Protein AF-A0A0S8L3C1-F1 (afdb_monomer_lite)

Foldseek 3Di:
DQADPQKDWDPKDKDADACVQQPPAQWGIKIWTWIDGPPDPPWATFIKIWTQGADPVDPPGPSPDPVSTDDNVLIAGPQCNPDDDRAKHKDDWDWDDGHLKIKIKIWIKHGNLLQAQVNDQHHPIETFIWIWMDNHNPSDIDDIDGQRPDRPSQKYKDDKDKAAADAQDADPVPRHGDVQRHALRQKIKMKIWIWGRHPVTKTWWIWMWMGRHSVQEIDTWDIDDDAIPWDDWDWHAGRHRQKIKIWTWGQDPDPRDIDIAIAMTGRDVLCPLQLCLLVSYCPPQLSLLVSQCLVVPLVVDPNSVVVVVVCVVPRNVVSVVSNVDNVSSVVSVVVCVVVSVVSVVPGDRSPPVDCVVVDDDPDDDDDDDDDDHDDPDPDDDDDDDDD

pLDDT: mean 80.14, std 18.71, range [25.27, 98.06]

Structure (mmCIF, N/CA/C/O backbone):
data_AF-A0A0S8L3C1-F1
#
_entry.id   AF-A0A0S8L3C1-F1
#
loop_
_atom_site.group_PDB
_atom_site.id
_atom_site.type_symbol
_atom_site.label_atom_id
_atom_site.label_alt_id
_atom_site.label_comp_id
_atom_site.label_asym_id
_atom_site.label_entity_id
_atom_site.label_seq_id
_atom_site.pdbx_PDB_ins_code
_atom_site.Cartn_x
_atom_site.Cartn_y
_atom_site.Cartn_z
_atom_site.occupancy
_atom_site.B_iso_or_equiv
_atom_site.auth_seq_id
_atom_site.auth_comp_id
_atom_site.auth_asym_id
_atom_site.auth_atom_id
_atom_site.pdbx_PDB_model_num
ATOM 1 N N . MET A 1 1 ? 0.610 19.228 19.227 1.00 76.75 1 MET A N 1
ATOM 2 C CA . MET A 1 1 ? 1.152 19.359 17.854 1.00 76.75 1 MET A CA 1
ATOM 3 C C . MET A 1 1 ? 1.307 17.966 17.268 1.00 76.75 1 MET A C 1
ATOM 5 O O . MET A 1 1 ? 1.616 17.058 18.029 1.00 76.75 1 MET A O 1
ATOM 9 N N . VAL A 1 2 ? 1.049 17.807 15.967 1.00 85.12 2 VAL A N 1
ATOM 10 C CA . VAL A 1 2 ? 1.074 16.505 15.263 1.00 85.12 2 VAL A CA 1
ATOM 11 C C . VAL A 1 2 ? 2.471 16.180 14.714 1.00 85.12 2 VAL A C 1
ATOM 13 O O . VAL A 1 2 ? 2.808 15.021 14.555 1.00 85.12 2 VAL A O 1
ATOM 16 N N . SER A 1 3 ? 3.323 17.174 14.463 1.00 89.12 3 SER A N 1
ATOM 17 C CA . SER A 1 3 ? 4.701 16.969 13.995 1.00 89.12 3 SER A CA 1
ATOM 18 C C . SER A 1 3 ? 5.718 17.659 14.899 1.00 89.12 3 SER A C 1
ATOM 20 O O . SER A 1 3 ? 5.357 18.559 15.662 1.00 89.12 3 SER A O 1
ATOM 22 N N . ASP A 1 4 ? 6.982 17.239 14.804 1.00 88.31 4 ASP A N 1
ATOM 23 C CA . ASP A 1 4 ? 8.092 17.882 15.511 1.00 88.31 4 ASP A CA 1
ATOM 24 C C . ASP A 1 4 ? 8.383 19.246 14.859 1.00 88.31 4 ASP A C 1
ATOM 26 O O . ASP A 1 4 ? 8.661 19.280 13.656 1.00 88.31 4 ASP A O 1
ATOM 30 N N . PRO A 1 5 ? 8.310 20.368 15.598 1.00 87.19 5 PRO A N 1
ATOM 31 C CA . PRO A 1 5 ? 8.571 21.697 15.046 1.00 87.19 5 PRO A CA 1
ATOM 32 C C . PRO A 1 5 ? 10.030 21.915 14.615 1.00 87.19 5 PRO A C 1
ATOM 34 O O . PRO A 1 5 ? 10.297 22.835 13.846 1.00 87.19 5 PRO A O 1
ATOM 37 N N . ASN A 1 6 ? 10.971 21.088 15.078 1.00 89.12 6 ASN A N 1
ATOM 38 C CA . ASN A 1 6 ? 12.381 21.162 14.688 1.00 89.12 6 ASN A CA 1
ATOM 39 C C . ASN A 1 6 ? 12.688 20.370 13.408 1.00 89.12 6 ASN A C 1
ATOM 41 O O . ASN A 1 6 ? 13.825 20.375 12.932 1.00 89.12 6 ASN A O 1
ATOM 45 N N . LEU A 1 7 ? 11.693 19.677 12.850 1.00 89.69 7 LEU A N 1
ATOM 46 C CA . LEU A 1 7 ? 11.804 18.885 11.632 1.00 89.69 7 LEU A CA 1
ATOM 47 C C . LEU A 1 7 ? 10.818 19.391 10.575 1.00 89.69 7 LEU A C 1
ATOM 49 O O . LEU A 1 7 ? 9.859 20.106 10.853 1.00 89.69 7 LEU A O 1
ATOM 53 N N . ASN A 1 8 ? 11.050 19.009 9.322 1.00 89.88 8 ASN A N 1
ATOM 54 C CA . ASN A 1 8 ? 10.163 19.351 8.218 1.00 89.88 8 ASN A CA 1
ATOM 55 C C . ASN A 1 8 ? 9.178 18.211 7.949 1.00 89.88 8 ASN A C 1
ATOM 57 O O . ASN A 1 8 ? 9.536 17.207 7.317 1.00 89.88 8 ASN A O 1
ATOM 61 N N . ALA A 1 9 ? 7.933 18.401 8.388 1.00 91.19 9 ALA A N 1
ATOM 62 C CA . ALA A 1 9 ? 6.807 17.556 8.018 1.00 91.19 9 ALA A CA 1
ATOM 63 C C . ALA A 1 9 ? 6.226 17.973 6.659 1.00 91.19 9 ALA A C 1
ATOM 65 O O . ALA A 1 9 ? 5.857 19.125 6.443 1.00 91.19 9 ALA A O 1
ATOM 66 N N . ARG A 1 10 ? 6.100 17.024 5.728 1.00 91.31 10 ARG A N 1
ATOM 67 C CA . ARG A 1 10 ? 5.605 17.288 4.369 1.00 91.31 10 ARG A CA 1
ATOM 68 C C . ARG A 1 10 ? 4.776 16.143 3.808 1.00 91.31 10 ARG A C 1
ATOM 70 O O . ARG A 1 10 ? 4.895 14.997 4.232 1.00 91.31 10 ARG A O 1
ATOM 77 N N . ARG A 1 11 ? 3.966 16.450 2.787 1.00 91.88 11 ARG A N 1
ATOM 78 C CA . ARG A 1 11 ? 3.095 15.482 2.088 1.00 91.88 11 ARG A CA 1
ATOM 79 C C . ARG A 1 11 ? 2.128 14.760 3.038 1.00 91.88 11 ARG A C 1
ATOM 81 O O . ARG A 1 11 ? 1.924 13.565 2.875 1.00 91.88 11 ARG A O 1
ATOM 88 N N . ALA A 1 12 ? 1.568 15.474 4.015 1.00 94.06 12 ALA A N 1
ATOM 89 C CA . ALA A 1 12 ? 0.643 14.895 4.982 1.00 94.06 12 ALA A CA 1
ATOM 90 C C . ALA A 1 12 ? -0.593 14.277 4.304 1.00 94.06 12 ALA A C 1
ATOM 92 O O . ALA A 1 12 ? -1.089 14.778 3.291 1.00 94.06 12 ALA A O 1
ATOM 93 N N . ARG A 1 13 ? -1.085 13.181 4.876 1.00 95.19 13 ARG A N 1
ATOM 94 C CA . ARG A 1 13 ? -2.283 12.454 4.462 1.00 95.19 13 ARG A CA 1
ATOM 95 C C . ARG A 1 13 ? -3.076 12.061 5.693 1.00 95.19 13 ARG A C 1
ATOM 97 O O . ARG A 1 13 ? -2.501 11.746 6.730 1.00 95.19 13 ARG A O 1
ATOM 104 N N . VAL A 1 14 ? -4.391 12.028 5.540 1.00 95.94 14 VAL A N 1
ATOM 105 C CA . VAL A 1 14 ? -5.313 11.582 6.578 1.00 95.94 14 VAL A CA 1
ATOM 106 C C . VAL A 1 14 ? -6.172 10.470 5.996 1.00 95.94 14 VAL A C 1
ATOM 108 O O . VAL A 1 14 ? -6.738 10.625 4.914 1.00 95.94 14 VAL A O 1
ATOM 111 N N . VAL A 1 15 ? -6.246 9.346 6.700 1.00 96.69 15 VAL A N 1
ATOM 112 C CA . VAL A 1 15 ? -7.150 8.236 6.398 1.00 96.69 15 VAL A CA 1
ATOM 113 C C . VAL A 1 15 ? -8.139 8.113 7.543 1.00 96.69 15 VAL A C 1
ATOM 115 O O . VAL A 1 15 ? -7.749 8.094 8.708 1.00 96.69 15 VAL A O 1
ATOM 118 N N . LEU A 1 16 ? -9.419 8.056 7.197 1.00 96.44 16 LEU A N 1
ATOM 119 C CA . LEU A 1 16 ? -10.527 8.013 8.143 1.00 96.44 16 LEU A CA 1
ATOM 120 C C . LEU A 1 16 ? -11.279 6.692 7.991 1.00 96.44 16 LEU A C 1
ATOM 122 O O . LEU A 1 16 ? -11.369 6.160 6.882 1.00 96.44 16 LEU A O 1
ATOM 126 N N . GLN A 1 17 ? -11.862 6.198 9.080 1.00 94.62 17 GLN A N 1
ATOM 127 C CA . GLN A 1 17 ? -12.853 5.122 9.026 1.00 94.62 17 GLN A CA 1
ATOM 128 C C . GLN A 1 17 ? -14.033 5.404 9.953 1.00 94.62 17 GLN A C 1
ATOM 130 O O . GLN A 1 17 ? -13.856 5.768 11.114 1.00 94.62 17 GLN A O 1
ATOM 135 N N . GLY A 1 18 ? -15.247 5.196 9.441 1.00 93.75 18 GLY A N 1
ATOM 136 C CA . GLY A 1 18 ? -16.479 5.380 10.208 1.00 93.75 18 GLY A CA 1
ATOM 137 C C . GLY A 1 18 ? -16.659 4.335 11.313 1.00 93.75 18 GLY A C 1
ATOM 138 O O . GLY A 1 18 ? -16.009 3.293 11.317 1.00 93.75 18 GLY A O 1
ATOM 139 N N . ALA A 1 19 ? -17.601 4.578 12.231 1.00 91.00 19 ALA A N 1
ATOM 140 C CA . ALA A 1 19 ? -17.881 3.658 13.338 1.00 91.00 19 ALA A CA 1
ATOM 141 C C . ALA A 1 19 ? -18.249 2.241 12.860 1.00 91.00 19 ALA A C 1
ATOM 143 O O . ALA A 1 19 ? -17.748 1.268 13.414 1.00 91.00 19 ALA A O 1
ATOM 144 N N . THR A 1 20 ? -19.052 2.127 11.797 1.00 90.81 20 THR A N 1
ATOM 145 C CA . THR A 1 20 ? -19.429 0.836 11.200 1.00 90.81 20 THR A CA 1
ATOM 146 C C . THR A 1 20 ? -18.217 0.075 10.664 1.00 90.81 20 THR A C 1
ATOM 148 O O . THR A 1 20 ? -18.071 -1.109 10.939 1.00 90.81 20 THR A O 1
ATOM 151 N N . GLN A 1 21 ? -17.321 0.753 9.939 1.00 90.25 21 GLN A N 1
ATOM 152 C CA . GLN A 1 21 ? -16.109 0.142 9.372 1.00 90.25 21 GLN A CA 1
ATOM 153 C C . GLN A 1 21 ? -15.084 -0.225 10.444 1.00 90.25 21 GLN A C 1
ATOM 155 O O . GLN A 1 21 ? -14.343 -1.193 10.292 1.00 90.25 21 GLN A O 1
ATOM 160 N N . ALA A 1 22 ? -15.037 0.553 11.522 1.00 94.06 22 ALA A N 1
ATOM 161 C CA . ALA A 1 22 ? -14.123 0.300 12.616 1.00 94.06 22 ALA A CA 1
ATOM 162 C C . ALA A 1 22 ? -14.568 -0.865 13.515 1.00 94.06 22 ALA A C 1
ATOM 164 O O . ALA A 1 22 ? -13.729 -1.483 14.173 1.00 94.06 22 ALA A O 1
ATOM 165 N N . GLY A 1 23 ? -15.872 -1.158 13.572 1.00 93.12 23 GLY A N 1
ATOM 166 C CA . GLY A 1 23 ? -16.428 -2.160 14.476 1.00 93.12 23 GLY A CA 1
ATOM 167 C C . GLY A 1 23 ? -16.058 -1.860 15.931 1.00 93.12 23 GLY A C 1
ATOM 168 O O . GLY A 1 23 ? -16.337 -0.777 16.447 1.00 93.12 23 GLY A O 1
ATOM 169 N N . THR A 1 24 ? -15.395 -2.815 16.586 1.00 94.00 24 THR A N 1
ATOM 170 C CA . THR A 1 24 ? -14.910 -2.688 17.971 1.00 94.00 24 THR A CA 1
ATOM 171 C C . THR A 1 24 ? -13.592 -1.920 18.099 1.00 94.00 24 THR A C 1
ATOM 173 O O . THR A 1 24 ? -13.199 -1.580 19.213 1.00 94.00 24 THR A O 1
ATOM 176 N N . SER A 1 25 ? -12.901 -1.628 16.992 1.00 96.50 25 SER A N 1
ATOM 177 C CA . SER A 1 25 ? -11.634 -0.897 17.028 1.00 96.50 25 SER A CA 1
ATOM 178 C C . SER A 1 25 ? -11.837 0.538 17.531 1.00 96.50 25 SER A C 1
ATOM 180 O O . SER A 1 25 ? -12.778 1.210 17.086 1.00 96.50 25 SER A O 1
ATOM 182 N N . PRO A 1 26 ? -10.941 1.064 18.388 1.00 96.88 26 PRO A N 1
ATOM 183 C CA . PRO A 1 26 ? -10.936 2.480 18.741 1.00 96.88 26 PRO A CA 1
ATOM 184 C C . PRO A 1 26 ? -10.386 3.361 17.610 1.00 96.88 26 PRO A C 1
ATOM 186 O O . PRO A 1 26 ? -10.617 4.565 17.619 1.00 96.88 26 PRO A O 1
ATOM 189 N N . LEU A 1 27 ? -9.688 2.807 16.615 1.00 98.06 27 LEU A N 1
ATOM 190 C CA . LEU A 1 27 ? -9.039 3.58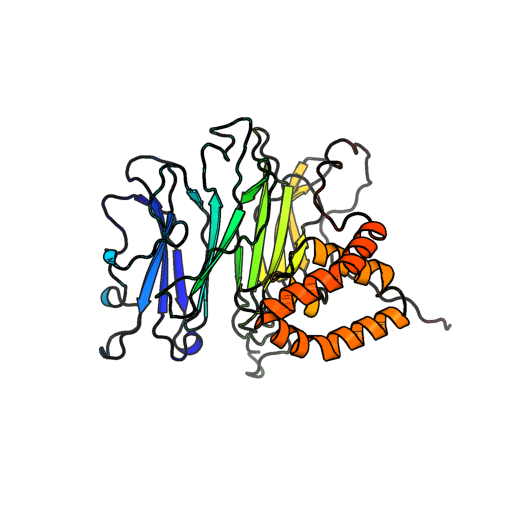7 15.563 1.00 98.06 27 LEU A CA 1
ATOM 191 C C . LEU A 1 27 ? -10.056 4.330 14.689 1.00 98.06 27 LEU A C 1
ATOM 193 O O . LEU A 1 27 ? -10.993 3.730 14.160 1.00 98.06 27 LEU A O 1
ATOM 197 N N . ARG A 1 28 ? -9.866 5.636 14.498 1.00 97.62 28 ARG A N 1
ATOM 198 C CA . ARG A 1 28 ? -10.728 6.480 13.648 1.00 97.62 28 ARG A CA 1
ATOM 199 C C . ARG A 1 28 ? -9.948 7.295 12.633 1.00 97.62 28 ARG A C 1
ATOM 201 O O . ARG A 1 28 ? -10.426 7.473 11.513 1.00 97.62 28 ARG A O 1
ATOM 208 N N . VAL A 1 29 ? -8.749 7.733 13.004 1.00 97.75 29 VAL A N 1
ATOM 209 C CA . VAL A 1 29 ? -7.878 8.550 12.159 1.00 97.75 29 VAL A CA 1
ATOM 210 C C . VAL A 1 29 ? -6.502 7.909 12.082 1.00 97.75 29 VAL A C 1
ATOM 212 O O . VAL A 1 29 ? -5.951 7.491 13.096 1.00 97.75 29 VAL A O 1
ATOM 215 N N . VAL A 1 30 ? -5.927 7.874 10.885 1.00 97.81 30 VAL A N 1
ATOM 216 C CA . VAL A 1 30 ? -4.499 7.638 10.669 1.00 97.81 30 VAL A CA 1
ATOM 217 C C . VAL A 1 30 ? -3.946 8.841 9.925 1.00 97.81 30 VAL A C 1
ATOM 219 O O . VAL A 1 30 ? -4.361 9.134 8.803 1.00 97.81 30 VAL A O 1
ATOM 222 N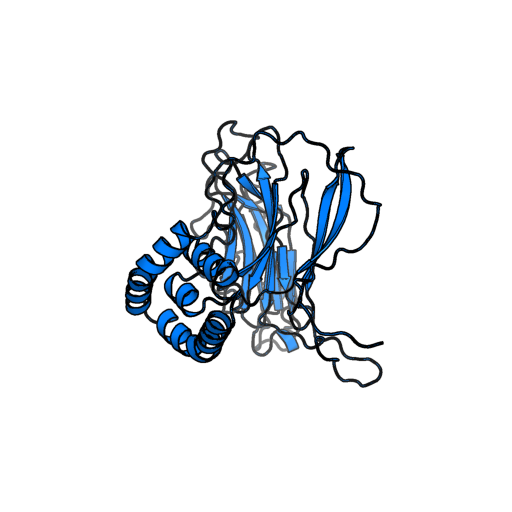 N . ILE A 1 31 ? -3.015 9.545 10.556 1.00 97.12 31 ILE A N 1
ATOM 223 C CA . ILE A 1 31 ? -2.281 10.655 9.960 1.00 97.12 31 ILE A CA 1
ATOM 224 C C . ILE A 1 31 ? -0.920 10.119 9.543 1.00 97.12 31 ILE A C 1
ATOM 226 O O . ILE A 1 31 ? -0.209 9.533 10.352 1.00 97.12 31 ILE A O 1
ATOM 230 N N . LEU A 1 32 ? -0.554 10.326 8.283 1.00 96.06 32 LEU A N 1
ATOM 231 C CA . LEU A 1 32 ? 0.763 9.986 7.763 1.00 96.06 32 LEU A CA 1
ATOM 232 C C . LEU A 1 32 ? 1.421 11.234 7.219 1.00 96.06 32 LEU A C 1
ATOM 234 O O . LEU A 1 32 ? 0.768 12.053 6.578 1.00 96.06 32 LEU A O 1
ATOM 238 N N . TYR A 1 33 ? 2.718 11.370 7.419 1.00 95.25 33 TYR A N 1
ATOM 239 C CA . TYR A 1 33 ? 3.482 12.441 6.804 1.00 95.25 33 TYR A CA 1
ATOM 240 C C . TYR A 1 33 ? 4.922 12.001 6.595 1.00 95.25 33 TYR A C 1
ATOM 242 O O . TYR A 1 33 ? 5.394 11.030 7.184 1.00 95.25 33 TYR A O 1
ATOM 250 N N . ARG A 1 34 ? 5.620 12.705 5.704 1.00 93.38 34 ARG A N 1
ATOM 251 C CA . ARG A 1 34 ? 7.068 12.571 5.585 1.00 93.38 34 ARG A CA 1
ATOM 252 C C . ARG A 1 34 ? 7.738 13.486 6.591 1.00 93.38 34 ARG A C 1
ATOM 254 O O . ARG A 1 34 ? 7.356 14.652 6.640 1.00 93.38 34 ARG A O 1
ATOM 261 N N . GLN A 1 35 ? 8.747 13.010 7.304 1.00 91.88 35 GLN A N 1
ATOM 262 C CA . GLN A 1 35 ? 9.519 13.811 8.250 1.00 91.88 35 GLN A CA 1
ATOM 263 C C . GLN A 1 35 ? 11.010 13.698 7.949 1.00 91.88 35 GLN A C 1
ATOM 265 O O . GLN A 1 35 ? 11.540 12.601 7.830 1.00 91.88 35 GLN A O 1
ATOM 270 N N . GLY A 1 36 ? 11.687 14.833 7.822 1.00 89.81 36 GLY A N 1
ATOM 271 C CA . GLY A 1 36 ? 13.139 14.884 7.658 1.00 89.81 36 GLY A CA 1
ATOM 272 C C . GLY A 1 36 ? 13.702 16.219 8.140 1.00 89.81 36 GLY A C 1
ATOM 273 O O . GLY A 1 36 ? 12.968 16.991 8.762 1.00 89.81 36 GLY A O 1
ATOM 274 N N . PRO A 1 37 ? 14.973 16.526 7.842 1.00 87.69 37 PRO A N 1
ATOM 275 C CA . PRO A 1 37 ? 15.624 17.752 8.299 1.00 87.69 37 PRO A CA 1
ATOM 276 C C . PRO A 1 37 ? 14.855 19.028 7.917 1.00 87.69 37 PRO A C 1
ATOM 278 O O . PRO A 1 37 ? 14.315 19.129 6.811 1.00 87.69 37 PRO A O 1
ATOM 281 N N . ALA A 1 38 ? 14.823 20.013 8.822 1.00 82.81 38 ALA A N 1
ATOM 282 C CA . ALA A 1 38 ? 14.061 21.255 8.652 1.00 82.81 38 ALA A CA 1
ATOM 283 C C . ALA A 1 38 ? 14.538 22.132 7.479 1.00 82.81 38 ALA A C 1
ATOM 285 O O . ALA A 1 38 ? 13.734 22.781 6.815 1.00 82.81 38 ALA A O 1
ATOM 286 N N . THR A 1 39 ? 15.844 22.147 7.218 1.00 81.94 39 THR A N 1
ATOM 287 C CA . THR A 1 39 ? 16.506 23.189 6.416 1.00 81.94 39 THR A CA 1
ATOM 288 C C . THR A 1 39 ? 17.024 22.714 5.060 1.00 81.94 39 THR A C 1
ATOM 290 O O . THR A 1 39 ? 17.614 23.502 4.328 1.00 81.94 39 THR A O 1
ATOM 293 N N . MET A 1 40 ? 16.804 21.446 4.699 1.00 79.25 40 MET A N 1
ATOM 294 C CA . MET A 1 40 ? 17.339 20.854 3.469 1.00 79.25 40 MET A CA 1
ATOM 295 C C . MET A 1 40 ? 16.207 20.396 2.534 1.00 79.25 40 MET A C 1
ATOM 297 O O . MET A 1 40 ? 15.626 19.322 2.733 1.00 79.25 40 MET A O 1
ATOM 301 N N . PRO A 1 41 ? 15.860 21.191 1.503 1.00 76.06 41 PRO A N 1
ATOM 302 C CA . PRO A 1 41 ? 14.938 20.767 0.456 1.00 76.06 41 PRO A CA 1
ATOM 303 C C . PRO A 1 41 ? 15.409 19.466 -0.201 1.00 76.06 41 PRO A C 1
ATOM 305 O O . PRO A 1 41 ? 16.593 19.284 -0.455 1.00 76.06 41 PRO A O 1
ATOM 308 N N . GLY A 1 42 ? 14.483 18.543 -0.459 1.00 77.38 42 GLY A N 1
ATOM 309 C CA . GLY A 1 42 ? 14.809 17.260 -1.094 1.00 77.38 42 GLY A CA 1
ATOM 310 C C . GLY A 1 42 ? 15.547 16.254 -0.205 1.00 77.38 42 GLY A C 1
ATOM 311 O O . GLY A 1 42 ? 15.727 15.122 -0.642 1.00 77.38 42 GLY A O 1
ATOM 312 N N . ALA A 1 43 ? 15.897 16.611 1.038 1.00 85.50 43 ALA A N 1
ATOM 313 C CA . ALA A 1 43 ? 16.610 15.712 1.939 1.00 85.50 43 ALA A CA 1
ATOM 314 C C . ALA A 1 43 ? 15.876 14.380 2.154 1.00 85.50 43 ALA A C 1
ATOM 316 O O . ALA A 1 43 ? 14.636 14.327 2.058 1.00 85.50 43 ALA A O 1
ATOM 317 N N . PRO A 1 44 ? 16.618 13.317 2.500 1.00 90.25 44 PRO A N 1
ATOM 318 C CA . PRO A 1 44 ? 16.021 12.070 2.933 1.00 90.25 44 PRO A CA 1
ATOM 319 C C . PRO A 1 44 ? 15.037 12.281 4.089 1.00 90.25 44 PRO A C 1
ATOM 321 O O . PRO A 1 44 ? 15.135 13.237 4.868 1.00 90.25 44 PRO A O 1
ATOM 324 N N . ALA A 1 45 ? 13.984 11.473 4.103 1.00 92.12 45 ALA A N 1
ATOM 325 C CA . ALA A 1 45 ? 12.921 11.575 5.089 1.00 92.12 45 ALA A CA 1
ATOM 326 C C . ALA A 1 45 ? 12.184 10.259 5.249 1.00 92.12 45 ALA A C 1
ATOM 328 O O . ALA A 1 45 ? 12.007 9.508 4.287 1.00 92.12 45 ALA A O 1
ATOM 329 N N . ASP A 1 46 ? 11.638 10.101 6.441 1.00 93.12 46 ASP A N 1
ATOM 330 C CA . ASP A 1 46 ? 10.891 8.941 6.872 1.00 93.12 46 ASP A CA 1
ATOM 331 C C . ASP A 1 46 ? 9.390 9.117 6.747 1.00 93.12 46 ASP A C 1
ATOM 333 O O . ASP A 1 46 ? 8.883 10.236 6.666 1.00 93.12 46 ASP A O 1
ATOM 337 N N . ILE A 1 47 ? 8.666 8.001 6.749 1.00 94.88 47 ILE A N 1
ATOM 338 C CA . ILE A 1 47 ? 7.216 7.972 6.886 1.00 94.88 47 ILE A CA 1
ATOM 339 C C . ILE A 1 47 ? 6.890 7.819 8.361 1.00 94.88 47 ILE A C 1
ATOM 341 O O . ILE A 1 47 ? 7.230 6.817 8.986 1.00 94.88 47 ILE A O 1
ATOM 345 N N . VAL A 1 48 ? 6.185 8.807 8.893 1.00 94.75 48 VAL A N 1
ATOM 346 C CA . VAL A 1 48 ? 5.736 8.832 10.279 1.00 94.75 48 VAL A CA 1
ATOM 347 C C . VAL A 1 48 ? 4.221 8.696 10.320 1.00 94.75 48 VAL A C 1
ATOM 349 O O . VAL A 1 48 ? 3.521 9.242 9.461 1.00 94.75 48 VAL A O 1
ATOM 352 N N . VAL A 1 49 ? 3.727 7.949 11.307 1.00 96.19 49 VAL A N 1
ATOM 353 C CA . VAL A 1 49 ? 2.306 7.676 11.532 1.00 96.19 49 VAL A CA 1
ATOM 354 C C . VAL A 1 49 ? 1.880 8.159 12.914 1.00 96.19 49 VAL A C 1
ATOM 356 O O . VAL A 1 49 ? 2.569 7.922 13.902 1.00 96.19 49 VAL A O 1
ATOM 359 N N . LEU A 1 50 ? 0.709 8.787 12.969 1.00 96.00 50 LEU A N 1
ATOM 360 C CA . LEU A 1 50 ? -0.031 9.118 14.185 1.00 96.00 50 LEU A CA 1
ATOM 361 C C . LEU A 1 50 ? -1.477 8.662 14.069 1.00 96.00 50 LEU A C 1
ATOM 363 O O . LEU A 1 50 ? -2.001 8.486 12.964 1.00 96.00 50 LEU A O 1
ATOM 367 N N . ARG A 1 51 ? -2.135 8.497 15.214 1.00 97.06 51 ARG A N 1
ATOM 368 C CA . ARG A 1 51 ? -3.484 7.942 15.278 1.00 97.06 51 ARG A CA 1
ATOM 369 C C . ARG A 1 51 ? -4.445 8.891 15.971 1.00 97.06 51 ARG A C 1
ATOM 371 O O . ARG A 1 51 ? -4.062 9.655 16.848 1.00 97.06 51 ARG A O 1
ATOM 378 N N . GLY A 1 52 ? -5.708 8.805 15.581 1.00 97.25 52 GLY A N 1
ATOM 379 C CA . GLY A 1 52 ? -6.841 9.291 16.358 1.00 97.25 52 GLY A CA 1
ATOM 380 C C . GLY A 1 52 ? -7.634 8.101 16.860 1.00 97.25 52 GLY A C 1
ATOM 381 O O . GLY A 1 52 ? -8.090 7.279 16.052 1.00 97.25 52 GLY A O 1
ATOM 382 N N . LEU A 1 53 ? -7.759 7.991 18.179 1.00 97.38 53 LEU A N 1
ATOM 383 C CA . LEU A 1 53 ? -8.396 6.865 18.851 1.00 97.38 53 LEU A CA 1
ATOM 384 C C . LEU A 1 53 ? -9.631 7.355 19.602 1.00 97.38 53 LEU A C 1
ATOM 386 O O . LEU A 1 53 ? -9.585 8.345 20.322 1.00 97.38 53 LEU A O 1
ATOM 390 N N . LYS A 1 54 ? -10.749 6.649 19.446 1.00 97.06 54 LYS A N 1
ATOM 391 C CA . LYS A 1 54 ? -11.934 6.869 20.267 1.00 97.06 54 LYS A CA 1
ATOM 392 C C . LYS A 1 54 ? -11.652 6.374 21.683 1.00 97.06 54 LYS A C 1
ATOM 394 O O . LYS A 1 54 ? -11.442 5.179 21.891 1.00 97.06 54 LYS A O 1
ATOM 399 N N . ASP A 1 55 ? -11.722 7.283 22.640 1.00 95.25 55 ASP A N 1
ATOM 400 C CA . ASP A 1 55 ? -11.621 6.994 24.061 1.00 95.25 55 ASP A CA 1
ATOM 401 C C . ASP A 1 55 ? -12.994 6.583 24.610 1.00 95.25 55 ASP A C 1
ATOM 403 O O . ASP A 1 55 ? -13.941 7.366 24.650 1.00 95.25 55 ASP A O 1
ATOM 407 N N . SER A 1 56 ? -13.114 5.328 25.043 1.00 92.06 56 SER A N 1
ATOM 408 C CA . SER A 1 56 ? -14.350 4.798 25.630 1.00 92.06 56 SER A CA 1
ATOM 409 C C . SER A 1 56 ? -14.705 5.405 26.990 1.00 92.06 56 SER A C 1
ATOM 411 O O . SER A 1 56 ? -15.848 5.285 27.421 1.00 92.06 56 SER A O 1
ATOM 413 N N . THR A 1 57 ? -13.743 6.025 27.677 1.00 95.06 57 THR A N 1
ATOM 414 C CA . THR A 1 57 ? -13.945 6.638 28.998 1.00 95.06 57 THR A CA 1
ATOM 415 C C . THR A 1 57 ? -14.454 8.076 28.904 1.00 95.06 57 THR A C 1
ATOM 417 O O . THR A 1 57 ? -15.029 8.599 29.858 1.00 95.06 57 THR A O 1
ATOM 420 N N . ASN A 1 58 ? -14.323 8.697 27.732 1.00 95.56 58 ASN A N 1
ATOM 421 C CA . ASN A 1 58 ? -14.781 10.047 27.456 1.00 95.56 58 ASN A CA 1
ATOM 422 C C . ASN A 1 58 ? -15.998 10.008 26.524 1.00 95.56 58 ASN A C 1
ATOM 424 O O . ASN A 1 58 ? -15.874 9.787 25.322 1.00 95.56 58 ASN A O 1
ATOM 428 N N . ALA A 1 59 ? -17.188 10.284 27.063 1.00 93.25 59 ALA A N 1
ATOM 429 C CA . ALA A 1 59 ? -18.442 10.244 26.302 1.00 93.25 59 ALA A CA 1
ATOM 430 C C . ALA A 1 59 ? -18.466 11.191 25.086 1.00 93.25 59 ALA A C 1
ATOM 432 O O . ALA A 1 59 ? -19.205 10.953 24.132 1.00 93.25 59 ALA A O 1
ATOM 433 N N . ALA A 1 60 ? -17.659 12.254 25.107 1.00 94.81 60 ALA A N 1
ATOM 434 C CA . ALA A 1 60 ? -17.552 13.194 24.003 1.00 94.81 60 ALA A CA 1
ATOM 435 C C . ALA A 1 60 ? -16.449 12.803 22.998 1.00 94.81 60 ALA A C 1
ATOM 437 O O . ALA A 1 60 ? -16.299 13.469 21.972 1.00 94.81 60 ALA A O 1
ATOM 438 N N . SER A 1 61 ? -15.646 11.770 23.270 1.00 96.50 61 SER A N 1
ATOM 439 C CA . SER A 1 61 ? -14.630 11.287 22.335 1.00 96.50 61 SER A CA 1
ATOM 440 C C . SER A 1 61 ? -15.289 10.649 21.118 1.00 96.50 61 SER A C 1
ATOM 442 O O . SER A 1 61 ? -16.145 9.762 21.210 1.00 96.50 61 SER A O 1
ATOM 444 N N . THR A 1 62 ? -14.865 11.104 19.944 1.00 94.88 62 THR A N 1
ATOM 445 C CA . THR A 1 62 ? -15.330 10.555 18.662 1.00 94.88 62 THR A CA 1
ATOM 446 C C . THR A 1 62 ? -14.219 9.814 17.929 1.00 94.88 62 THR A C 1
ATOM 448 O O . THR A 1 62 ? -14.509 9.087 16.982 1.00 94.88 62 THR A O 1
ATOM 451 N N . GLY A 1 63 ? -12.971 9.985 18.375 1.00 95.12 63 GLY A N 1
ATOM 452 C CA . GLY A 1 63 ? -11.747 9.581 17.694 1.00 95.12 63 GLY A CA 1
ATOM 453 C C . GLY A 1 63 ? -11.283 10.567 16.618 1.00 95.12 63 GLY A C 1
ATOM 454 O O . GLY A 1 63 ? -10.222 10.359 16.040 1.00 95.12 63 GLY A O 1
ATOM 455 N N . TYR A 1 64 ? -12.060 11.621 16.340 1.00 96.19 64 TYR A N 1
ATOM 456 C CA . TYR A 1 64 ? -11.761 12.640 15.325 1.00 96.19 64 TYR A CA 1
ATOM 457 C C . TYR A 1 64 ? -11.414 14.008 15.909 1.00 96.19 64 TYR A C 1
ATOM 459 O O . TYR A 1 64 ? -10.984 14.892 15.165 1.00 96.19 64 TYR A O 1
ATOM 467 N N . ARG A 1 65 ? -11.653 14.224 17.207 1.00 95.44 65 ARG A N 1
ATOM 468 C CA . ARG A 1 65 ? -11.382 15.520 17.830 1.00 95.44 65 ARG A CA 1
ATOM 469 C C . ARG A 1 65 ? -9.869 15.722 17.939 1.00 95.44 65 ARG A C 1
ATOM 471 O O . ARG A 1 65 ? -9.158 14.735 18.111 1.00 95.44 65 ARG A O 1
ATOM 478 N N . PRO A 1 66 ? -9.360 16.962 17.889 1.00 93.81 66 PRO A N 1
ATOM 479 C CA . PRO A 1 66 ? -7.937 17.236 18.101 1.00 93.81 66 PRO A CA 1
ATOM 480 C C . PRO A 1 66 ? -7.346 16.585 19.366 1.00 93.81 66 PRO A C 1
ATOM 482 O O . PRO A 1 66 ? -6.212 16.128 19.345 1.00 93.81 66 PRO A O 1
ATOM 485 N N . GLU A 1 67 ? -8.126 16.511 20.439 1.00 93.88 67 GLU A N 1
ATOM 486 C CA . GLU A 1 67 ? -7.822 15.879 21.727 1.00 93.88 67 GLU A CA 1
ATOM 487 C C . GLU A 1 67 ? -7.861 14.345 21.700 1.00 93.88 67 GLU A C 1
ATOM 489 O O . GLU A 1 67 ? -7.272 13.713 22.571 1.00 93.88 67 GLU A O 1
ATOM 494 N N . ASP A 1 68 ? -8.521 13.753 20.700 1.00 95.81 68 ASP A N 1
ATOM 495 C CA . ASP A 1 68 ? -8.501 12.311 20.439 1.00 95.81 68 ASP A CA 1
ATOM 496 C C . ASP A 1 68 ? -7.278 11.904 19.585 1.00 95.81 68 ASP A C 1
ATOM 498 O O . ASP A 1 68 ? -7.008 10.711 19.411 1.00 95.81 68 ASP A O 1
ATOM 502 N N . ILE A 1 69 ? -6.560 12.879 19.005 1.00 96.00 69 ILE A N 1
ATOM 503 C CA . ILE A 1 69 ? -5.343 12.643 18.223 1.00 96.00 69 ILE A CA 1
ATOM 504 C C . ILE A 1 69 ? -4.155 12.513 19.167 1.00 96.00 69 ILE A C 1
ATOM 506 O O . ILE A 1 69 ? -3.907 13.366 20.019 1.00 96.00 69 ILE A O 1
ATOM 510 N N . GLU A 1 70 ? -3.384 11.452 18.969 1.00 95.12 70 GLU A N 1
ATOM 511 C CA . GLU A 1 70 ? -2.174 11.207 19.732 1.00 95.12 70 GLU A CA 1
ATOM 512 C C . GLU A 1 70 ? -1.172 12.371 19.617 1.00 95.12 70 GLU A C 1
ATOM 514 O O . GLU A 1 70 ? -1.028 12.988 18.553 1.00 95.12 70 GLU A O 1
ATOM 519 N N . PRO A 1 71 ? -0.439 12.680 20.701 1.00 93.56 71 PRO A N 1
ATOM 520 C CA . PRO A 1 71 ? 0.617 13.680 20.651 1.00 93.56 71 PRO A CA 1
ATOM 521 C C . PRO A 1 71 ? 1.779 13.198 19.774 1.00 93.56 71 PRO A C 1
ATOM 523 O O . PRO A 1 71 ? 2.020 12.001 19.643 1.00 93.56 71 PRO A O 1
ATOM 526 N N . GLN A 1 72 ? 2.572 14.136 19.248 1.00 92.19 72 GLN A N 1
ATOM 527 C CA . GLN A 1 72 ? 3.757 13.824 18.438 1.00 92.19 72 GLN A CA 1
ATOM 528 C C . GLN A 1 72 ? 4.740 12.847 19.109 1.00 92.19 72 GLN A C 1
ATOM 530 O O . GLN A 1 72 ? 5.385 12.075 18.408 1.00 92.19 72 GLN A O 1
ATOM 535 N N . SER A 1 73 ? 4.834 12.823 20.439 1.00 91.88 73 SER A N 1
ATOM 536 C CA . SER A 1 73 ? 5.695 11.879 21.163 1.00 91.88 73 SER A CA 1
ATOM 537 C C . SER A 1 73 ? 5.288 10.409 20.997 1.00 91.88 73 SER A C 1
ATOM 539 O O . SER A 1 73 ? 6.101 9.528 21.254 1.00 91.88 73 SER A O 1
ATOM 541 N N . ALA A 1 74 ? 4.053 10.138 20.569 1.00 93.19 74 ALA A N 1
ATOM 542 C CA . ALA A 1 74 ? 3.559 8.800 20.250 1.00 93.19 74 ALA A CA 1
ATOM 543 C C . ALA A 1 74 ? 3.699 8.447 18.757 1.00 93.19 74 ALA A C 1
ATOM 545 O O . ALA A 1 74 ? 3.311 7.354 18.342 1.00 93.19 74 ALA A O 1
ATOM 546 N N . ALA A 1 75 ? 4.232 9.360 17.938 1.00 92.19 75 ALA A N 1
ATOM 547 C CA . ALA A 1 75 ? 4.379 9.146 16.509 1.00 92.19 75 ALA A CA 1
ATOM 548 C C . ALA A 1 75 ? 5.353 7.996 16.220 1.00 92.19 75 ALA A C 1
ATOM 550 O O . ALA A 1 75 ? 6.431 7.909 16.807 1.00 92.19 75 ALA A O 1
ATOM 551 N N . GLN A 1 76 ? 4.989 7.128 15.279 1.00 92.81 76 GLN A N 1
ATOM 552 C CA . GLN A 1 76 ? 5.782 5.950 14.928 1.00 92.81 76 GLN A CA 1
ATOM 553 C C . GLN A 1 76 ? 6.464 6.132 13.577 1.00 92.81 76 GLN A C 1
ATOM 555 O O . GLN A 1 76 ? 5.802 6.434 12.583 1.00 92.81 76 GLN A O 1
ATOM 560 N N . ASN A 1 77 ? 7.778 5.903 13.525 1.00 92.50 77 ASN A N 1
ATOM 561 C CA . ASN A 1 77 ? 8.517 5.821 12.268 1.00 92.50 77 ASN A CA 1
ATOM 562 C C . ASN A 1 77 ? 8.312 4.437 11.640 1.00 92.50 77 ASN A C 1
ATOM 564 O O . ASN A 1 77 ? 8.752 3.423 12.184 1.00 92.50 77 ASN A O 1
ATOM 568 N N . VAL A 1 78 ? 7.619 4.392 10.502 1.00 93.00 78 VAL A N 1
ATOM 569 C CA . VAL A 1 78 ? 7.276 3.136 9.827 1.00 93.00 78 VAL A CA 1
ATOM 570 C C . VAL A 1 78 ? 8.173 2.829 8.634 1.00 93.00 78 VAL A C 1
ATOM 572 O O . VAL A 1 78 ? 8.139 1.700 8.157 1.00 93.00 78 VAL A O 1
ATOM 575 N N . SER A 1 79 ? 8.980 3.763 8.132 1.00 90.75 79 SER A N 1
ATOM 576 C CA . SER A 1 79 ? 9.982 3.428 7.109 1.00 90.75 79 SER A CA 1
ATOM 577 C C . SER A 1 79 ? 11.255 2.889 7.735 1.00 90.75 79 SER A C 1
ATOM 579 O O . SER A 1 79 ? 11.668 1.787 7.365 1.00 90.75 79 SER A O 1
ATOM 581 N N . ASP A 1 80 ? 11.776 3.592 8.740 1.00 83.75 80 ASP A N 1
ATOM 582 C CA . ASP A 1 80 ? 12.995 3.240 9.463 1.00 83.75 80 ASP A CA 1
ATOM 583 C C . ASP A 1 80 ? 12.781 3.295 10.992 1.00 83.75 80 ASP A C 1
ATOM 585 O O . ASP A 1 80 ? 13.094 4.279 11.663 1.00 83.75 80 ASP A O 1
ATOM 589 N N . PRO A 1 81 ? 12.251 2.222 11.603 1.00 64.44 81 PRO A N 1
ATOM 590 C CA . PRO A 1 81 ? 12.100 2.143 13.054 1.00 64.44 81 PRO A CA 1
ATOM 591 C C . PRO A 1 81 ? 13.435 2.179 13.813 1.00 64.44 81 PRO A C 1
ATOM 593 O O . PRO A 1 81 ? 13.413 2.287 15.037 1.00 64.44 81 PRO A O 1
ATOM 596 N N . GLY A 1 82 ? 14.576 2.034 13.121 1.00 62.12 82 GLY A N 1
ATOM 597 C CA . GLY A 1 82 ? 15.916 2.081 13.702 1.00 62.12 82 GLY A CA 1
ATOM 598 C C . GLY A 1 82 ? 16.450 3.500 13.918 1.00 62.12 82 GLY A C 1
ATOM 599 O O . GLY A 1 82 ? 17.415 3.662 14.666 1.00 62.12 82 GLY A O 1
ATOM 600 N N . GLY A 1 83 ? 15.816 4.520 13.329 1.00 67.25 83 GLY A N 1
ATOM 601 C CA . GLY A 1 83 ? 16.156 5.932 13.518 1.00 67.25 83 GLY A CA 1
ATOM 602 C C . GLY A 1 83 ? 16.376 6.686 12.207 1.00 67.25 83 GLY A C 1
ATOM 603 O O . GLY A 1 83 ? 16.248 6.134 11.129 1.00 67.25 83 GLY A O 1
ATOM 604 N N . LEU A 1 84 ? 16.702 7.977 12.299 1.00 65.56 84 LEU A N 1
ATOM 605 C CA . LEU A 1 84 ? 16.950 8.816 11.123 1.00 65.56 84 LEU A CA 1
ATOM 606 C C . LEU A 1 84 ? 18.359 8.555 10.571 1.00 65.56 84 LEU A C 1
ATOM 608 O O . LEU A 1 84 ? 19.352 8.904 11.212 1.00 65.56 84 LEU A O 1
ATOM 612 N N . SER A 1 85 ? 18.452 8.002 9.364 1.00 75.75 85 SER A N 1
ATOM 613 C CA . SER A 1 85 ? 19.694 7.955 8.586 1.00 75.75 85 SER A CA 1
ATOM 614 C C . SER A 1 85 ? 19.772 9.138 7.615 1.00 75.75 85 SER A C 1
ATOM 616 O O . SER A 1 85 ? 18.779 9.564 7.031 1.00 75.75 85 SER A O 1
ATOM 618 N N . ALA A 1 86 ? 20.977 9.680 7.419 1.00 80.69 86 ALA A N 1
ATOM 619 C CA . ALA A 1 86 ? 21.204 10.829 6.536 1.00 80.69 86 ALA A CA 1
ATOM 620 C C . ALA A 1 86 ? 21.078 10.495 5.039 1.00 80.69 86 ALA A C 1
ATOM 622 O O . ALA A 1 86 ? 21.121 11.406 4.216 1.00 80.69 86 ALA A O 1
ATOM 623 N N . ILE A 1 87 ? 20.955 9.211 4.691 1.00 87.12 87 ILE A N 1
ATOM 624 C CA . ILE A 1 87 ? 20.868 8.713 3.311 1.00 87.12 87 ILE A CA 1
ATOM 625 C C . ILE A 1 87 ? 19.638 7.825 3.073 1.00 87.12 87 ILE A C 1
ATOM 627 O O . ILE A 1 87 ? 19.260 7.634 1.918 1.00 87.12 87 ILE A O 1
ATOM 631 N N . ASP A 1 88 ? 19.001 7.314 4.131 1.00 91.38 88 ASP A N 1
ATOM 632 C CA . ASP A 1 88 ? 17.800 6.477 4.039 1.00 91.38 88 ASP A CA 1
ATOM 633 C C . ASP A 1 88 ? 16.586 7.325 3.675 1.00 91.38 88 ASP A C 1
ATOM 635 O O . ASP A 1 88 ? 16.328 8.365 4.285 1.00 91.38 88 ASP A O 1
ATOM 639 N N . ASN A 1 89 ? 15.849 6.910 2.647 1.00 93.69 89 ASN A N 1
ATOM 640 C CA . ASN A 1 89 ? 14.763 7.722 2.141 1.00 93.69 89 ASN A CA 1
ATOM 641 C C . ASN A 1 89 ? 13.513 6.919 1.831 1.00 93.69 89 ASN A C 1
ATOM 643 O O . ASN A 1 89 ? 13.518 6.007 1.001 1.00 93.69 89 ASN A O 1
ATOM 647 N N . ALA A 1 90 ? 12.394 7.379 2.383 1.00 94.50 90 ALA A N 1
ATOM 648 C CA . ALA A 1 90 ? 11.072 6.874 2.079 1.00 94.50 90 ALA A CA 1
ATOM 649 C C . ALA A 1 90 ? 10.173 7.948 1.462 1.00 94.50 90 ALA A C 1
ATOM 651 O O . ALA A 1 90 ? 10.097 9.093 1.912 1.00 94.50 90 ALA A O 1
ATOM 652 N N . ARG A 1 91 ? 9.451 7.586 0.402 1.00 92.62 91 ARG A N 1
ATOM 653 C CA . ARG A 1 91 ? 8.648 8.487 -0.431 1.00 92.62 91 ARG A CA 1
ATOM 654 C C . ARG A 1 91 ? 7.251 7.914 -0.686 1.00 92.62 91 ARG A C 1
ATOM 656 O O . ARG A 1 91 ? 6.953 6.754 -0.423 1.00 92.62 91 ARG A O 1
ATOM 663 N N . ALA A 1 92 ? 6.383 8.789 -1.195 1.00 91.00 92 ALA A N 1
ATOM 664 C CA . ALA A 1 92 ? 5.094 8.442 -1.789 1.00 91.00 92 ALA A CA 1
ATOM 665 C C . ALA A 1 92 ? 4.169 7.537 -0.944 1.00 91.00 92 ALA A C 1
ATOM 667 O O . ALA A 1 92 ? 3.459 6.707 -1.504 1.00 91.00 92 ALA A O 1
ATOM 668 N N . HIS A 1 93 ? 4.092 7.745 0.372 1.00 95.12 93 HIS A N 1
ATOM 669 C CA . HIS A 1 93 ? 3.298 6.897 1.265 1.00 95.12 93 HIS A CA 1
ATOM 670 C C . HIS A 1 93 ? 1.789 6.846 0.930 1.00 95.12 93 HIS A C 1
ATOM 672 O O . HIS A 1 93 ? 1.204 7.811 0.422 1.00 95.12 93 HIS A O 1
ATOM 678 N N . ARG A 1 94 ? 1.157 5.709 1.223 1.00 95.25 94 ARG A N 1
ATOM 679 C CA . ARG A 1 94 ? -0.278 5.401 1.125 1.00 95.25 94 ARG A CA 1
ATOM 680 C C . ARG A 1 94 ? -0.692 4.635 2.375 1.00 95.25 94 ARG A C 1
ATOM 682 O O . ARG A 1 94 ? 0.141 3.950 2.959 1.00 95.25 94 ARG A O 1
ATOM 689 N N . ALA A 1 95 ? -1.962 4.708 2.752 1.00 96.19 95 ALA A N 1
ATOM 690 C CA . ALA A 1 95 ? -2.474 3.862 3.816 1.00 96.19 95 ALA A CA 1
ATOM 691 C C . ALA A 1 95 ? -3.903 3.403 3.558 1.00 96.19 95 ALA A C 1
ATOM 693 O O . ALA A 1 95 ? -4.682 4.103 2.910 1.00 96.19 95 ALA A O 1
ATOM 694 N N . VAL A 1 96 ? -4.225 2.230 4.093 1.00 96.12 96 VAL A N 1
ATOM 695 C CA . VAL A 1 96 ? -5.576 1.675 4.141 1.00 96.12 96 VAL A CA 1
ATOM 696 C C . VAL A 1 96 ? -5.862 1.214 5.560 1.00 96.12 96 VAL A C 1
ATOM 698 O O . VAL A 1 96 ? -4.993 0.643 6.216 1.00 96.12 96 VAL A O 1
ATOM 701 N N . VAL A 1 97 ? -7.088 1.464 6.017 1.00 96.06 97 VAL A N 1
ATOM 702 C CA . VAL A 1 97 ? -7.559 1.095 7.350 1.00 96.06 97 VAL A CA 1
ATOM 703 C C . VAL A 1 97 ? -8.810 0.221 7.234 1.00 96.06 97 VAL A C 1
ATOM 705 O O . VAL A 1 97 ? -9.699 0.499 6.416 1.00 96.06 97 VAL A O 1
ATOM 708 N N . ARG A 1 98 ? -8.859 -0.849 8.033 1.00 93.50 98 ARG A N 1
ATOM 709 C CA . ARG A 1 98 ? -10.010 -1.747 8.212 1.00 93.50 98 ARG A CA 1
ATOM 710 C C . ARG A 1 98 ? -10.060 -2.209 9.664 1.00 93.50 98 ARG A C 1
ATOM 712 O O . ARG A 1 98 ? -9.223 -3.008 10.075 1.00 93.50 98 ARG A O 1
ATOM 719 N N . GLY A 1 99 ? -11.016 -1.716 10.450 1.00 95.06 99 GLY A N 1
ATOM 720 C CA . GLY A 1 99 ? -11.075 -2.056 11.871 1.00 95.06 99 GLY A CA 1
ATOM 721 C C . GLY A 1 99 ? -9.776 -1.666 12.579 1.00 95.06 99 GLY A C 1
ATOM 722 O O . GLY A 1 99 ? -9.318 -0.530 12.475 1.00 95.06 99 GLY A O 1
ATOM 723 N N . SER A 1 100 ? -9.156 -2.627 13.259 1.00 96.19 100 SER A N 1
ATOM 724 C CA . SER A 1 100 ? -7.855 -2.446 13.920 1.00 96.19 100 SER A CA 1
ATOM 725 C C . SER A 1 100 ? -6.656 -2.585 12.979 1.00 96.19 100 SER A C 1
ATOM 727 O O . SER A 1 100 ? -5.520 -2.414 13.414 1.00 96.19 100 SER A O 1
ATOM 729 N N . SER A 1 101 ? -6.870 -2.911 11.707 1.00 95.88 101 SER A N 1
ATOM 730 C CA . SER A 1 101 ? -5.787 -3.166 10.766 1.00 95.88 101 SER A CA 1
ATOM 731 C C . SER A 1 101 ? -5.416 -1.913 9.976 1.00 95.88 101 SER A C 1
ATOM 733 O O . SER A 1 101 ? -6.280 -1.235 9.415 1.00 95.88 101 SER A O 1
ATOM 735 N N . ILE A 1 102 ? -4.115 -1.628 9.896 1.00 97.31 102 ILE A N 1
ATOM 736 C CA . ILE A 1 102 ? -3.537 -0.542 9.095 1.00 97.31 102 ILE A CA 1
ATOM 737 C C . ILE A 1 102 ? -2.503 -1.146 8.155 1.00 97.31 102 ILE A C 1
ATOM 739 O O . ILE A 1 102 ? -1.576 -1.808 8.609 1.00 97.31 102 ILE A O 1
ATOM 743 N N . ALA A 1 103 ? -2.620 -0.888 6.858 1.00 96.81 103 ALA A N 1
ATOM 744 C CA . ALA A 1 103 ? -1.558 -1.150 5.895 1.00 96.81 103 ALA A CA 1
ATOM 745 C C . ALA A 1 103 ? -0.960 0.186 5.456 1.00 96.81 103 ALA A C 1
ATOM 747 O O . ALA A 1 103 ? -1.692 1.036 4.953 1.00 96.81 103 ALA A O 1
ATOM 748 N N . VAL A 1 104 ? 0.348 0.375 5.634 1.00 97.25 104 VAL A N 1
ATOM 749 C CA . VAL A 1 104 ? 1.083 1.560 5.175 1.00 97.25 104 VAL A CA 1
ATOM 750 C C . VAL A 1 104 ? 2.053 1.146 4.085 1.00 97.25 104 VAL A C 1
ATOM 752 O O . VAL A 1 104 ? 2.998 0.403 4.334 1.00 97.25 104 VAL A O 1
ATOM 755 N N . GLY A 1 105 ? 1.807 1.628 2.872 1.00 96.25 105 GLY A N 1
ATOM 756 C CA . GLY A 1 105 ? 2.670 1.411 1.721 1.00 96.25 105 GLY A CA 1
ATOM 757 C C . GLY A 1 105 ? 3.558 2.624 1.459 1.00 96.25 105 GLY A C 1
ATOM 758 O O . GLY A 1 105 ? 3.076 3.749 1.549 1.00 96.25 105 GLY A O 1
ATOM 759 N N . TYR A 1 106 ? 4.825 2.430 1.104 1.00 96.12 106 TYR A N 1
ATOM 760 C CA . TYR A 1 106 ? 5.767 3.509 0.790 1.00 96.12 106 TYR A CA 1
ATOM 761 C C . TYR A 1 106 ? 6.905 3.009 -0.107 1.00 96.12 106 TYR A C 1
ATOM 763 O O . TYR A 1 106 ? 7.296 1.848 -0.030 1.00 96.12 106 TYR A O 1
ATOM 771 N N . THR A 1 107 ? 7.454 3.869 -0.964 1.00 95.56 107 THR A N 1
ATOM 772 C CA . THR A 1 107 ? 8.691 3.541 -1.691 1.00 95.56 107 THR A CA 1
ATOM 773 C C . THR A 1 107 ? 9.889 3.856 -0.818 1.00 95.56 107 THR A C 1
ATOM 775 O O . THR A 1 107 ? 9.914 4.932 -0.229 1.00 95.56 107 THR A O 1
ATOM 778 N N . HIS A 1 108 ? 10.883 2.980 -0.759 1.00 95.25 108 HIS A N 1
ATOM 779 C CA . HIS A 1 108 ? 12.048 3.140 0.109 1.00 95.25 108 HIS A CA 1
ATOM 780 C C . HIS A 1 108 ? 13.342 2.709 -0.578 1.00 95.25 108 HIS A C 1
ATOM 782 O O . HIS A 1 108 ? 13.342 1.742 -1.345 1.00 95.25 108 HIS A O 1
ATOM 788 N N . THR A 1 109 ? 14.416 3.444 -0.289 1.00 94.00 109 THR A N 1
ATOM 789 C CA . THR A 1 109 ? 15.804 3.055 -0.546 1.00 94.00 109 THR A CA 1
ATOM 790 C C . THR A 1 109 ? 16.613 3.258 0.738 1.00 94.00 109 THR A C 1
ATOM 792 O O . THR A 1 109 ? 16.456 4.299 1.381 1.00 94.00 109 THR A O 1
ATOM 795 N N . PRO A 1 110 ? 17.512 2.325 1.094 1.00 92.06 110 PRO A N 1
ATOM 796 C CA . PRO A 1 110 ? 18.416 2.512 2.228 1.00 92.06 110 PRO A CA 1
ATOM 797 C C . PRO A 1 110 ? 19.499 3.572 1.969 1.00 92.06 110 PRO A C 1
ATOM 799 O O . PRO A 1 110 ? 20.164 4.016 2.898 1.00 92.06 110 PRO A O 1
ATOM 802 N N . ASP A 1 111 ? 19.714 3.947 0.705 1.00 92.81 111 ASP A N 1
ATOM 803 C CA . ASP A 1 111 ? 20.686 4.966 0.310 1.00 92.81 111 ASP A CA 1
ATOM 804 C C . ASP A 1 111 ? 20.190 5.688 -0.952 1.00 92.81 111 ASP A C 1
ATOM 806 O O . ASP A 1 111 ? 20.136 5.122 -2.049 1.00 92.81 111 ASP A O 1
ATOM 810 N N . MET A 1 112 ? 19.765 6.936 -0.769 1.00 92.12 112 MET A N 1
ATOM 811 C CA . MET A 1 112 ? 19.298 7.837 -1.821 1.00 92.12 112 MET A CA 1
ATOM 812 C C . MET A 1 112 ? 20.431 8.272 -2.752 1.00 92.12 112 MET A C 1
ATOM 814 O O . MET A 1 112 ? 20.222 8.358 -3.963 1.00 92.12 112 MET A O 1
ATOM 818 N N . MET A 1 113 ? 21.631 8.490 -2.213 1.00 91.69 113 MET A N 1
ATOM 819 C CA . MET A 1 113 ? 22.793 8.946 -2.982 1.00 91.69 113 MET A CA 1
ATOM 820 C C . MET A 1 113 ? 23.261 7.867 -3.962 1.00 91.69 113 MET A C 1
ATOM 822 O O . MET A 1 113 ? 23.712 8.170 -5.063 1.00 91.69 113 MET A O 1
ATOM 826 N N . ALA A 1 114 ? 23.110 6.596 -3.582 1.00 92.56 114 ALA A N 1
ATOM 827 C CA . ALA A 1 114 ? 23.427 5.443 -4.418 1.00 92.56 114 ALA A CA 1
ATOM 828 C C . ALA A 1 114 ? 22.295 5.011 -5.373 1.00 92.56 114 ALA A C 1
ATOM 830 O O . ALA A 1 114 ? 22.505 4.081 -6.162 1.00 92.56 114 ALA A O 1
ATOM 831 N N . ALA A 1 115 ? 21.112 5.627 -5.287 1.00 91.56 115 ALA A N 1
ATOM 832 C CA . ALA A 1 115 ? 19.933 5.253 -6.070 1.00 91.56 115 ALA A CA 1
ATOM 833 C C . ALA A 1 115 ? 19.528 6.296 -7.118 1.00 91.56 115 ALA A C 1
ATOM 835 O O . ALA A 1 115 ? 19.061 5.916 -8.189 1.00 91.56 115 ALA A O 1
ATOM 836 N N . GLU A 1 116 ? 19.658 7.591 -6.817 1.00 88.75 116 GLU A N 1
ATOM 837 C CA . GLU A 1 116 ? 19.096 8.646 -7.666 1.00 88.75 116 GLU A CA 1
ATOM 838 C C . GLU A 1 116 ? 20.088 9.171 -8.712 1.00 88.75 116 GLU A C 1
ATOM 840 O O . GLU A 1 116 ? 21.256 9.415 -8.389 1.00 88.75 116 GLU A O 1
ATOM 845 N N . PRO A 1 117 ? 19.618 9.414 -9.951 1.00 85.75 117 PRO A N 1
ATOM 846 C CA . PRO A 1 117 ? 20.461 9.915 -11.036 1.00 85.75 117 PRO A CA 1
ATOM 847 C C . PRO A 1 117 ? 21.020 11.319 -10.761 1.00 85.75 117 PRO A C 1
ATOM 849 O O . PRO A 1 117 ? 22.070 11.667 -11.296 1.00 85.75 117 PRO A O 1
ATOM 852 N N . ASP A 1 118 ? 20.371 12.092 -9.882 1.00 85.62 118 ASP A N 1
ATOM 853 C CA . ASP A 1 118 ? 20.840 13.411 -9.437 1.00 85.62 118 ASP A CA 1
ATOM 854 C C . ASP A 1 118 ? 22.156 13.340 -8.638 1.00 85.62 118 ASP A C 1
ATOM 856 O O . ASP A 1 118 ? 22.880 14.333 -8.556 1.00 85.62 118 ASP A O 1
ATOM 860 N N . PHE A 1 119 ? 22.490 12.177 -8.060 1.00 87.56 119 PHE A N 1
ATOM 861 C CA . PHE A 1 119 ? 23.693 11.990 -7.236 1.00 87.56 119 PHE A CA 1
ATOM 862 C C . PHE A 1 119 ? 24.676 10.963 -7.800 1.00 87.56 119 PHE A C 1
ATOM 864 O O . PHE A 1 119 ? 25.870 11.046 -7.509 1.00 87.56 119 PHE A O 1
ATOM 871 N N . THR A 1 120 ? 24.213 9.995 -8.597 1.00 88.31 120 THR A N 1
ATOM 872 C CA . THR A 1 120 ? 25.082 8.966 -9.178 1.00 88.31 120 THR A CA 1
ATOM 873 C C . THR A 1 120 ? 24.703 8.614 -10.612 1.00 88.31 120 THR A C 1
ATOM 875 O O . THR A 1 120 ? 23.559 8.310 -10.927 1.00 88.31 120 THR A O 1
ATOM 878 N N . ALA A 1 121 ? 25.704 8.559 -11.493 1.00 87.06 121 ALA A N 1
ATOM 879 C CA . ALA A 1 121 ? 25.546 8.025 -12.848 1.00 87.06 121 ALA A CA 1
ATOM 880 C C . ALA A 1 121 ? 25.536 6.480 -12.889 1.00 87.06 121 ALA A C 1
ATOM 882 O O . ALA A 1 121 ? 25.162 5.880 -13.898 1.00 87.06 121 ALA A O 1
ATOM 883 N N . ASN A 1 122 ? 25.976 5.826 -11.807 1.00 89.50 122 ASN A N 1
ATOM 884 C CA . ASN A 1 122 ? 26.087 4.373 -11.690 1.00 89.50 122 ASN A CA 1
ATOM 885 C C . ASN A 1 122 ? 25.357 3.910 -10.422 1.00 89.50 122 ASN A C 1
ATOM 887 O O . ASN A 1 122 ? 25.998 3.723 -9.381 1.00 89.50 122 ASN A O 1
ATOM 891 N N . PRO A 1 123 ? 24.025 3.750 -10.472 1.00 90.50 123 PRO A N 1
ATOM 892 C CA . PRO A 1 123 ? 23.260 3.381 -9.292 1.00 90.50 123 PRO A CA 1
ATOM 893 C C . PRO A 1 123 ? 23.642 1.976 -8.810 1.00 90.50 123 PRO A C 1
ATOM 895 O O . PRO A 1 123 ? 23.780 1.037 -9.600 1.00 90.50 123 PRO A O 1
ATOM 898 N N . THR A 1 124 ? 23.791 1.827 -7.494 1.00 92.69 124 THR A N 1
ATOM 899 C CA . THR A 1 124 ? 24.008 0.535 -6.805 1.00 92.69 124 THR A CA 1
ATOM 900 C C . THR A 1 124 ? 22.871 0.193 -5.839 1.00 92.69 124 THR A C 1
ATOM 902 O O . THR A 1 124 ? 22.874 -0.862 -5.193 1.00 92.69 124 THR A O 1
ATOM 905 N N . ARG A 1 125 ? 21.879 1.081 -5.752 1.00 93.38 125 ARG A N 1
ATOM 906 C CA . ARG A 1 125 ? 20.633 0.940 -5.001 1.00 93.38 125 ARG A CA 1
ATOM 907 C C . ARG A 1 125 ? 19.466 1.405 -5.861 1.00 93.38 125 ARG A C 1
ATOM 909 O O . ARG A 1 125 ? 19.657 1.984 -6.923 1.00 93.38 125 ARG A O 1
ATOM 916 N N . ASN A 1 126 ? 18.258 1.122 -5.403 1.00 92.56 126 ASN A N 1
ATOM 917 C CA . ASN A 1 126 ? 17.025 1.532 -6.051 1.00 92.56 126 ASN A CA 1
ATOM 918 C C . ASN A 1 126 ? 15.894 1.674 -5.035 1.00 92.56 126 ASN A C 1
ATOM 920 O O . ASN A 1 126 ? 15.933 1.086 -3.952 1.00 92.56 126 ASN A O 1
ATOM 924 N N . TYR A 1 127 ? 14.850 2.403 -5.423 1.00 93.88 127 TYR A N 1
ATOM 925 C CA . TYR A 1 127 ? 13.609 2.413 -4.666 1.00 93.88 127 TYR A CA 1
ATOM 926 C C . TYR A 1 127 ? 12.800 1.153 -4.943 1.00 93.88 127 TYR A C 1
ATOM 928 O O . TYR A 1 127 ? 12.548 0.798 -6.093 1.00 93.88 127 TYR A O 1
ATOM 936 N N . ASN A 1 128 ? 12.328 0.518 -3.878 1.00 94.00 128 ASN A N 1
ATOM 937 C CA . ASN A 1 128 ? 11.330 -0.543 -3.936 1.00 94.00 128 ASN A CA 1
ATOM 938 C C . ASN A 1 128 ? 10.054 -0.100 -3.223 1.00 94.00 128 ASN A C 1
ATOM 940 O O . ASN A 1 128 ? 10.100 0.752 -2.339 1.00 94.00 128 ASN A O 1
ATOM 944 N N . PHE A 1 129 ? 8.912 -0.678 -3.587 1.00 93.88 129 PHE A N 1
ATOM 945 C CA . PHE A 1 129 ? 7.656 -0.458 -2.882 1.00 93.88 129 PHE A CA 1
ATOM 946 C C . PHE A 1 129 ? 7.537 -1.445 -1.725 1.00 93.88 129 PHE A C 1
ATOM 948 O O . PHE A 1 129 ? 7.518 -2.655 -1.937 1.00 93.88 129 PHE A O 1
ATOM 955 N N . TYR A 1 130 ? 7.448 -0.925 -0.506 1.00 94.31 130 TYR A N 1
ATOM 956 C CA . TYR A 1 130 ? 7.271 -1.695 0.715 1.00 94.31 130 TYR A CA 1
ATOM 957 C C . TYR A 1 130 ? 5.885 -1.483 1.306 1.00 94.31 130 TYR A C 1
ATOM 959 O O . TYR A 1 130 ? 5.271 -0.430 1.125 1.00 94.31 130 TYR A O 1
ATOM 967 N N . VAL A 1 131 ? 5.426 -2.471 2.071 1.00 95.25 131 VAL A N 1
ATOM 968 C CA . VAL A 1 131 ? 4.266 -2.346 2.952 1.00 95.25 131 VAL A CA 1
ATOM 969 C C . VAL A 1 131 ? 4.622 -2.784 4.370 1.00 95.25 131 VAL A C 1
ATOM 971 O O . VAL A 1 131 ? 5.330 -3.773 4.567 1.00 95.25 131 VAL A O 1
ATOM 974 N N . ARG A 1 132 ? 4.109 -2.059 5.365 1.00 95.19 132 ARG A N 1
ATOM 975 C CA . ARG A 1 132 ? 4.036 -2.500 6.761 1.00 95.19 132 ARG A CA 1
ATOM 976 C C . ARG A 1 132 ? 2.594 -2.597 7.201 1.00 95.19 132 ARG A C 1
ATOM 978 O O . ARG A 1 132 ? 1.754 -1.806 6.777 1.00 95.19 132 ARG A O 1
ATOM 985 N N . ILE A 1 133 ? 2.328 -3.569 8.062 1.00 94.94 133 ILE A N 1
ATOM 986 C CA . ILE A 1 133 ? 0.986 -3.864 8.546 1.00 94.94 133 ILE A CA 1
ATOM 987 C C . ILE A 1 133 ? 0.990 -3.770 10.064 1.00 94.94 133 ILE A C 1
ATOM 989 O O . ILE A 1 133 ? 1.895 -4.287 10.718 1.00 94.94 133 ILE A O 1
ATOM 993 N N . SER A 1 134 ? -0.037 -3.127 10.596 1.00 96.38 134 SER A N 1
ATOM 994 C CA . SER A 1 134 ? -0.439 -3.210 11.992 1.00 96.38 134 SER A CA 1
ATOM 995 C C . SER A 1 134 ? -1.778 -3.936 12.074 1.00 96.38 134 SER A C 1
ATOM 997 O O . SER A 1 134 ? -2.636 -3.750 11.209 1.00 96.38 134 SER A O 1
ATOM 999 N N . SER A 1 135 ? -1.960 -4.750 13.110 1.00 95.25 135 SER A N 1
ATOM 1000 C CA . SER A 1 135 ? -3.223 -5.423 13.445 1.00 95.25 135 SER A CA 1
ATOM 1001 C C . SER A 1 135 ? -3.798 -4.981 14.796 1.00 95.25 135 SER A C 1
ATOM 1003 O O . SER A 1 135 ? -4.828 -5.494 15.224 1.00 95.25 135 SER A O 1
ATOM 1005 N N . ASP A 1 136 ? -3.143 -4.040 15.475 1.00 95.69 136 ASP A N 1
ATOM 1006 C CA . ASP A 1 136 ? -3.428 -3.600 16.844 1.00 95.69 136 ASP A CA 1
ATOM 1007 C C . ASP A 1 136 ? -3.762 -2.102 16.900 1.00 95.69 136 ASP A C 1
ATOM 1009 O O . ASP A 1 136 ? -3.379 -1.368 17.810 1.00 95.69 136 ASP A O 1
ATOM 1013 N N . SER A 1 137 ? -4.508 -1.637 15.897 1.00 96.25 137 SER A N 1
ATOM 1014 C CA . SER A 1 137 ? -4.890 -0.236 15.730 1.00 96.25 137 SER A CA 1
ATOM 1015 C C . SER A 1 137 ? -3.687 0.695 15.594 1.00 96.25 137 SER A C 1
ATOM 1017 O O . SER A 1 137 ? -3.769 1.842 16.009 1.00 96.25 137 SER A O 1
ATOM 1019 N N . GLY A 1 138 ? -2.567 0.232 15.036 1.00 94.81 138 GLY A N 1
ATOM 1020 C CA . GLY A 1 138 ? -1.349 1.022 14.842 1.00 94.81 138 GLY A CA 1
ATOM 1021 C C . GLY A 1 138 ? -0.481 1.171 16.085 1.00 94.81 138 GLY A C 1
ATOM 1022 O O . GLY A 1 138 ? 0.327 2.091 16.118 1.00 94.81 138 GLY A O 1
ATOM 1023 N N . ALA A 1 139 ? -0.670 0.337 17.114 1.00 93.81 139 ALA A N 1
ATOM 1024 C CA . ALA A 1 139 ? 0.186 0.373 18.299 1.00 93.81 139 ALA A CA 1
ATOM 1025 C C . ALA A 1 139 ? 1.561 -0.231 17.990 1.00 93.81 139 ALA A C 1
ATOM 1027 O O . ALA A 1 139 ? 2.568 0.261 18.492 1.00 93.81 139 ALA A O 1
ATOM 1028 N N . THR A 1 140 ? 1.613 -1.233 17.116 1.00 93.62 140 THR A N 1
ATOM 1029 C CA . THR A 1 140 ? 2.847 -1.792 16.572 1.00 93.62 140 THR A CA 1
ATOM 1030 C C . THR A 1 140 ? 2.712 -2.051 15.074 1.00 93.62 140 THR A C 1
ATOM 1032 O O . THR A 1 140 ? 1.628 -2.325 14.556 1.00 93.62 140 THR A O 1
ATOM 1035 N N . PHE A 1 141 ? 3.836 -1.980 14.361 1.00 94.25 141 PHE A N 1
ATOM 1036 C CA . PHE A 1 141 ? 3.930 -2.381 12.960 1.00 94.25 141 PHE A CA 1
ATOM 1037 C C . PHE A 1 141 ? 4.865 -3.576 12.822 1.00 94.25 141 PHE A C 1
ATOM 1039 O O . PHE A 1 141 ? 5.982 -3.577 13.340 1.00 94.25 141 PHE A O 1
ATOM 1046 N N . GLY A 1 142 ? 4.419 -4.574 12.062 1.00 92.06 142 GLY A N 1
ATOM 1047 C CA . GLY A 1 142 ? 5.247 -5.708 11.677 1.00 92.06 142 GLY A CA 1
ATOM 1048 C C . GLY A 1 142 ? 6.418 -5.317 10.759 1.00 92.06 142 GLY A C 1
ATOM 1049 O O . GLY A 1 142 ? 6.604 -4.143 10.409 1.00 92.06 142 GLY A O 1
ATOM 1050 N N . PRO A 1 143 ? 7.215 -6.308 10.325 1.00 90.88 143 PRO A N 1
ATOM 1051 C CA . PRO A 1 143 ? 8.351 -6.068 9.442 1.00 90.88 143 PRO A CA 1
ATOM 1052 C C . PRO A 1 143 ? 7.912 -5.494 8.088 1.00 90.88 143 PRO A C 1
ATOM 1054 O O . PRO A 1 143 ? 6.836 -5.819 7.577 1.00 90.88 143 PRO A O 1
ATOM 1057 N N . ALA A 1 144 ? 8.777 -4.671 7.487 1.00 90.94 144 ALA A N 1
ATOM 1058 C CA . ALA A 1 144 ? 8.592 -4.181 6.124 1.00 90.94 144 ALA A CA 1
ATOM 1059 C C . ALA A 1 144 ? 8.651 -5.339 5.124 1.00 90.94 144 ALA A C 1
ATOM 1061 O O . ALA A 1 144 ? 9.577 -6.150 5.146 1.00 90.94 144 ALA A O 1
ATOM 1062 N N . ARG A 1 145 ? 7.674 -5.399 4.219 1.00 88.94 145 ARG A N 1
ATOM 1063 C CA . ARG A 1 145 ? 7.604 -6.404 3.153 1.00 88.94 145 ARG A CA 1
ATOM 1064 C C . ARG A 1 145 ? 7.857 -5.728 1.815 1.00 88.94 145 ARG A C 1
ATOM 1066 O O . ARG A 1 145 ? 7.104 -4.830 1.450 1.00 88.94 145 ARG A O 1
ATOM 1073 N N . ASN A 1 146 ? 8.901 -6.150 1.099 1.00 89.50 146 ASN A N 1
ATOM 1074 C CA . ASN A 1 146 ? 9.184 -5.661 -0.251 1.00 89.50 146 ASN A CA 1
ATOM 1075 C C . ASN A 1 146 ? 8.161 -6.254 -1.228 1.00 89.50 146 ASN A C 1
ATOM 1077 O O . ASN A 1 146 ? 8.157 -7.459 -1.489 1.00 89.50 146 ASN A O 1
ATOM 1081 N N . LEU A 1 147 ? 7.284 -5.402 -1.746 1.00 88.31 147 LEU A N 1
ATOM 1082 C CA . LEU A 1 147 ? 6.227 -5.788 -2.662 1.00 88.31 147 LEU A CA 1
ATOM 1083 C C . LEU A 1 147 ? 6.738 -5.891 -4.101 1.00 88.31 147 LEU A C 1
ATOM 1085 O O . LEU A 1 147 ? 6.417 -6.840 -4.813 1.00 88.31 147 LEU A O 1
ATOM 1089 N N . SER A 1 148 ? 7.562 -4.940 -4.531 1.00 86.75 148 SER A N 1
ATOM 1090 C CA . SER A 1 148 ? 8.013 -4.857 -5.920 1.00 86.75 148 SER A CA 1
ATOM 1091 C C . SER A 1 148 ? 9.129 -5.831 -6.279 1.00 86.75 148 SER A C 1
ATOM 1093 O O . SER A 1 148 ? 9.196 -6.259 -7.428 1.00 86.75 148 SER A O 1
ATOM 1095 N N . ASN A 1 149 ? 9.988 -6.196 -5.320 1.00 87.44 149 ASN A N 1
ATOM 1096 C CA . ASN A 1 149 ? 11.109 -7.128 -5.504 1.00 87.44 149 ASN A CA 1
ATOM 1097 C C . ASN A 1 149 ? 11.996 -6.803 -6.725 1.00 87.44 149 ASN A C 1
ATOM 1099 O O . ASN A 1 149 ? 12.445 -7.698 -7.447 1.00 87.44 149 ASN A O 1
ATOM 1103 N N . VAL A 1 150 ? 12.255 -5.514 -6.959 1.00 84.75 150 VAL A N 1
ATOM 1104 C CA . VAL A 1 150 ? 13.141 -5.034 -8.022 1.00 84.75 150 VAL A CA 1
ATOM 1105 C C . VAL A 1 150 ? 14.566 -5.009 -7.480 1.00 84.75 150 VAL A C 1
ATOM 1107 O O . VAL A 1 150 ? 14.888 -4.230 -6.586 1.00 84.75 150 VAL A O 1
ATOM 1110 N N . TRP A 1 151 ? 15.425 -5.866 -8.029 1.00 85.31 151 TRP A N 1
ATOM 1111 C CA . TRP A 1 151 ? 16.825 -6.008 -7.601 1.00 85.31 151 TRP A CA 1
ATOM 1112 C C . TRP A 1 151 ? 17.821 -5.313 -8.530 1.00 85.31 151 TRP A C 1
ATOM 1114 O O . TRP A 1 151 ? 18.992 -5.184 -8.189 1.00 85.31 151 TRP A O 1
ATOM 1124 N N . ASN A 1 152 ? 17.376 -4.890 -9.716 1.00 85.81 152 ASN A N 1
ATOM 1125 C CA . ASN A 1 152 ? 18.216 -4.144 -10.641 1.00 85.81 152 ASN A CA 1
ATOM 1126 C C . ASN A 1 152 ? 18.355 -2.699 -10.134 1.00 85.81 152 ASN A C 1
ATOM 1128 O O . ASN A 1 152 ? 17.353 -1.983 -10.131 1.00 85.81 152 ASN A O 1
ATOM 1132 N N . PRO A 1 153 ? 19.559 -2.234 -9.756 1.00 88.94 153 PRO A N 1
ATOM 1133 C CA . PRO A 1 153 ? 19.732 -0.887 -9.223 1.00 88.94 153 PRO A CA 1
ATOM 1134 C C . PRO A 1 153 ? 19.468 0.206 -10.270 1.00 88.94 153 PRO A C 1
ATOM 1136 O O . PRO A 1 153 ? 19.216 1.352 -9.920 1.00 88.94 153 PRO A O 1
ATOM 1139 N N . ARG A 1 154 ? 19.453 -0.141 -11.564 1.00 87.19 154 ARG A N 1
ATOM 1140 C CA . ARG A 1 154 ? 19.085 0.782 -12.647 1.00 87.19 154 ARG A CA 1
ATOM 1141 C C . ARG A 1 154 ? 17.579 1.010 -12.776 1.00 87.19 154 ARG A C 1
ATOM 1143 O O . ARG A 1 154 ? 17.186 1.801 -13.621 1.00 87.19 154 ARG A O 1
ATOM 1150 N N . VAL A 1 155 ? 16.745 0.331 -11.986 1.00 86.81 155 VAL A N 1
ATOM 1151 C CA . VAL A 1 155 ? 15.284 0.465 -12.038 1.00 86.81 155 VAL A CA 1
ATOM 1152 C C . VAL A 1 155 ? 14.739 0.741 -10.642 1.00 86.81 155 VAL A C 1
ATOM 1154 O O . VAL A 1 155 ? 14.891 -0.080 -9.736 1.00 86.81 155 VAL A O 1
ATOM 1157 N N . SER A 1 156 ? 14.068 1.875 -10.476 1.00 90.12 156 SER A N 1
ATOM 1158 C CA . SER A 1 156 ? 13.336 2.241 -9.265 1.00 90.12 156 SER A CA 1
ATOM 1159 C C . SER A 1 156 ? 11.841 2.066 -9.433 1.00 90.12 156 SER A C 1
ATOM 1161 O O . SER A 1 156 ? 11.282 2.149 -10.522 1.00 90.12 156 SER A O 1
ATOM 1163 N N . VAL A 1 157 ? 11.183 1.899 -8.297 1.00 90.38 157 VAL A N 1
ATOM 1164 C CA . VAL A 1 157 ? 9.740 1.992 -8.183 1.00 90.38 157 VAL A CA 1
ATOM 1165 C C . VAL A 1 157 ? 9.335 3.404 -7.806 1.00 90.38 157 VAL A C 1
ATOM 1167 O O . VAL A 1 157 ? 9.859 3.979 -6.851 1.00 90.38 157 VAL A O 1
ATOM 1170 N N . GLY A 1 158 ? 8.346 3.929 -8.517 1.00 87.19 158 GLY A N 1
ATOM 1171 C CA . GLY A 1 158 ? 7.723 5.210 -8.225 1.00 87.19 158 GLY A CA 1
ATOM 1172 C C . GLY A 1 158 ? 6.205 5.101 -8.167 1.00 87.19 158 GLY A C 1
ATOM 1173 O O . GLY A 1 158 ? 5.600 4.106 -8.564 1.00 87.19 158 GLY A O 1
ATOM 1174 N N . GLU A 1 159 ? 5.594 6.162 -7.649 1.00 85.00 159 GLU A N 1
ATOM 1175 C CA . GLU A 1 159 ? 4.143 6.382 -7.695 1.00 85.00 159 GLU A CA 1
ATOM 1176 C C . GLU A 1 159 ? 3.260 5.221 -7.192 1.00 85.00 159 GLU A C 1
ATOM 1178 O O . GLU A 1 159 ? 2.257 4.882 -7.824 1.00 85.00 159 GLU A O 1
ATOM 1183 N N . PRO A 1 160 ? 3.559 4.625 -6.024 1.00 92.06 160 PRO A N 1
ATOM 1184 C CA . PRO A 1 160 ? 2.766 3.528 -5.504 1.00 92.06 160 PRO A CA 1
ATOM 1185 C C . PRO A 1 160 ? 1.308 3.939 -5.259 1.00 92.06 160 PRO A C 1
ATOM 1187 O O . PRO A 1 160 ? 0.984 5.041 -4.788 1.00 92.06 160 PRO A O 1
ATOM 1190 N N . ARG A 1 161 ? 0.415 2.993 -5.510 1.00 92.38 161 ARG A N 1
ATOM 1191 C CA . ARG A 1 161 ? -1.009 3.016 -5.198 1.00 92.38 161 ARG A CA 1
ATOM 1192 C C . ARG A 1 161 ? -1.311 1.840 -4.284 1.00 92.38 161 ARG A C 1
ATOM 1194 O O . ARG A 1 161 ? -0.767 0.755 -4.457 1.00 92.38 161 ARG A O 1
ATOM 1201 N N . LEU A 1 162 ? -2.195 2.075 -3.324 1.00 93.12 162 LEU A N 1
ATOM 1202 C CA . LEU A 1 162 ? -2.800 1.046 -2.492 1.00 93.12 162 LEU A CA 1
ATOM 1203 C C . LEU A 1 162 ? -4.281 1.402 -2.393 1.00 93.12 162 LEU A C 1
ATOM 1205 O O . LEU A 1 162 ? -4.630 2.431 -1.814 1.00 93.12 162 LEU A O 1
ATOM 1209 N N . VAL A 1 163 ? -5.119 0.627 -3.071 1.00 93.81 163 VAL A N 1
ATOM 1210 C CA . VAL A 1 163 ? -6.513 0.957 -3.363 1.00 93.81 163 VAL A CA 1
ATOM 1211 C C . VAL A 1 163 ? -7.399 -0.167 -2.841 1.00 93.81 163 VAL A C 1
ATOM 1213 O O . VAL A 1 163 ? -7.358 -1.272 -3.383 1.00 93.81 163 VAL A O 1
ATOM 1216 N N . PRO A 1 164 ? -8.182 0.075 -1.781 1.00 94.12 164 PRO A N 1
ATOM 1217 C CA . PRO A 1 164 ? -9.149 -0.903 -1.317 1.00 94.12 164 PRO A CA 1
ATOM 1218 C C . PRO A 1 164 ? -10.369 -0.953 -2.242 1.00 94.12 164 PRO A C 1
ATOM 1220 O O . PRO A 1 164 ? -10.629 -0.011 -2.996 1.00 94.12 164 PRO A O 1
ATOM 1223 N N . THR A 1 165 ? -11.164 -2.014 -2.123 1.00 93.88 165 THR A N 1
ATOM 1224 C CA . THR A 1 165 ? -12.515 -2.040 -2.695 1.00 93.88 165 THR A CA 1
ATOM 1225 C C . THR A 1 165 ? -13.375 -0.894 -2.141 1.00 93.88 165 THR A C 1
ATOM 1227 O O . THR A 1 165 ? -13.263 -0.544 -0.952 1.00 93.88 165 THR A O 1
ATOM 1230 N N . PRO A 1 166 ? -14.230 -0.279 -2.977 1.00 93.06 166 PRO A N 1
ATOM 1231 C CA . PRO A 1 166 ? -15.204 0.707 -2.519 1.00 93.06 166 PRO A CA 1
ATOM 1232 C C . PRO A 1 166 ? -16.262 0.067 -1.607 1.00 93.06 166 PRO A C 1
ATOM 1234 O O . PRO A 1 166 ? -16.363 -1.154 -1.518 1.00 93.06 166 PRO A O 1
ATOM 1237 N N . GLY A 1 167 ? -17.027 0.903 -0.898 1.00 90.62 167 GLY A N 1
ATOM 1238 C CA . GLY A 1 167 ? -18.150 0.448 -0.072 1.00 90.62 167 GLY A CA 1
ATOM 1239 C C . GLY A 1 167 ? -19.264 -0.197 -0.897 1.00 90.62 167 GLY A C 1
ATOM 1240 O O . GLY A 1 167 ? -19.353 0.039 -2.100 1.00 90.62 167 GLY A O 1
ATOM 1241 N N . THR A 1 168 ? -20.113 -0.988 -0.237 1.00 88.44 168 THR A N 1
ATOM 1242 C CA . THR A 1 168 ? -21.254 -1.654 -0.875 1.00 88.44 168 THR A CA 1
ATOM 1243 C C . THR A 1 168 ? -22.168 -0.631 -1.543 1.00 88.44 168 THR A C 1
ATOM 1245 O O . THR A 1 168 ? -22.635 0.306 -0.890 1.00 88.44 168 THR A O 1
ATOM 1248 N N . ILE A 1 169 ? -22.432 -0.821 -2.834 1.00 88.31 169 ILE A N 1
ATOM 1249 C CA . ILE A 1 169 ? -23.344 0.019 -3.608 1.00 88.31 169 ILE A CA 1
ATOM 1250 C C . ILE A 1 169 ? -24.730 -0.616 -3.504 1.00 88.31 169 ILE A C 1
ATOM 1252 O O . ILE A 1 169 ? -24.909 -1.800 -3.761 1.00 88.31 169 ILE A O 1
ATOM 1256 N N . THR A 1 170 ? -25.714 0.150 -3.039 1.00 90.19 170 THR A N 1
ATOM 1257 C CA . THR A 1 170 ? -27.090 -0.343 -2.884 1.00 90.19 170 THR A CA 1
ATOM 1258 C C . THR A 1 170 ? -27.924 0.142 -4.054 1.00 90.19 170 THR A C 1
ATOM 1260 O O . THR A 1 170 ? -27.888 1.331 -4.376 1.00 90.19 170 THR A O 1
ATOM 1263 N N . ASN A 1 171 ? -28.695 -0.753 -4.669 1.00 85.38 171 ASN A N 1
ATOM 1264 C CA . ASN A 1 171 ? -29.600 -0.369 -5.736 1.00 85.38 171 ASN A CA 1
ATOM 1265 C C . ASN A 1 171 ? -30.705 0.546 -5.165 1.00 85.38 171 ASN A C 1
ATOM 1267 O O . ASN A 1 171 ? -31.401 0.153 -4.221 1.00 85.38 171 ASN A O 1
ATOM 1271 N N . PRO A 1 172 ? -30.894 1.761 -5.712 1.00 92.94 172 PRO A N 1
ATOM 1272 C CA . PRO A 1 172 ? -31.835 2.729 -5.155 1.00 92.94 172 PRO A CA 1
ATOM 1273 C C . PRO A 1 172 ? -33.306 2.317 -5.314 1.00 92.94 172 PRO A C 1
ATOM 1275 O O . PRO A 1 172 ? -34.160 2.875 -4.632 1.00 92.94 172 PRO A O 1
ATOM 1278 N N . LEU A 1 173 ? -33.617 1.362 -6.198 1.00 9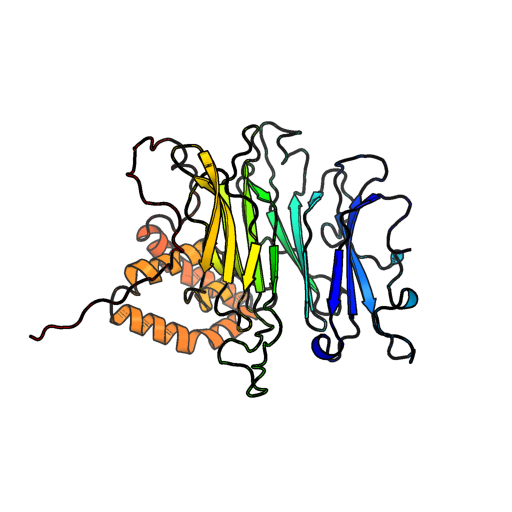1.19 173 LEU A N 1
ATOM 1279 C CA . LEU A 1 173 ? -34.981 0.891 -6.449 1.00 91.19 173 LEU A CA 1
ATOM 1280 C C . LEU A 1 173 ? -35.372 -0.276 -5.541 1.00 91.19 173 LEU A C 1
ATOM 1282 O O . LEU A 1 173 ? -36.525 -0.370 -5.129 1.00 91.19 173 LEU A O 1
ATOM 1286 N N . THR A 1 174 ? -34.431 -1.172 -5.241 1.00 90.00 174 THR A N 1
ATOM 1287 C CA . THR A 1 174 ? -34.707 -2.394 -4.466 1.00 90.00 174 THR A CA 1
ATOM 1288 C C . THR A 1 174 ? -34.264 -2.288 -3.010 1.00 90.00 174 THR A C 1
ATOM 1290 O O . THR A 1 174 ? -34.721 -3.067 -2.178 1.00 90.00 174 THR A O 1
ATOM 1293 N N . GLY A 1 175 ? -33.366 -1.351 -2.688 1.00 90.88 175 GLY A N 1
ATOM 1294 C CA . GLY A 1 175 ? -32.736 -1.261 -1.371 1.00 90.88 175 GLY A CA 1
ATOM 1295 C C . GLY A 1 175 ? -31.758 -2.404 -1.077 1.00 90.88 175 GLY A C 1
ATOM 1296 O O . GLY A 1 175 ? -31.301 -2.534 0.057 1.00 90.88 175 GLY A O 1
ATOM 1297 N N . VAL A 1 176 ? -31.427 -3.227 -2.077 1.00 82.56 176 VAL A N 1
ATOM 1298 C CA . VAL A 1 176 ? -30.519 -4.375 -1.967 1.00 82.56 176 VAL A CA 1
ATOM 1299 C C . VAL A 1 176 ? -29.362 -4.191 -2.959 1.00 82.56 176 VAL A C 1
ATOM 1301 O O . VAL A 1 176 ? -29.597 -3.711 -4.066 1.00 82.56 176 VAL A O 1
ATOM 1304 N N . PRO A 1 177 ? -28.108 -4.518 -2.600 1.00 76.69 177 PRO A N 1
ATOM 1305 C CA . PRO A 1 177 ? -26.989 -4.498 -3.544 1.00 76.69 177 PRO A CA 1
ATOM 1306 C C . PRO A 1 177 ? -27.190 -5.480 -4.701 1.00 76.69 177 PRO A C 1
ATOM 1308 O O . PRO A 1 177 ? -27.636 -6.609 -4.483 1.00 76.69 177 PRO A O 1
ATOM 1311 N N . ASP A 1 178 ? -26.804 -5.076 -5.910 1.00 76.81 178 ASP A N 1
ATOM 1312 C CA . ASP A 1 178 ? -26.761 -5.978 -7.059 1.00 76.81 178 ASP A CA 1
ATOM 1313 C C . ASP A 1 178 ? -25.577 -6.971 -6.938 1.00 76.81 178 ASP A C 1
ATOM 1315 O O . ASP A 1 178 ? -24.622 -6.741 -6.179 1.00 76.81 178 ASP A O 1
ATOM 1319 N N . PRO A 1 179 ? -25.602 -8.117 -7.647 1.00 69.50 179 PRO A N 1
ATOM 1320 C CA . PRO A 1 179 ? -24.459 -9.025 -7.689 1.00 69.50 179 PRO A CA 1
ATOM 1321 C C . PRO A 1 179 ? -23.187 -8.304 -8.162 1.00 69.50 179 PRO A C 1
ATOM 1323 O O . PRO A 1 179 ? -23.172 -7.708 -9.233 1.00 69.50 179 PRO A O 1
ATOM 1326 N N . GLY A 1 180 ? -22.114 -8.373 -7.369 1.00 67.00 180 GLY A N 1
ATOM 1327 C CA . GLY A 1 180 ? -20.853 -7.658 -7.627 1.00 67.00 180 GLY A CA 1
ATOM 1328 C C . GLY A 1 180 ? -20.726 -6.304 -6.912 1.00 67.00 180 GLY A C 1
ATOM 1329 O O . GLY A 1 180 ? -19.609 -5.821 -6.712 1.00 67.00 180 GLY A O 1
ATOM 1330 N N . ASP A 1 181 ? -21.838 -5.749 -6.417 1.00 82.00 181 ASP A N 1
ATOM 1331 C CA . ASP A 1 181 ? -21.867 -4.460 -5.715 1.00 82.00 181 ASP A CA 1
ATOM 1332 C C . ASP A 1 181 ? -21.713 -4.574 -4.193 1.00 82.00 181 ASP A C 1
ATOM 1334 O O . ASP A 1 181 ? -21.663 -3.570 -3.479 1.00 82.00 181 ASP A O 1
ATOM 1338 N N . THR A 1 182 ? -21.579 -5.795 -3.676 1.00 83.19 182 THR A N 1
ATOM 1339 C CA . THR A 1 182 ? -21.255 -6.036 -2.265 1.00 83.19 182 THR A CA 1
ATOM 1340 C C . THR A 1 182 ? -19.760 -5.889 -2.029 1.00 83.19 182 THR A C 1
ATOM 1342 O O . THR A 1 182 ? -18.960 -6.576 -2.660 1.00 83.19 182 THR A O 1
ATOM 1345 N N . GLN A 1 183 ? -19.375 -5.028 -1.085 1.00 90.25 183 GLN A N 1
ATOM 1346 C CA . GLN A 1 183 ? -17.973 -4.815 -0.754 1.00 90.25 183 GLN A CA 1
ATOM 1347 C C . GLN A 1 183 ? -17.316 -6.091 -0.218 1.00 90.25 183 GLN A C 1
ATOM 1349 O O . GLN A 1 183 ? -17.745 -6.650 0.790 1.00 90.25 183 GLN A O 1
ATOM 1354 N N . ASN A 1 184 ? -16.191 -6.464 -0.821 1.00 86.75 184 ASN A N 1
ATOM 1355 C CA . ASN A 1 184 ? -15.254 -7.418 -0.253 1.00 86.75 184 ASN A CA 1
ATOM 1356 C C . ASN A 1 184 ? -14.112 -6.669 0.440 1.00 86.75 184 ASN A C 1
ATOM 1358 O O . ASN A 1 184 ? -13.223 -6.123 -0.216 1.00 86.75 184 ASN A O 1
ATOM 1362 N N . THR A 1 185 ? -14.130 -6.627 1.772 1.00 88.31 185 THR A N 1
ATOM 1363 C CA . THR A 1 185 ? -13.148 -5.877 2.571 1.00 88.31 185 THR A CA 1
ATOM 1364 C C . THR A 1 185 ? -11.754 -6.490 2.594 1.00 88.31 185 THR A C 1
ATOM 1366 O O . THR A 1 185 ? -10.813 -5.787 2.965 1.00 88.31 185 THR A O 1
ATOM 1369 N N . ASP A 1 186 ? -11.618 -7.751 2.185 1.00 85.94 186 ASP A N 1
ATOM 1370 C CA . ASP A 1 186 ? -10.346 -8.474 2.196 1.00 85.94 186 ASP A CA 1
ATOM 1371 C C . ASP A 1 186 ? -9.505 -8.163 0.955 1.00 85.94 186 ASP A C 1
ATOM 1373 O O . ASP A 1 186 ? -8.291 -8.375 0.954 1.00 85.94 186 ASP A O 1
ATOM 1377 N N . VAL A 1 187 ? -10.138 -7.630 -0.098 1.00 90.06 187 VAL A N 1
ATOM 1378 C CA . VAL A 1 187 ? -9.488 -7.336 -1.374 1.00 90.06 187 VAL A CA 1
ATOM 1379 C C . VAL A 1 187 ? -8.931 -5.915 -1.405 1.00 90.06 187 VAL A C 1
ATOM 1381 O O . VAL A 1 187 ? -9.637 -4.927 -1.192 1.00 90.06 187 VAL A O 1
ATOM 1384 N N . LEU A 1 188 ? -7.652 -5.806 -1.761 1.00 93.56 188 LEU A N 1
ATOM 1385 C CA . LEU A 1 188 ? -7.014 -4.542 -2.112 1.00 93.56 188 LEU A CA 1
ATOM 1386 C C . LEU A 1 188 ? -6.161 -4.720 -3.363 1.00 93.56 188 LEU A C 1
ATOM 1388 O O . LEU A 1 188 ? -5.635 -5.798 -3.632 1.00 93.56 188 LEU A O 1
ATOM 1392 N N . TYR A 1 189 ? -5.974 -3.630 -4.093 1.00 93.62 189 TYR A N 1
ATOM 1393 C CA . TYR A 1 189 ? -5.079 -3.562 -5.234 1.00 93.62 189 TYR A CA 1
ATOM 1394 C C . TYR A 1 189 ? -3.890 -2.672 -4.909 1.00 93.62 189 TYR A C 1
ATOM 1396 O O . TYR A 1 189 ? -4.038 -1.608 -4.307 1.00 93.62 189 TYR A O 1
ATOM 1404 N N . ALA A 1 190 ? -2.707 -3.095 -5.327 1.00 92.94 190 ALA A N 1
ATOM 1405 C CA . ALA A 1 190 ? -1.512 -2.275 -5.290 1.00 92.94 190 ALA A CA 1
ATOM 1406 C C . ALA A 1 190 ? -1.005 -2.074 -6.714 1.00 92.94 190 ALA A C 1
ATOM 1408 O O . ALA A 1 190 ? -1.040 -2.992 -7.523 1.00 92.94 190 ALA A O 1
ATOM 1409 N N . ALA A 1 191 ? -0.551 -0.872 -7.038 1.00 91.94 191 ALA A N 1
ATOM 1410 C CA . ALA A 1 191 ? 0.084 -0.613 -8.324 1.00 91.94 191 ALA A CA 1
ATOM 1411 C C . ALA A 1 191 ? 1.266 0.319 -8.165 1.00 91.94 191 ALA A C 1
ATOM 1413 O O . ALA A 1 191 ? 1.344 1.051 -7.181 1.00 91.94 191 ALA A O 1
ATOM 1414 N N . TRP A 1 192 ? 2.190 0.271 -9.109 1.00 90.50 192 TRP A N 1
ATOM 1415 C CA . TRP A 1 192 ? 3.352 1.145 -9.128 1.00 90.50 192 TRP A CA 1
ATOM 1416 C C . TRP A 1 192 ? 3.942 1.225 -10.532 1.00 90.50 192 TRP A C 1
ATOM 1418 O O . TRP A 1 192 ? 3.764 0.310 -11.336 1.00 90.50 192 TRP A O 1
ATOM 1428 N N . GLY A 1 193 ? 4.664 2.310 -10.800 1.00 86.94 193 GLY A N 1
ATOM 1429 C CA . GLY A 1 193 ? 5.462 2.455 -12.013 1.00 86.94 193 GLY A CA 1
ATOM 1430 C C . GLY A 1 193 ? 6.897 1.982 -11.795 1.00 86.94 193 GLY A C 1
ATOM 1431 O O . GLY A 1 193 ? 7.434 2.085 -10.684 1.00 86.94 193 GLY A O 1
ATOM 1432 N N . LEU A 1 194 ? 7.511 1.468 -12.854 1.00 85.94 194 LEU A N 1
ATOM 1433 C CA . LEU A 1 194 ? 8.941 1.204 -12.950 1.00 85.94 194 LEU A CA 1
ATOM 1434 C C . LEU A 1 194 ? 9.609 2.320 -13.757 1.00 85.94 194 LEU A C 1
ATOM 1436 O O . LEU A 1 194 ? 9.164 2.643 -14.854 1.00 85.94 194 LEU A O 1
ATOM 1440 N N . TYR A 1 195 ? 10.688 2.873 -13.211 1.00 81.94 195 TYR A N 1
ATOM 1441 C CA . TYR A 1 195 ? 11.402 4.031 -13.746 1.00 81.94 195 TYR A CA 1
ATOM 1442 C C . TYR A 1 195 ? 12.897 3.760 -13.792 1.00 81.94 195 TYR A C 1
ATOM 1444 O O . TYR A 1 195 ? 13.437 3.039 -12.949 1.00 81.94 195 TYR A O 1
ATOM 1452 N N . GLY A 1 196 ? 13.576 4.371 -14.749 1.00 81.69 196 GLY A N 1
ATOM 1453 C CA . GLY A 1 196 ? 15.018 4.234 -14.917 1.00 81.69 196 GLY A CA 1
ATOM 1454 C C . GLY A 1 196 ? 15.748 5.119 -13.933 1.00 81.69 196 GLY A C 1
ATOM 1455 O O . GLY A 1 196 ? 15.481 6.312 -13.854 1.00 81.69 196 GLY A O 1
ATOM 1456 N N . ASN A 1 197 ? 16.719 4.549 -13.229 1.00 79.44 197 ASN A N 1
ATOM 1457 C CA . ASN A 1 197 ? 17.705 5.305 -12.457 1.00 79.44 197 ASN A CA 1
ATOM 1458 C C . ASN A 1 197 ? 18.918 5.656 -13.326 1.00 79.44 197 ASN A C 1
ATOM 1460 O O . ASN A 1 197 ? 20.064 5.524 -12.899 1.00 79.44 197 ASN A O 1
ATOM 1464 N N . ASP A 1 198 ? 18.690 6.026 -14.580 1.00 69.81 198 ASP A N 1
ATOM 1465 C CA . ASP A 1 198 ? 19.722 6.594 -15.432 1.00 69.81 198 ASP A CA 1
ATOM 1466 C C . ASP A 1 198 ? 19.323 8.011 -15.847 1.00 69.81 198 ASP A C 1
ATOM 1468 O O . ASP A 1 198 ? 18.178 8.436 -15.699 1.00 69.81 198 ASP A O 1
ATOM 1472 N N . SER A 1 199 ? 20.287 8.771 -16.356 1.00 52.44 199 SER A N 1
ATOM 1473 C CA . SER A 1 199 ? 20.090 10.157 -16.787 1.00 52.44 199 SER A CA 1
ATOM 1474 C C . SER A 1 199 ? 19.126 10.314 -17.972 1.00 52.44 199 SER A C 1
ATOM 1476 O O . SER A 1 199 ? 18.884 11.440 -18.403 1.00 52.44 199 SER A O 1
ATOM 1478 N N . LYS A 1 200 ? 18.580 9.214 -18.512 1.00 56.03 200 LYS A N 1
ATOM 1479 C CA . LYS A 1 200 ? 17.591 9.219 -19.594 1.00 56.03 200 LYS A CA 1
ATOM 1480 C C . LYS A 1 200 ? 16.157 9.042 -19.089 1.00 56.03 200 LYS A C 1
ATOM 1482 O O . LYS A 1 200 ? 15.246 9.336 -19.855 1.00 56.03 200 LYS A O 1
ATOM 1487 N N . GLY A 1 201 ? 15.960 8.613 -17.836 1.00 54.38 201 GLY A N 1
ATOM 1488 C CA . GLY A 1 201 ? 14.678 8.685 -17.127 1.00 54.38 201 GLY A CA 1
ATOM 1489 C C . GLY A 1 201 ? 13.508 8.011 -17.843 1.00 54.38 201 GLY A C 1
ATOM 1490 O O . GLY A 1 201 ? 12.401 8.534 -17.802 1.00 54.38 201 GLY A O 1
ATOM 1491 N N . ALA A 1 202 ? 13.745 6.896 -18.543 1.00 57.50 202 ALA A N 1
ATOM 1492 C CA . ALA A 1 202 ? 12.670 6.208 -19.248 1.00 57.50 202 ALA A CA 1
ATOM 1493 C C . ALA A 1 202 ? 11.608 5.695 -18.256 1.00 57.50 202 ALA A C 1
ATOM 1495 O O . ALA A 1 202 ? 11.933 5.213 -17.168 1.00 57.50 202 ALA A O 1
ATOM 1496 N N . ASP A 1 203 ? 10.342 5.781 -18.646 1.00 65.56 203 ASP A N 1
ATOM 1497 C CA . ASP A 1 203 ? 9.236 5.126 -17.953 1.00 65.56 203 ASP A CA 1
ATOM 1498 C C . ASP A 1 203 ? 9.066 3.722 -18.549 1.00 65.56 203 ASP A C 1
ATOM 1500 O O . ASP A 1 203 ? 8.945 3.575 -19.769 1.00 65.56 203 ASP A O 1
ATOM 1504 N N . TYR A 1 204 ? 9.108 2.690 -17.706 1.00 65.31 204 TYR A N 1
ATOM 1505 C CA . TYR A 1 204 ? 9.286 1.305 -18.151 1.00 65.31 204 TYR A CA 1
ATOM 1506 C C . TYR A 1 204 ? 7.979 0.530 -18.205 1.00 65.31 204 TYR A C 1
ATOM 1508 O O . TYR A 1 204 ? 7.648 -0.039 -19.241 1.00 65.31 204 TYR A O 1
ATOM 1516 N N . SER A 1 205 ? 7.268 0.452 -17.081 1.00 77.38 205 SER A N 1
ATOM 1517 C CA . SER A 1 205 ? 5.978 -0.226 -17.042 1.00 77.38 205 SER A CA 1
ATOM 1518 C C . SER A 1 205 ? 5.165 0.103 -15.802 1.00 77.38 205 SER A C 1
ATOM 1520 O O . SER A 1 205 ? 5.699 0.388 -14.726 1.00 77.38 205 SER A O 1
ATOM 1522 N N . VAL A 1 206 ? 3.848 0.006 -15.949 1.00 84.31 206 VAL A N 1
ATOM 1523 C CA . VAL A 1 206 ? 2.903 -0.001 -14.833 1.00 84.31 206 VAL A CA 1
ATOM 1524 C C . VAL A 1 206 ? 2.623 -1.437 -14.409 1.00 84.31 206 VAL A C 1
ATOM 1526 O O . VAL A 1 206 ? 2.182 -2.265 -15.206 1.00 84.31 206 VAL A O 1
ATOM 1529 N N . VAL A 1 207 ? 2.815 -1.720 -13.124 1.00 86.25 207 VAL A N 1
ATOM 1530 C CA . VAL A 1 207 ? 2.509 -3.011 -12.505 1.00 86.25 207 VAL A CA 1
ATOM 1531 C C . VAL A 1 207 ? 1.260 -2.885 -11.652 1.00 86.25 207 VAL A C 1
ATOM 1533 O O . VAL A 1 207 ? 1.167 -1.970 -10.838 1.00 86.25 207 VAL A O 1
ATOM 1536 N N . VAL A 1 208 ? 0.338 -3.842 -11.773 1.00 88.81 208 VAL A N 1
ATOM 1537 C CA . VAL A 1 208 ? -0.835 -3.964 -10.901 1.00 88.81 208 VAL A CA 1
ATOM 1538 C C . VAL A 1 208 ? -0.848 -5.336 -10.233 1.00 88.81 208 VAL A C 1
ATOM 1540 O O . VAL A 1 208 ? -0.661 -6.379 -10.866 1.00 88.81 208 VAL A O 1
ATOM 1543 N N . THR A 1 209 ? -1.077 -5.342 -8.928 1.00 89.12 209 THR A N 1
ATOM 1544 C CA . THR A 1 209 ? -1.175 -6.521 -8.073 1.00 89.12 209 THR A CA 1
ATOM 1545 C C . THR A 1 209 ? -2.424 -6.455 -7.206 1.00 89.12 209 THR A C 1
ATOM 1547 O O . THR A 1 209 ? -3.063 -5.410 -7.063 1.00 89.12 209 THR A O 1
ATOM 1550 N N . ARG A 1 210 ? -2.785 -7.595 -6.626 1.00 89.25 210 ARG A N 1
ATOM 1551 C CA . ARG A 1 210 ? -3.952 -7.763 -5.762 1.00 89.25 210 ARG A CA 1
ATOM 1552 C C . ARG A 1 210 ? -3.570 -8.536 -4.509 1.00 89.25 210 ARG A C 1
ATOM 1554 O O . ARG A 1 210 ? -2.726 -9.418 -4.567 1.00 89.25 210 ARG A O 1
ATOM 1561 N N . THR A 1 211 ? -4.197 -8.223 -3.389 1.00 86.94 211 THR A N 1
ATOM 1562 C CA . THR A 1 211 ? -4.138 -8.982 -2.134 1.00 86.94 211 THR A CA 1
ATOM 1563 C C . THR A 1 211 ? -5.559 -9.340 -1.719 1.00 86.94 211 THR A C 1
ATOM 1565 O O . THR A 1 211 ? -6.494 -8.602 -2.030 1.00 86.94 211 THR A O 1
ATOM 1568 N N . THR A 1 212 ? -5.715 -10.473 -1.040 1.00 87.69 212 THR A N 1
ATOM 1569 C CA . THR A 1 212 ? -6.977 -10.920 -0.424 1.00 87.69 212 THR A CA 1
ATOM 1570 C C . THR A 1 212 ? -6.802 -11.216 1.069 1.00 87.69 212 THR A C 1
ATOM 1572 O O . THR A 1 212 ? -7.595 -11.936 1.660 1.00 87.69 212 THR A O 1
ATOM 1575 N N . ASP A 1 213 ? -5.690 -10.769 1.651 1.00 83.06 213 ASP A N 1
ATOM 1576 C CA . ASP A 1 213 ? -5.254 -11.087 3.012 1.00 83.06 213 ASP A CA 1
ATOM 1577 C C . ASP A 1 213 ? -4.667 -9.843 3.698 1.00 83.06 213 ASP A C 1
ATOM 1579 O O . ASP A 1 213 ? -3.715 -9.918 4.475 1.00 83.06 213 ASP A O 1
ATOM 1583 N N . PHE A 1 214 ? -5.233 -8.675 3.380 1.00 85.56 214 PHE A N 1
ATOM 1584 C CA . PHE A 1 214 ? -4.852 -7.376 3.934 1.00 85.56 214 PHE A CA 1
ATOM 1585 C C . PHE A 1 214 ? -3.352 -7.059 3.791 1.00 85.56 214 PHE A C 1
ATOM 1587 O O . PHE A 1 214 ? -2.661 -6.706 4.746 1.00 85.56 214 PHE A O 1
ATOM 1594 N N . CYS A 1 215 ? -2.845 -7.173 2.563 1.00 86.56 215 CYS A N 1
ATOM 1595 C CA . CYS A 1 215 ? -1.448 -6.938 2.192 1.00 86.56 215 CYS A CA 1
ATOM 1596 C C . CYS A 1 215 ? -0.451 -7.961 2.753 1.00 86.56 215 CYS A C 1
ATOM 1598 O O . CYS A 1 215 ? 0.761 -7.740 2.646 1.00 86.56 215 CYS A O 1
ATOM 1600 N N . ASN A 1 216 ? -0.908 -9.072 3.347 1.00 78.25 216 ASN A N 1
ATOM 1601 C CA . ASN A 1 216 ? 0.025 -10.093 3.807 1.00 78.25 216 ASN A CA 1
ATOM 1602 C C . ASN A 1 216 ? 0.759 -10.743 2.628 1.00 78.25 216 ASN A C 1
ATOM 1604 O O . ASN A 1 216 ? 1.957 -11.028 2.720 1.00 78.25 216 ASN A O 1
ATOM 1608 N N . SER A 1 217 ? 0.060 -10.917 1.514 1.00 79.75 217 SER A N 1
ATOM 1609 C CA . SER A 1 217 ? 0.596 -11.432 0.272 1.00 79.75 217 SER A CA 1
ATOM 1610 C C . SER A 1 217 ? -0.080 -10.791 -0.941 1.00 79.75 217 SER A C 1
ATOM 1612 O O . SER A 1 217 ? -1.193 -10.274 -0.850 1.00 79.75 217 SER A O 1
ATOM 1614 N N . PHE A 1 218 ? 0.612 -10.788 -2.085 1.00 81.12 218 PHE A N 1
ATOM 1615 C CA . PHE A 1 218 ? 0.096 -10.192 -3.316 1.00 81.12 218 PHE A CA 1
ATOM 1616 C C . PHE A 1 218 ? 0.286 -11.102 -4.526 1.00 81.12 218 PHE A C 1
ATOM 1618 O O . PHE A 1 218 ? 1.341 -11.706 -4.717 1.00 81.12 218 PHE A O 1
ATOM 1625 N N . GLU A 1 219 ? -0.732 -11.176 -5.372 1.00 78.12 219 GLU A N 1
ATOM 1626 C CA . GLU A 1 219 ? -0.685 -11.782 -6.696 1.00 78.12 219 GLU A CA 1
ATOM 1627 C C . GLU A 1 219 ? -0.485 -10.703 -7.764 1.00 78.12 219 GLU A C 1
ATOM 1629 O O . GLU A 1 219 ? -1.100 -9.638 -7.706 1.00 78.12 219 GLU A O 1
ATOM 1634 N N . ARG A 1 220 ? 0.384 -10.960 -8.750 1.00 79.19 220 ARG A N 1
ATOM 1635 C CA . ARG A 1 220 ? 0.515 -10.069 -9.908 1.00 79.19 220 ARG A CA 1
ATOM 1636 C C . ARG A 1 220 ? -0.694 -10.268 -10.808 1.00 79.19 220 ARG A C 1
ATOM 1638 O O . ARG A 1 220 ? -1.003 -11.396 -11.182 1.00 79.19 220 ARG A O 1
ATOM 1645 N N . LEU A 1 221 ? -1.367 -9.169 -11.109 1.00 77.75 221 LEU A N 1
ATOM 1646 C CA . LEU A 1 221 ? -2.637 -9.168 -11.810 1.00 77.75 221 LEU A CA 1
ATOM 1647 C C . LEU A 1 221 ? -2.441 -8.855 -13.289 1.00 77.75 221 LEU A C 1
ATOM 1649 O O . LEU A 1 221 ? -2.886 -9.599 -14.158 1.00 77.75 221 LEU A O 1
ATOM 1653 N N . ALA A 1 222 ? -1.770 -7.740 -13.551 1.00 74.50 222 ALA A N 1
ATOM 1654 C CA . ALA A 1 222 ? -1.567 -7.214 -14.882 1.00 74.50 222 ALA A CA 1
ATOM 1655 C C . ALA A 1 222 ? -0.326 -6.324 -14.911 1.00 74.50 222 ALA A C 1
ATOM 1657 O O . ALA A 1 222 ? 0.140 -5.814 -13.888 1.00 74.50 222 ALA A O 1
ATOM 1658 N N . GLU A 1 223 ? 0.192 -6.156 -16.113 1.00 74.31 223 GLU A N 1
ATOM 1659 C CA . GLU A 1 223 ? 1.200 -5.173 -16.466 1.00 74.31 223 GLU A CA 1
ATOM 1660 C C . GLU A 1 223 ? 0.678 -4.446 -17.697 1.00 74.31 223 GLU A C 1
ATOM 1662 O O . GLU A 1 223 ? 0.063 -5.079 -18.562 1.00 74.31 223 GLU A O 1
ATOM 1667 N N . ALA A 1 224 ? 0.854 -3.128 -17.741 1.00 69.25 224 ALA A N 1
ATOM 1668 C CA . ALA A 1 224 ? 0.437 -2.358 -18.900 1.00 69.25 224 ALA A CA 1
ATOM 1669 C C . ALA A 1 224 ? 1.177 -2.881 -20.150 1.00 69.25 224 ALA A C 1
ATOM 1671 O O . ALA A 1 224 ? 2.397 -3.060 -20.106 1.00 69.25 224 ALA A O 1
ATOM 1672 N N . PRO A 1 225 ? 0.462 -3.177 -21.252 1.00 56.88 225 PRO A N 1
ATOM 1673 C CA . PRO A 1 225 ? 1.068 -3.727 -22.460 1.00 56.88 225 PRO A CA 1
ATOM 1674 C C . PRO A 1 225 ? 2.111 -2.741 -22.997 1.00 56.88 225 PRO A C 1
ATOM 1676 O O . PRO A 1 225 ? 1.808 -1.567 -23.196 1.00 56.88 225 PRO A O 1
ATOM 1679 N N . GLY A 1 226 ? 3.348 -3.223 -23.143 1.00 56.12 226 GLY A N 1
ATOM 1680 C CA . GLY A 1 226 ? 4.560 -2.423 -23.313 1.00 56.12 226 GLY A CA 1
ATOM 1681 C C . GLY A 1 226 ? 4.439 -1.257 -24.296 1.00 56.12 226 GLY A C 1
ATOM 1682 O O . GLY A 1 226 ? 4.099 -1.430 -25.465 1.00 56.12 226 GLY A O 1
ATOM 1683 N N . GLY A 1 227 ? 4.772 -0.071 -23.797 1.00 61.66 227 GLY A N 1
ATOM 1684 C CA . GLY A 1 227 ? 4.989 1.155 -24.550 1.00 61.66 227 GLY A CA 1
ATOM 1685 C C . GLY A 1 227 ? 5.903 2.086 -23.762 1.00 61.66 227 GLY A C 1
ATOM 1686 O O . GLY A 1 227 ? 6.128 1.877 -22.571 1.00 61.66 227 GLY A O 1
ATOM 1687 N N . LEU A 1 228 ? 6.465 3.087 -24.433 1.00 68.62 228 LEU A N 1
ATOM 1688 C CA . LEU A 1 228 ? 7.345 4.064 -23.793 1.00 68.62 228 LEU A CA 1
ATOM 1689 C C . LEU A 1 228 ? 6.522 5.072 -22.975 1.00 68.62 228 LEU A C 1
ATOM 1691 O O . LEU A 1 228 ? 5.329 5.258 -23.221 1.00 68.62 228 LEU A O 1
ATOM 1695 N N . GLY A 1 229 ? 7.147 5.725 -21.994 1.00 70.06 229 GLY A N 1
ATOM 1696 C CA . GLY A 1 229 ? 6.510 6.846 -21.290 1.00 70.06 229 GLY A CA 1
ATOM 1697 C C . GLY A 1 229 ? 5.346 6.444 -20.371 1.00 70.06 229 GLY A C 1
ATOM 1698 O O . GLY A 1 229 ? 4.453 7.260 -20.139 1.00 70.06 229 GLY A O 1
ATOM 1699 N N . GLN A 1 230 ? 5.294 5.185 -19.911 1.00 76.25 230 GLN A N 1
ATOM 1700 C CA . GLN A 1 230 ? 4.207 4.693 -19.062 1.00 76.25 230 GLN A CA 1
ATOM 1701 C C . GLN A 1 230 ? 4.292 5.222 -17.627 1.00 76.25 230 GLN A C 1
ATOM 1703 O O . GLN A 1 230 ? 5.065 4.721 -16.811 1.00 76.25 230 GLN A O 1
ATOM 1708 N N . SER A 1 231 ? 3.427 6.171 -17.285 1.00 75.62 231 SER A N 1
ATOM 1709 C CA . SER A 1 231 ? 3.418 6.814 -15.969 1.00 75.62 231 SER A CA 1
ATOM 1710 C C . SER A 1 231 ? 2.015 6.923 -15.378 1.00 75.62 231 SER A C 1
ATOM 1712 O O . SER A 1 231 ? 1.003 6.800 -16.070 1.00 75.62 231 SER A O 1
ATOM 1714 N N . GLU A 1 232 ? 1.981 7.123 -14.061 1.00 72.31 232 GLU A N 1
ATOM 1715 C CA . GLU A 1 232 ? 0.808 7.380 -13.239 1.00 72.31 232 GLU A CA 1
ATOM 1716 C C . GLU A 1 232 ? -0.396 6.463 -13.471 1.00 72.31 232 GLU A C 1
ATOM 1718 O O . GLU A 1 232 ? -1.284 6.726 -14.275 1.00 72.31 232 GLU A O 1
ATOM 1723 N N . THR A 1 233 ? -0.518 5.433 -12.638 1.00 76.75 233 THR A N 1
ATOM 1724 C CA . THR A 1 233 ? -1.718 4.590 -12.634 1.00 76.75 233 THR A CA 1
ATOM 1725 C C . THR A 1 233 ? -2.762 5.107 -11.657 1.00 76.75 233 THR A C 1
ATOM 1727 O O . THR A 1 233 ? -2.480 5.293 -10.468 1.00 76.75 233 THR A O 1
ATOM 1730 N N . GLN A 1 234 ? -3.997 5.253 -12.121 1.00 87.00 234 GLN A N 1
ATOM 1731 C CA . GLN A 1 234 ? -5.185 5.335 -11.278 1.00 87.00 234 GLN A CA 1
ATOM 1732 C C . GLN A 1 234 ? -5.906 3.993 -11.308 1.00 87.00 234 GLN A C 1
ATOM 1734 O O . GLN A 1 234 ? -6.025 3.376 -12.361 1.00 87.00 234 GLN A O 1
ATOM 1739 N N . LEU A 1 235 ? -6.398 3.547 -10.153 1.00 90.56 235 LEU A N 1
ATOM 1740 C CA . LEU A 1 235 ? -7.142 2.295 -10.036 1.00 90.56 235 LEU A CA 1
ATOM 1741 C C . LEU A 1 235 ? -8.547 2.551 -9.497 1.00 90.56 235 LEU A C 1
ATOM 1743 O O . LEU A 1 235 ? -8.733 3.336 -8.559 1.00 90.56 235 LEU A O 1
ATOM 1747 N N . ARG A 1 236 ? -9.524 1.826 -10.041 1.00 92.12 236 ARG A N 1
ATOM 1748 C CA . ARG A 1 236 ? -10.891 1.728 -9.523 1.00 92.12 236 ARG A CA 1
ATOM 1749 C C . ARG A 1 236 ? -11.319 0.266 -9.503 1.00 92.12 236 ARG A C 1
ATOM 1751 O O . ARG A 1 236 ? -11.540 -0.329 -10.549 1.00 92.12 236 ARG A O 1
ATOM 1758 N N . ALA A 1 237 ? -11.378 -0.314 -8.309 1.00 91.62 237 ALA A N 1
ATOM 1759 C CA . ALA A 1 237 ? -11.829 -1.687 -8.106 1.00 91.62 237 ALA A CA 1
ATOM 1760 C C . ALA A 1 237 ? -13.359 -1.765 -8.078 1.00 91.62 237 ALA A C 1
ATOM 1762 O O . ALA A 1 237 ? -14.007 -0.828 -7.605 1.00 91.62 237 ALA A O 1
ATOM 1763 N N . THR A 1 238 ? -13.920 -2.892 -8.516 1.00 89.31 238 THR A N 1
ATOM 1764 C CA . THR A 1 238 ? -15.320 -3.229 -8.223 1.00 89.31 238 THR A CA 1
ATOM 1765 C C . THR A 1 238 ? -15.504 -3.484 -6.721 1.00 89.31 238 THR A C 1
ATOM 1767 O O . THR A 1 238 ? -14.534 -3.866 -6.052 1.00 89.31 238 THR A O 1
ATOM 1770 N N . PRO A 1 239 ? -16.707 -3.268 -6.150 1.00 88.50 239 PRO A N 1
ATOM 1771 C CA . PRO A 1 239 ? -16.958 -3.504 -4.724 1.00 88.50 239 PRO A CA 1
ATOM 1772 C C . PRO A 1 239 ? -16.593 -4.924 -4.274 1.00 88.50 239 PRO A C 1
ATOM 1774 O O . PRO A 1 239 ? -15.878 -5.090 -3.286 1.00 88.50 239 PRO A O 1
ATOM 1777 N N . ASP A 1 240 ? -16.981 -5.944 -5.035 1.00 82.38 240 ASP A N 1
ATOM 1778 C CA . ASP A 1 240 ? -16.652 -7.352 -4.764 1.00 82.38 240 ASP A CA 1
ATOM 1779 C C . ASP A 1 240 ? -15.162 -7.709 -4.950 1.00 82.38 240 ASP A C 1
ATOM 1781 O O . ASP A 1 240 ? -14.713 -8.798 -4.575 1.00 82.38 240 ASP A O 1
ATOM 1785 N N . GLY A 1 241 ? -14.377 -6.796 -5.529 1.00 85.88 241 GLY A N 1
ATOM 1786 C CA . GLY A 1 241 ? -12.970 -6.992 -5.837 1.00 85.88 241 GLY A CA 1
ATOM 1787 C C . GLY A 1 241 ? -12.703 -8.034 -6.928 1.00 85.88 241 GLY A C 1
ATOM 1788 O O . GLY A 1 241 ? -11.586 -8.562 -6.968 1.00 85.88 241 GLY A O 1
ATOM 1789 N N . SER A 1 242 ? -13.683 -8.343 -7.783 1.00 81.94 242 SER A N 1
ATOM 1790 C CA . SER A 1 242 ? -13.546 -9.262 -8.923 1.00 81.94 242 SER A CA 1
ATOM 1791 C C . SER A 1 242 ? -12.824 -8.644 -10.121 1.00 81.94 242 SER A C 1
ATOM 1793 O O . SER A 1 242 ? -12.287 -9.375 -10.953 1.00 81.94 242 SER A O 1
ATOM 1795 N N . SER A 1 243 ? -12.749 -7.315 -10.210 1.00 86.19 243 SER A N 1
ATOM 1796 C CA . SER A 1 243 ? -11.975 -6.633 -11.245 1.00 86.19 243 SER A CA 1
ATOM 1797 C C . SER A 1 243 ? -11.475 -5.261 -10.793 1.00 86.19 243 SER A C 1
ATOM 1799 O O . SER A 1 243 ? -11.888 -4.717 -9.764 1.00 86.19 243 SER A O 1
ATOM 1801 N N . VAL A 1 244 ? -10.548 -4.704 -11.569 1.00 90.69 244 VAL A N 1
ATOM 1802 C CA . VAL A 1 244 ? -10.046 -3.341 -11.406 1.00 90.69 244 VAL A CA 1
ATOM 1803 C C . VAL A 1 244 ? -9.925 -2.665 -12.766 1.00 90.69 244 VAL A C 1
ATOM 1805 O O . VAL A 1 244 ? -9.320 -3.205 -13.690 1.00 90.69 244 VAL A O 1
ATOM 1808 N N . ALA A 1 245 ? -10.492 -1.471 -12.886 1.00 90.12 245 ALA A N 1
ATOM 1809 C CA . ALA A 1 245 ? -10.189 -0.553 -13.969 1.00 90.12 245 ALA A CA 1
ATOM 1810 C C . ALA A 1 245 ? -8.890 0.187 -13.642 1.00 90.12 245 ALA A C 1
ATOM 1812 O O . ALA A 1 245 ? -8.706 0.684 -12.526 1.00 90.12 245 ALA A O 1
ATOM 1813 N N . MET A 1 246 ? -7.998 0.261 -14.619 1.00 87.69 246 MET A N 1
ATOM 1814 C CA . MET A 1 246 ? -6.733 0.971 -14.548 1.00 87.69 246 MET A CA 1
ATOM 1815 C C . MET A 1 246 ? -6.660 2.022 -15.644 1.00 87.69 246 MET A C 1
ATOM 1817 O O . MET A 1 246 ? -6.998 1.758 -16.795 1.00 87.69 246 MET A O 1
ATOM 1821 N N . LEU A 1 247 ? -6.212 3.209 -15.262 1.00 88.12 247 LEU A N 1
ATOM 1822 C CA . LEU A 1 247 ? -5.987 4.332 -16.156 1.00 88.12 247 LEU A CA 1
ATOM 1823 C C . LEU A 1 247 ? -4.520 4.739 -16.037 1.00 88.12 247 LEU A C 1
ATOM 1825 O O . LEU A 1 247 ? -4.069 4.945 -14.911 1.00 88.12 247 LEU A O 1
ATOM 1829 N N . TRP A 1 248 ? -3.789 4.842 -17.142 1.00 86.12 248 TRP A N 1
ATOM 1830 C CA . TRP A 1 248 ? -2.398 5.312 -17.143 1.00 86.12 248 TRP A CA 1
ATOM 1831 C C . TRP A 1 248 ? -2.104 6.202 -18.346 1.00 86.12 248 TRP A C 1
ATOM 1833 O O . TRP A 1 248 ? -2.863 6.206 -19.314 1.00 86.12 248 TRP A O 1
ATOM 1843 N N . MET A 1 249 ? -1.019 6.970 -18.277 1.00 84.62 249 MET A N 1
ATOM 1844 C CA . MET A 1 249 ? -0.505 7.724 -19.421 1.00 84.62 249 MET A CA 1
ATOM 1845 C C . MET A 1 249 ? 0.551 6.902 -20.150 1.00 84.62 249 MET A C 1
ATOM 1847 O O . MET A 1 249 ? 1.350 6.233 -19.499 1.00 84.62 249 MET A O 1
ATOM 1851 N N . GLN A 1 250 ? 0.574 6.958 -21.479 1.00 85.12 250 GLN A N 1
ATOM 1852 C CA . GLN A 1 250 ? 1.553 6.251 -22.306 1.00 85.12 250 GLN A CA 1
ATOM 1853 C C . GLN A 1 250 ? 1.890 7.054 -23.564 1.00 85.12 250 GLN A C 1
ATOM 1855 O O . GLN A 1 250 ? 1.026 7.729 -24.121 1.00 85.12 250 GLN A O 1
ATOM 1860 N N . GLU A 1 251 ? 3.134 6.956 -24.035 1.00 83.31 251 GLU A N 1
ATOM 1861 C CA . GLU A 1 251 ? 3.529 7.464 -25.349 1.00 83.31 251 GLU A CA 1
ATOM 1862 C C . GLU A 1 251 ? 3.128 6.474 -26.450 1.00 83.31 251 GLU A C 1
ATOM 1864 O O . GLU A 1 251 ? 3.444 5.279 -26.408 1.00 83.31 251 GLU A O 1
ATOM 1869 N N . MET A 1 252 ? 2.416 6.987 -27.449 1.00 80.31 252 MET A N 1
ATOM 1870 C CA . MET A 1 252 ? 1.859 6.214 -28.548 1.00 80.31 252 MET A CA 1
ATOM 1871 C C . MET A 1 252 ? 2.789 6.258 -29.767 1.00 80.31 252 MET A C 1
ATOM 1873 O O . MET A 1 252 ? 3.207 7.335 -30.199 1.00 80.31 252 MET A O 1
ATOM 1877 N N . PRO A 1 253 ? 3.113 5.104 -30.374 1.00 75.56 253 PRO A N 1
ATOM 1878 C CA . PRO A 1 253 ? 3.754 5.083 -31.681 1.00 75.56 253 PRO A CA 1
ATOM 1879 C C . PRO A 1 253 ? 2.804 5.605 -32.779 1.00 75.56 253 PRO A C 1
ATOM 1881 O O . PRO A 1 253 ? 1.597 5.367 -32.695 1.00 75.56 253 PRO A O 1
ATOM 1884 N N . PRO A 1 254 ? 3.315 6.219 -33.865 1.00 75.81 254 PRO A N 1
ATOM 1885 C CA . PRO A 1 254 ? 4.721 6.532 -34.143 1.00 75.81 254 PRO A CA 1
ATOM 1886 C C . PRO A 1 254 ? 5.149 7.954 -33.734 1.00 75.81 254 PRO A C 1
ATOM 1888 O O . PRO A 1 254 ? 6.330 8.271 -33.835 1.00 75.81 254 PRO A O 1
ATOM 1891 N N . ASP A 1 255 ? 4.219 8.822 -33.335 1.00 77.62 255 ASP A N 1
ATOM 1892 C CA . ASP A 1 255 ? 4.449 10.260 -33.132 1.00 77.62 255 ASP A CA 1
ATOM 1893 C C . ASP A 1 255 ? 4.888 10.630 -31.705 1.00 77.62 255 ASP A C 1
ATOM 1895 O O . ASP A 1 255 ? 5.254 11.780 -31.461 1.00 77.62 255 ASP A O 1
ATOM 1899 N N . GLY A 1 256 ? 4.887 9.672 -30.771 1.00 75.31 256 GLY A N 1
ATOM 1900 C CA . GLY A 1 256 ? 5.247 9.903 -29.372 1.00 75.31 256 GLY A CA 1
ATOM 1901 C C . GLY A 1 256 ? 4.195 10.714 -28.615 1.00 75.31 256 GLY A C 1
ATOM 1902 O O . GLY A 1 256 ? 4.486 11.253 -27.546 1.00 75.31 256 GLY A O 1
ATOM 1903 N N . ALA A 1 257 ? 2.977 10.836 -29.155 1.00 83.06 257 ALA A N 1
ATOM 1904 C CA . ALA A 1 257 ? 1.890 11.524 -28.475 1.00 83.06 257 ALA A CA 1
ATOM 1905 C C . ALA A 1 257 ? 1.557 10.813 -27.155 1.00 83.06 257 ALA A C 1
ATOM 1907 O O . ALA A 1 257 ? 1.430 9.591 -27.118 1.00 83.06 257 ALA A O 1
ATOM 1908 N N . ARG A 1 258 ? 1.393 11.577 -26.070 1.00 83.25 258 ARG A N 1
ATOM 1909 C CA . ARG A 1 258 ? 0.950 11.038 -24.779 1.00 83.25 258 ARG A CA 1
ATOM 1910 C C . ARG A 1 258 ? -0.566 10.924 -24.765 1.00 83.25 258 ARG A C 1
ATOM 1912 O O . ARG A 1 258 ? -1.248 11.933 -24.928 1.00 83.25 258 ARG A O 1
ATOM 1919 N N . ASP A 1 259 ? -1.067 9.715 -24.553 1.00 85.12 259 ASP A N 1
ATOM 1920 C CA . ASP A 1 259 ? -2.496 9.430 -24.435 1.00 85.12 259 ASP A CA 1
ATOM 1921 C C . ASP A 1 259 ? -2.812 8.761 -23.094 1.00 85.12 259 ASP A C 1
ATOM 1923 O O . ASP A 1 259 ? -1.930 8.241 -22.403 1.00 85.12 259 ASP A O 1
ATOM 1927 N N . VAL A 1 260 ? -4.087 8.800 -22.723 1.00 86.69 260 VAL A N 1
ATOM 1928 C CA . VAL A 1 260 ? -4.622 8.134 -21.545 1.00 86.69 260 VAL A CA 1
ATOM 1929 C C . VAL A 1 260 ? -5.201 6.788 -21.964 1.00 86.69 260 VAL A C 1
ATOM 1931 O O . VAL A 1 260 ? -6.165 6.715 -22.723 1.00 86.69 260 VAL A O 1
ATOM 1934 N N . VAL A 1 261 ? -4.651 5.711 -21.416 1.00 85.12 261 VAL A N 1
ATOM 1935 C CA . VAL A 1 261 ? -5.090 4.347 -21.699 1.00 85.12 261 VAL A CA 1
ATOM 1936 C C . VAL A 1 261 ? -5.943 3.832 -20.547 1.00 85.12 261 VAL A C 1
ATOM 1938 O O . VAL A 1 261 ? -5.547 3.908 -19.384 1.00 85.12 261 VAL A O 1
ATOM 1941 N N . LEU A 1 262 ? -7.120 3.299 -20.879 1.00 86.88 262 LEU A N 1
ATOM 1942 C CA . LEU A 1 262 ? -8.007 2.591 -19.960 1.00 86.88 262 LEU A CA 1
ATOM 1943 C C . LEU A 1 262 ? -7.945 1.092 -20.258 1.00 86.88 262 LEU A C 1
ATOM 1945 O O . LEU A 1 262 ? -8.207 0.676 -21.386 1.00 86.88 262 LEU A O 1
ATOM 1949 N N . ALA A 1 263 ? -7.685 0.285 -19.235 1.00 84.94 263 ALA A N 1
ATOM 1950 C CA . ALA A 1 263 ? -7.854 -1.162 -19.302 1.00 84.94 263 ALA A CA 1
ATOM 1951 C C . ALA A 1 263 ? -8.569 -1.686 -18.061 1.00 84.94 263 ALA A C 1
ATOM 1953 O O . ALA A 1 263 ? -8.585 -1.053 -17.005 1.00 84.94 263 ALA A O 1
ATOM 1954 N N . THR A 1 264 ? -9.142 -2.874 -18.181 1.00 85.69 264 THR A N 1
ATOM 1955 C CA . THR A 1 264 ? -9.661 -3.634 -17.048 1.00 85.69 264 THR A CA 1
ATOM 1956 C C . THR A 1 264 ? -8.786 -4.858 -16.829 1.00 85.69 264 THR A C 1
ATOM 1958 O O . THR A 1 264 ? -8.318 -5.497 -17.771 1.00 85.69 264 THR A O 1
ATOM 1961 N N . ALA A 1 265 ? -8.543 -5.186 -15.565 1.00 83.44 265 ALA A N 1
ATOM 1962 C CA . ALA A 1 265 ? -7.889 -6.423 -15.193 1.00 83.44 265 ALA A CA 1
ATOM 1963 C C . ALA A 1 265 ? -8.749 -7.197 -14.202 1.00 83.44 265 ALA A C 1
ATOM 1965 O O . ALA A 1 265 ? -9.177 -6.686 -13.167 1.00 83.44 265 ALA A O 1
ATOM 1966 N N . THR A 1 266 ? -8.971 -8.460 -14.529 1.00 80.06 266 THR A N 1
ATOM 1967 C CA . THR A 1 266 ? -9.607 -9.446 -13.661 1.00 80.06 266 THR A CA 1
ATOM 1968 C C . THR A 1 266 ? -8.532 -10.368 -13.103 1.00 80.06 266 THR A C 1
ATOM 1970 O O . THR A 1 266 ? -7.626 -10.750 -13.855 1.00 80.06 266 THR A O 1
ATOM 1973 N N . PRO A 1 267 ? -8.605 -10.780 -11.827 1.00 66.69 267 PRO A N 1
ATOM 1974 C CA . PRO A 1 267 ? -7.745 -11.822 -11.293 1.00 66.69 267 PRO A CA 1
ATOM 1975 C C . PRO A 1 267 ? -7.904 -13.075 -12.143 1.00 66.69 267 PRO A C 1
ATOM 1977 O O . PRO A 1 267 ? -8.930 -13.750 -12.095 1.00 66.69 267 PRO A O 1
ATOM 1980 N N . LYS A 1 268 ? -6.887 -13.390 -12.953 1.00 57.09 268 LYS A N 1
ATOM 1981 C CA . LYS A 1 268 ? -6.745 -14.745 -13.490 1.00 57.09 268 LYS A CA 1
ATOM 1982 C C . LYS A 1 268 ? -6.663 -15.663 -12.276 1.00 57.09 268 LYS A C 1
ATOM 1984 O O . LYS A 1 268 ? -5.993 -15.292 -11.317 1.00 57.09 268 LYS A O 1
ATOM 1989 N N . ASP A 1 269 ? -7.316 -16.824 -12.280 1.00 52.88 269 ASP A N 1
ATOM 1990 C CA . ASP A 1 269 ? -7.230 -17.756 -11.148 1.00 52.88 269 ASP A CA 1
ATOM 1991 C C . ASP A 1 269 ? -5.748 -18.153 -10.951 1.00 52.88 269 ASP A C 1
ATOM 1993 O O . ASP A 1 269 ? -5.191 -18.979 -11.677 1.00 52.88 269 ASP A O 1
ATOM 1997 N N . SER A 1 270 ? -5.038 -17.448 -10.062 1.00 51.50 270 SER A N 1
ATOM 1998 C CA . SER A 1 270 ? -3.564 -17.405 -9.986 1.00 51.50 270 SER A CA 1
ATOM 1999 C C . SER A 1 270 ? -3.012 -18.247 -8.826 1.00 51.50 270 SER A C 1
ATOM 2001 O O . SER A 1 270 ? -1.807 -18.245 -8.529 1.00 51.50 270 SER A O 1
ATOM 2003 N N . ARG A 1 271 ? -3.905 -18.966 -8.138 1.00 60.69 271 ARG A N 1
ATOM 2004 C CA . ARG A 1 271 ? -3.686 -19.469 -6.782 1.00 60.69 271 ARG A CA 1
ATOM 2005 C C . ARG A 1 271 ? -2.862 -20.762 -6.758 1.00 60.69 271 ARG A C 1
ATOM 2007 O O . ARG A 1 271 ? -3.385 -21.834 -6.509 1.00 60.69 271 ARG A O 1
ATOM 2014 N N . CYS A 1 272 ? -1.543 -20.706 -6.916 1.00 69.88 272 CYS A N 1
ATOM 2015 C CA . CYS A 1 272 ? -0.685 -21.840 -6.533 1.00 69.88 272 CYS A CA 1
ATOM 2016 C C . CYS A 1 272 ? -0.587 -21.954 -4.995 1.00 69.88 272 CYS A C 1
ATOM 2018 O O . CYS A 1 272 ? 0.485 -21.753 -4.433 1.00 69.88 272 CYS A O 1
ATOM 2020 N N . PHE A 1 273 ? -1.698 -22.259 -4.313 1.00 74.06 273 PHE A N 1
ATOM 2021 C CA . PHE A 1 273 ? -1.870 -22.269 -2.855 1.00 74.06 273 PHE A CA 1
ATOM 2022 C C . PHE A 1 273 ? -0.714 -22.909 -2.076 1.00 74.06 273 PHE A C 1
ATOM 2024 O O . PHE A 1 273 ? -0.150 -22.275 -1.187 1.00 74.06 273 PHE A O 1
ATOM 2031 N N . ILE A 1 274 ? -0.321 -24.133 -2.438 1.00 80.62 274 ILE A N 1
ATOM 2032 C CA . ILE A 1 274 ? 0.769 -24.867 -1.770 1.00 80.62 274 ILE A CA 1
ATOM 2033 C C . ILE A 1 274 ? 2.123 -24.180 -1.995 1.00 80.62 274 ILE A C 1
ATOM 2035 O O . ILE A 1 274 ? 2.903 -24.028 -1.056 1.00 80.62 274 ILE A O 1
ATOM 2039 N N . ALA A 1 275 ? 2.399 -23.712 -3.216 1.00 79.38 275 ALA A N 1
ATOM 2040 C CA . ALA A 1 275 ? 3.657 -23.035 -3.521 1.00 79.38 275 ALA A CA 1
ATOM 2041 C C . ALA A 1 275 ? 3.723 -21.663 -2.832 1.00 79.38 275 ALA A C 1
ATOM 2043 O O . ALA A 1 275 ? 4.726 -21.326 -2.213 1.00 79.38 275 ALA A O 1
ATOM 2044 N N . THR A 1 276 ? 2.633 -20.896 -2.847 1.00 74.06 276 THR A N 1
ATOM 2045 C CA . THR A 1 276 ? 2.515 -19.632 -2.113 1.00 74.06 276 THR A CA 1
ATOM 2046 C C . THR A 1 276 ? 2.697 -19.835 -0.612 1.00 74.06 276 THR A C 1
ATOM 2048 O O . THR A 1 276 ? 3.429 -19.068 0.011 1.00 74.06 276 THR A O 1
ATOM 2051 N N . ALA A 1 277 ? 2.102 -20.878 -0.029 1.00 76.00 277 ALA A N 1
ATOM 2052 C CA . ALA A 1 277 ? 2.303 -21.214 1.377 1.00 76.00 277 ALA A CA 1
ATOM 2053 C C . ALA A 1 277 ? 3.768 -21.555 1.685 1.00 76.00 277 ALA A C 1
ATOM 2055 O O . ALA A 1 277 ? 4.316 -21.077 2.675 1.00 76.00 277 ALA A O 1
ATOM 2056 N N . ALA A 1 278 ? 4.432 -22.307 0.807 1.00 81.12 278 ALA A N 1
ATOM 2057 C CA . ALA A 1 278 ? 5.831 -22.674 0.976 1.00 81.12 278 ALA A CA 1
ATOM 2058 C C . ALA A 1 278 ? 6.768 -21.461 0.834 1.00 81.12 278 ALA A C 1
ATOM 2060 O O . ALA A 1 278 ? 7.540 -21.162 1.746 1.00 81.12 278 ALA A O 1
ATOM 2061 N N . TYR A 1 279 ? 6.695 -20.714 -0.270 1.00 71.12 279 TYR A N 1
ATOM 2062 C CA . TYR A 1 279 ? 7.580 -19.574 -0.557 1.00 71.12 279 TYR A CA 1
ATOM 2063 C C . TYR A 1 279 ? 7.223 -18.302 0.224 1.00 71.12 279 TYR A C 1
ATOM 2065 O O . TYR A 1 279 ? 8.061 -17.422 0.372 1.00 71.12 279 TYR A O 1
ATOM 2073 N N . GLY A 1 280 ? 6.014 -18.211 0.779 1.00 64.75 280 GLY A N 1
ATOM 2074 C CA . GLY A 1 280 ? 5.554 -17.079 1.592 1.00 64.75 280 GLY A CA 1
ATOM 2075 C C . GLY A 1 280 ? 5.135 -15.837 0.830 1.00 64.75 280 GLY A C 1
ATOM 2076 O O . GLY A 1 280 ? 4.644 -14.894 1.437 1.00 64.75 280 GLY A O 1
ATOM 2077 N N . THR A 1 281 ? 5.270 -15.850 -0.489 1.00 59.50 281 THR A N 1
ATOM 2078 C CA . THR A 1 281 ? 4.743 -14.813 -1.365 1.00 59.50 281 THR A CA 1
ATOM 2079 C C . THR A 1 281 ? 4.290 -15.455 -2.673 1.00 59.50 281 THR A C 1
ATOM 2081 O O . THR A 1 281 ? 5.009 -16.307 -3.194 1.00 59.50 281 THR A O 1
ATOM 2084 N N . PRO A 1 282 ? 3.137 -15.068 -3.247 1.00 59.97 282 PRO A N 1
ATOM 2085 C CA . PRO A 1 282 ? 2.733 -15.474 -4.584 1.00 59.97 282 PRO A CA 1
ATOM 2086 C C . PRO A 1 282 ? 3.644 -14.878 -5.666 1.00 59.97 282 PRO A C 1
ATOM 2088 O O . PRO A 1 282 ? 3.538 -15.287 -6.816 1.00 59.97 282 PRO A O 1
ATOM 2091 N N . MET A 1 283 ? 4.519 -13.922 -5.333 1.00 53.72 283 MET A N 1
ATOM 2092 C CA . MET A 1 283 ? 5.418 -13.245 -6.277 1.00 53.72 283 MET A CA 1
ATOM 2093 C C . MET A 1 283 ? 6.800 -13.897 -6.401 1.00 53.72 283 MET A C 1
ATOM 2095 O O . MET A 1 283 ? 7.659 -13.365 -7.102 1.00 53.72 283 MET A O 1
ATOM 2099 N N . ALA A 1 284 ? 7.048 -15.024 -5.729 1.00 65.94 284 ALA A N 1
ATOM 2100 C CA . ALA A 1 284 ? 8.313 -15.739 -5.878 1.00 65.94 284 ALA A CA 1
ATOM 2101 C C . ALA A 1 284 ? 8.531 -16.131 -7.351 1.00 65.94 284 ALA A C 1
ATOM 2103 O O . ALA A 1 284 ? 7.603 -16.612 -8.011 1.00 65.94 284 ALA A O 1
ATOM 2104 N N . LYS A 1 285 ? 9.755 -15.946 -7.867 1.00 70.69 285 LYS A N 1
ATOM 2105 C CA . LYS A 1 285 ? 10.098 -16.245 -9.271 1.00 70.69 285 LYS A CA 1
ATOM 2106 C C . LYS A 1 285 ? 9.736 -17.689 -9.629 1.00 70.69 285 LYS A C 1
ATOM 2108 O O . LYS A 1 285 ? 9.200 -17.951 -10.699 1.00 70.69 285 LYS A O 1
ATOM 2113 N N . GLU A 1 286 ? 9.970 -18.610 -8.698 1.00 78.00 286 GLU A N 1
ATOM 2114 C CA . GLU A 1 286 ? 9.634 -20.035 -8.754 1.00 78.00 286 GLU A CA 1
ATOM 2115 C C . GLU A 1 286 ? 8.146 -20.269 -9.039 1.00 78.00 286 GLU A C 1
ATOM 2117 O O . GLU A 1 286 ? 7.794 -21.087 -9.886 1.00 78.00 286 GLU A O 1
ATOM 2122 N N . ILE A 1 287 ? 7.267 -19.507 -8.384 1.00 74.75 287 ILE A N 1
ATOM 2123 C CA . ILE A 1 287 ? 5.818 -19.593 -8.593 1.00 74.75 287 ILE A CA 1
ATOM 2124 C C . ILE A 1 287 ? 5.441 -19.062 -9.976 1.00 74.75 287 ILE A C 1
ATOM 2126 O O . ILE A 1 287 ? 4.526 -19.600 -10.594 1.00 74.75 287 ILE A O 1
ATOM 2130 N N . GLY A 1 288 ? 6.157 -18.054 -10.484 1.00 68.25 288 GLY A N 1
ATOM 2131 C CA . GLY A 1 288 ? 6.009 -17.574 -11.860 1.00 68.25 288 GLY A CA 1
ATOM 2132 C C . GLY A 1 288 ? 6.194 -18.694 -12.888 1.00 68.25 288 GLY A C 1
ATOM 2133 O O . GLY A 1 288 ? 5.321 -18.889 -13.731 1.00 68.25 288 GLY A O 1
ATOM 2134 N N . TYR A 1 289 ? 7.258 -19.496 -12.756 1.00 78.75 289 TYR A N 1
ATOM 2135 C CA . TYR A 1 289 ? 7.494 -20.662 -13.620 1.00 78.75 289 TYR A CA 1
ATOM 2136 C C . TYR A 1 289 ? 6.381 -21.708 -13.503 1.00 78.75 289 TYR A C 1
ATOM 2138 O O . TYR A 1 289 ? 5.875 -22.179 -14.517 1.00 78.75 289 TYR A O 1
ATOM 2146 N N . LEU A 1 290 ? 5.958 -22.045 -12.280 1.00 83.12 290 LEU A N 1
ATOM 2147 C CA . LEU A 1 290 ? 4.883 -23.021 -12.054 1.00 83.12 290 LEU A CA 1
ATOM 2148 C C . LEU A 1 290 ? 3.540 -22.557 -12.640 1.00 83.12 290 LEU A C 1
ATOM 2150 O O . LEU A 1 290 ? 2.790 -23.360 -13.191 1.00 83.12 290 LEU A O 1
ATOM 2154 N N . ARG A 1 291 ? 3.233 -21.259 -12.537 1.00 75.81 291 ARG A N 1
ATOM 2155 C CA . ARG A 1 291 ? 2.026 -20.657 -13.122 1.00 75.81 291 ARG A CA 1
ATOM 2156 C C . ARG A 1 291 ? 2.070 -20.677 -14.637 1.00 75.81 291 ARG A C 1
ATOM 2158 O O . ARG A 1 291 ? 1.106 -21.104 -15.256 1.00 75.81 291 ARG A O 1
ATOM 2165 N N . ALA A 1 292 ? 3.185 -20.266 -15.226 1.00 73.88 292 ALA A N 1
ATOM 2166 C CA . ALA A 1 292 ? 3.341 -20.298 -16.669 1.00 73.88 292 ALA A CA 1
ATOM 2167 C C . ALA A 1 292 ? 3.289 -21.738 -17.204 1.00 73.88 292 ALA A C 1
ATOM 2169 O O . ALA A 1 292 ? 2.640 -21.982 -18.215 1.00 73.88 292 ALA A O 1
ATOM 2170 N N . PHE A 1 293 ? 3.847 -22.712 -16.479 1.00 83.31 293 PHE A N 1
ATOM 2171 C CA . PHE A 1 293 ? 3.696 -24.128 -16.810 1.00 83.31 293 PHE A CA 1
ATOM 2172 C C . PHE A 1 293 ? 2.229 -24.574 -16.749 1.00 83.31 293 PHE A C 1
ATOM 2174 O O . PHE A 1 293 ? 1.719 -25.189 -17.686 1.00 83.31 293 PHE A O 1
ATOM 2181 N N . ARG A 1 294 ? 1.506 -24.210 -15.684 1.00 83.38 294 ARG A N 1
ATOM 2182 C CA . ARG A 1 294 ? 0.066 -24.467 -15.572 1.00 83.38 294 ARG A CA 1
ATOM 2183 C C . ARG A 1 294 ? -0.702 -23.864 -16.750 1.00 83.38 294 ARG A C 1
ATOM 2185 O O . ARG A 1 294 ? -1.516 -24.554 -17.354 1.00 83.38 294 ARG A O 1
ATOM 2192 N N . ASP A 1 295 ? -0.435 -22.610 -17.081 1.00 75.19 295 ASP A N 1
ATOM 2193 C CA . ASP A 1 295 ? -1.200 -21.864 -18.079 1.00 75.19 295 ASP A CA 1
ATOM 2194 C C . ASP A 1 295 ? -0.888 -22.325 -19.510 1.00 75.19 295 ASP A C 1
ATOM 2196 O O . ASP A 1 295 ? -1.805 -22.495 -20.309 1.00 75.19 295 ASP A O 1
ATOM 2200 N N . GLN A 1 296 ? 0.384 -22.586 -19.824 1.00 78.88 296 GLN A N 1
ATOM 2201 C CA . GLN A 1 296 ? 0.835 -22.965 -21.167 1.00 78.88 296 GLN A CA 1
ATOM 2202 C C . GLN A 1 296 ? 0.710 -24.471 -21.448 1.00 78.88 296 GLN A C 1
ATOM 2204 O O . GLN A 1 296 ? 0.541 -24.859 -22.603 1.00 78.88 296 GLN A O 1
ATOM 2209 N N . TYR A 1 297 ? 0.765 -25.328 -20.420 1.00 83.19 297 TYR A N 1
ATOM 2210 C CA . TYR A 1 297 ? 0.800 -26.787 -20.599 1.00 83.19 297 TYR A CA 1
ATOM 2211 C C . TYR A 1 297 ? -0.350 -27.538 -19.924 1.00 83.19 297 TYR A C 1
ATOM 2213 O O . TYR A 1 297 ? -0.858 -28.494 -20.507 1.00 83.19 297 TYR A O 1
ATOM 2221 N N . LEU A 1 298 ? -0.784 -27.161 -18.714 1.00 83.75 298 LEU A N 1
ATOM 2222 C CA . LEU A 1 298 ? -1.858 -27.897 -18.026 1.00 83.75 298 LEU A CA 1
ATOM 2223 C C . LEU A 1 298 ? -3.248 -27.457 -18.494 1.00 83.75 298 LEU A C 1
ATOM 2225 O O . LEU A 1 298 ? -4.110 -28.294 -18.749 1.00 83.75 298 LEU A O 1
ATOM 2229 N N . LEU A 1 299 ? -3.485 -26.156 -18.647 1.00 80.19 299 LEU A N 1
ATOM 2230 C CA . LEU A 1 299 ? -4.805 -25.639 -19.020 1.00 80.19 299 LEU A CA 1
ATOM 2231 C C . LEU A 1 299 ? -5.140 -25.812 -20.508 1.00 80.19 299 LEU A C 1
ATOM 2233 O O . LEU A 1 299 ? -6.295 -25.629 -20.895 1.00 80.19 299 LEU A O 1
ATOM 2237 N N . THR A 1 300 ? -4.182 -26.237 -21.333 1.00 82.75 300 THR A N 1
ATOM 2238 C CA . THR A 1 300 ? -4.378 -26.479 -22.771 1.00 82.75 300 THR A CA 1
ATOM 2239 C C . THR A 1 300 ? -5.040 -27.822 -23.088 1.00 82.75 300 THR A C 1
ATOM 2241 O O . THR A 1 300 ? -5.457 -28.042 -24.224 1.00 82.75 300 THR A O 1
ATOM 2244 N N . ASN A 1 301 ? -5.187 -28.724 -22.111 1.00 87.69 301 ASN A N 1
ATOM 2245 C CA . ASN A 1 301 ? -5.806 -30.037 -22.308 1.00 87.69 301 ASN A CA 1
ATOM 2246 C C . ASN A 1 301 ? -6.740 -30.432 -21.151 1.00 87.69 301 ASN A C 1
ATOM 2248 O O . ASN A 1 301 ? -6.589 -29.990 -20.015 1.00 87.69 301 ASN A O 1
ATOM 2252 N N . LYS A 1 302 ? -7.723 -31.298 -21.437 1.00 80.12 302 LYS A N 1
ATOM 2253 C CA . LYS A 1 302 ? -8.785 -31.671 -20.480 1.00 80.12 302 LYS A CA 1
ATOM 2254 C C . LYS A 1 302 ? -8.258 -32.341 -19.207 1.00 80.12 302 LYS A C 1
ATOM 2256 O O . LYS A 1 302 ? -8.825 -32.138 -18.138 1.00 80.12 302 LYS A O 1
ATOM 2261 N N . ILE A 1 303 ? -7.190 -33.130 -19.319 1.00 88.25 303 ILE A N 1
ATOM 2262 C CA . ILE A 1 303 ? -6.592 -33.838 -18.179 1.00 88.25 303 ILE A CA 1
ATOM 2263 C C . ILE A 1 303 ? -5.922 -32.831 -17.241 1.00 88.25 303 ILE A C 1
ATOM 2265 O O . ILE A 1 303 ? -6.175 -32.843 -16.038 1.00 88.25 303 ILE A O 1
ATOM 2269 N N . GLY A 1 304 ? -5.123 -31.913 -17.785 1.00 83.88 304 GLY A N 1
ATOM 2270 C CA . GLY A 1 304 ? -4.496 -30.860 -16.997 1.00 83.88 304 GLY A CA 1
ATOM 2271 C C . GLY A 1 304 ? -5.519 -29.903 -16.377 1.00 83.88 304 GLY A C 1
ATOM 2272 O O . GLY A 1 304 ? -5.372 -29.543 -15.212 1.00 83.88 304 GLY A O 1
ATOM 2273 N N . GLN A 1 305 ? -6.618 -29.588 -17.070 1.00 76.56 305 GLN A N 1
ATOM 2274 C CA . GLN A 1 305 ? -7.736 -28.826 -16.493 1.00 76.56 305 GLN A CA 1
ATOM 2275 C C . GLN A 1 305 ? -8.370 -29.536 -15.284 1.00 76.56 305 GLN A C 1
ATOM 2277 O O . GLN A 1 305 ? -8.606 -28.898 -14.259 1.00 76.56 305 GLN A O 1
ATOM 2282 N N . GLN A 1 306 ? -8.603 -30.852 -15.359 1.00 83.06 306 GLN A N 1
ATOM 2283 C CA . GLN A 1 306 ? -9.125 -31.636 -14.230 1.00 83.06 306 GLN A CA 1
ATOM 2284 C C . GLN A 1 306 ? -8.138 -31.705 -13.058 1.00 83.06 306 GLN A C 1
ATOM 2286 O O . GLN A 1 306 ? -8.545 -31.565 -11.905 1.00 83.06 306 GLN A O 1
ATOM 2291 N N . LEU A 1 307 ? -6.843 -31.867 -13.340 1.00 85.62 307 LEU A N 1
ATOM 2292 C CA . LEU A 1 307 ? -5.793 -31.871 -12.320 1.00 85.62 307 LEU A CA 1
ATOM 2293 C C . LEU A 1 307 ? -5.711 -30.523 -11.594 1.00 85.62 307 LEU A C 1
ATOM 2295 O O . LEU A 1 307 ? -5.647 -30.483 -10.366 1.00 85.62 307 LEU A O 1
ATOM 2299 N N . VAL A 1 308 ? -5.774 -29.418 -12.338 1.00 79.88 308 VAL A N 1
ATOM 2300 C CA . VAL A 1 308 ? -5.801 -28.064 -11.772 1.00 79.88 308 VAL A CA 1
ATOM 2301 C C . VAL A 1 308 ? -7.080 -27.832 -10.961 1.00 79.88 308 VAL A C 1
ATOM 2303 O O . VAL A 1 308 ? -7.016 -27.273 -9.867 1.00 79.88 308 VAL A O 1
ATOM 2306 N N 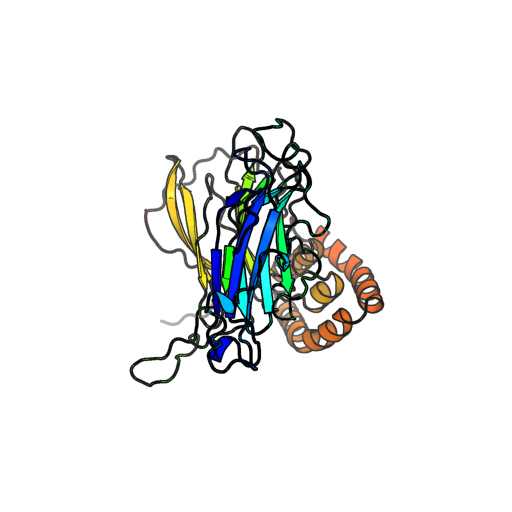. ALA A 1 309 ? -8.233 -28.312 -11.432 1.00 74.25 309 ALA A N 1
ATOM 2307 C CA . ALA A 1 309 ? -9.489 -28.221 -10.690 1.00 74.25 309 ALA A CA 1
ATOM 2308 C C . ALA A 1 309 ? -9.432 -28.991 -9.359 1.00 74.25 309 ALA A C 1
ATOM 2310 O O . ALA A 1 309 ? -9.835 -28.464 -8.320 1.00 74.25 309 ALA A O 1
ATOM 2311 N N . TYR A 1 310 ? -8.880 -30.208 -9.364 1.00 81.62 310 TYR A N 1
ATOM 2312 C CA . TYR A 1 310 ? -8.671 -30.992 -8.148 1.00 81.62 310 TYR A CA 1
ATOM 2313 C C . TYR A 1 310 ? -7.710 -30.280 -7.192 1.00 81.62 310 TYR A C 1
ATOM 2315 O O . TYR A 1 310 ? -8.001 -30.124 -6.006 1.00 81.62 310 TYR A O 1
ATOM 2323 N N . TYR A 1 311 ? -6.596 -29.768 -7.718 1.00 84.00 311 TYR A N 1
ATOM 2324 C CA . TYR A 1 311 ? -5.660 -28.962 -6.948 1.00 84.00 311 TYR A CA 1
ATOM 2325 C C . TYR A 1 311 ? -6.374 -27.796 -6.255 1.00 84.00 311 TYR A C 1
ATOM 2327 O O . TYR A 1 311 ? -6.274 -27.663 -5.039 1.00 84.00 311 TYR A O 1
ATOM 2335 N N . TYR A 1 312 ? -7.162 -26.995 -6.970 1.00 75.94 312 TYR A N 1
ATOM 2336 C CA . TYR A 1 312 ? -7.877 -25.866 -6.372 1.00 75.94 312 TYR A CA 1
ATOM 2337 C C . TYR A 1 312 ? -8.959 -26.259 -5.367 1.00 75.94 312 TYR A C 1
ATOM 2339 O O . TYR A 1 312 ? -9.210 -25.511 -4.424 1.00 75.94 312 TYR A O 1
ATOM 2347 N N . ARG A 1 313 ? -9.580 -27.429 -5.537 1.00 77.12 313 ARG A N 1
ATOM 2348 C CA . ARG A 1 313 ? -10.604 -27.948 -4.624 1.00 77.12 313 ARG A CA 1
ATOM 2349 C C . ARG A 1 313 ? -10.022 -28.328 -3.261 1.00 77.12 313 ARG A C 1
ATOM 2351 O O . ARG A 1 313 ? -10.679 -28.095 -2.251 1.00 77.12 313 ARG A O 1
ATOM 2358 N N . TYR A 1 314 ? -8.824 -28.914 -3.235 1.00 79.94 314 TYR A N 1
ATOM 2359 C CA . TYR A 1 314 ? -8.281 -29.561 -2.031 1.00 79.94 314 TYR A CA 1
ATOM 2360 C C . TYR A 1 314 ? -7.024 -28.908 -1.452 1.00 79.94 314 TYR A C 1
ATOM 2362 O O . TYR A 1 314 ? -6.700 -29.141 -0.291 1.00 79.94 314 TYR A O 1
ATOM 2370 N N . SER A 1 315 ? -6.305 -28.092 -2.221 1.00 81.75 315 SER A N 1
ATOM 2371 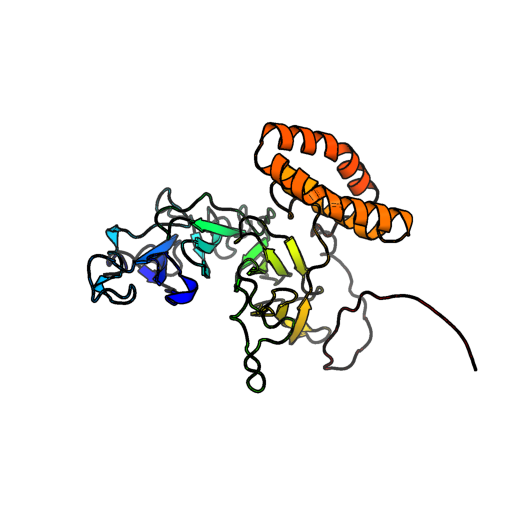C CA . SER A 1 315 ? -5.079 -27.444 -1.746 1.00 81.75 315 SER A CA 1
ATOM 2372 C C . SER A 1 315 ? -5.256 -26.307 -0.728 1.00 81.75 315 SER A C 1
ATOM 2374 O O . SER A 1 315 ? -4.303 -26.125 0.031 1.00 81.75 315 SER A O 1
ATOM 2376 N N . PRO A 1 316 ? -6.382 -25.556 -0.632 1.00 79.88 316 PRO A N 1
ATOM 2377 C CA . PRO A 1 316 ? -6.467 -24.445 0.322 1.00 79.88 316 PRO A CA 1
ATOM 2378 C C . PRO A 1 316 ? -6.281 -24.863 1.794 1.00 79.88 316 PRO A C 1
ATOM 2380 O O . PRO A 1 316 ? -5.370 -24.323 2.419 1.00 79.88 316 PRO A O 1
ATOM 2383 N N . PRO A 1 317 ? -6.988 -25.883 2.332 1.00 74.44 317 PRO A N 1
ATOM 2384 C CA . PRO A 1 317 ? -6.789 -26.312 3.723 1.00 74.44 317 PRO A CA 1
ATOM 2385 C C . PRO A 1 317 ? -5.370 -26.831 3.994 1.00 74.44 317 PRO A C 1
ATOM 2387 O O . PRO A 1 317 ? -4.808 -26.629 5.065 1.00 74.44 317 PRO A O 1
ATOM 2390 N N . VAL A 1 318 ? -4.756 -27.483 3.002 1.00 78.75 318 VAL A N 1
ATOM 2391 C CA . VAL A 1 318 ? -3.372 -27.974 3.098 1.00 78.75 318 VAL A CA 1
ATOM 2392 C C . VAL A 1 318 ? -2.385 -26.804 3.139 1.00 78.75 318 VAL A C 1
ATOM 2394 O O . VAL A 1 318 ? -1.414 -26.826 3.893 1.00 78.75 318 VAL A O 1
ATOM 2397 N N . ALA A 1 319 ? -2.635 -25.765 2.342 1.00 80.62 319 ALA A N 1
ATOM 2398 C CA . ALA A 1 319 ? -1.828 -24.555 2.327 1.00 80.62 319 ALA A CA 1
ATOM 2399 C C . ALA A 1 319 ? -1.907 -23.794 3.658 1.00 80.62 319 ALA A C 1
ATOM 2401 O O . ALA A 1 319 ? -0.886 -23.263 4.092 1.00 80.62 319 ALA A O 1
ATOM 2402 N N . ASP A 1 320 ? -3.067 -23.784 4.321 1.00 74.12 320 ASP A N 1
ATOM 2403 C CA . ASP A 1 320 ? -3.245 -23.204 5.661 1.00 74.12 320 ASP A CA 1
ATOM 2404 C C . ASP A 1 320 ? -2.300 -23.854 6.676 1.00 74.12 320 ASP A C 1
ATOM 2406 O O . ASP A 1 320 ? -1.478 -23.159 7.274 1.00 74.12 320 ASP A O 1
ATOM 2410 N N . VAL A 1 321 ? -2.278 -25.188 6.737 1.00 82.69 321 VAL A N 1
ATOM 2411 C CA . VAL A 1 321 ? -1.371 -25.940 7.622 1.00 82.69 321 VAL A CA 1
ATOM 2412 C C . VAL A 1 321 ? 0.106 -25.665 7.310 1.00 82.69 321 VAL A C 1
ATOM 2414 O O . VAL A 1 321 ? 0.918 -25.495 8.222 1.00 82.69 321 VAL A O 1
ATOM 2417 N N . ILE A 1 322 ? 0.481 -25.591 6.027 1.00 82.25 322 ILE A N 1
ATOM 2418 C CA . ILE A 1 322 ? 1.869 -25.306 5.623 1.00 82.25 322 ILE A CA 1
ATOM 2419 C C . ILE A 1 322 ? 2.295 -23.902 6.066 1.00 82.25 322 ILE A C 1
ATOM 2421 O O . ILE A 1 322 ? 3.441 -23.724 6.480 1.00 82.25 322 ILE A O 1
ATOM 2425 N N . ARG A 1 323 ? 1.411 -22.894 5.989 1.00 78.25 323 ARG A N 1
ATOM 2426 C CA . ARG A 1 323 ? 1.773 -21.509 6.341 1.00 78.25 323 ARG A CA 1
ATOM 2427 C C . ARG A 1 323 ? 2.191 -21.370 7.801 1.00 78.25 323 ARG A C 1
ATOM 2429 O O . ARG A 1 323 ? 3.095 -20.580 8.068 1.00 78.25 323 ARG A O 1
ATOM 2436 N N . GLU A 1 324 ? 1.586 -22.150 8.688 1.00 83.25 324 GLU A N 1
ATOM 2437 C CA . GLU A 1 324 ? 1.808 -22.101 10.137 1.00 83.25 324 GLU A CA 1
ATOM 2438 C C . GLU A 1 324 ? 3.104 -22.801 10.595 1.00 83.25 324 GLU A C 1
ATOM 2440 O O . GLU A 1 324 ? 3.556 -22.573 11.714 1.00 83.25 324 GLU A O 1
ATOM 2445 N N . HIS A 1 325 ? 3.746 -23.614 9.742 1.00 83.31 325 HIS A N 1
ATOM 2446 C CA . HIS A 1 325 ? 4.857 -24.486 10.149 1.00 83.31 325 HIS A CA 1
ATOM 2447 C C . HIS A 1 325 ? 6.112 -24.318 9.276 1.00 83.31 325 HIS A C 1
ATOM 2449 O O . HIS A 1 325 ? 6.200 -24.867 8.177 1.00 83.31 325 HIS A O 1
ATOM 2455 N N . GLU A 1 326 ? 7.155 -23.661 9.796 1.00 82.62 326 GLU A N 1
ATOM 2456 C CA . GLU A 1 326 ? 8.432 -23.432 9.084 1.00 82.62 326 GLU A CA 1
ATOM 2457 C C . GLU A 1 326 ? 9.092 -24.713 8.537 1.00 82.62 326 GLU A C 1
ATOM 2459 O O . GLU A 1 326 ? 9.605 -24.734 7.414 1.00 82.62 326 GLU A O 1
ATOM 2464 N N . MET A 1 327 ? 9.030 -25.822 9.282 1.00 87.31 327 MET A N 1
ATOM 2465 C CA . MET A 1 327 ? 9.560 -27.109 8.812 1.00 87.31 327 MET A CA 1
ATOM 2466 C C . MET A 1 327 ? 8.794 -27.650 7.599 1.00 87.31 327 MET A C 1
ATOM 2468 O O . MET A 1 327 ? 9.421 -28.108 6.643 1.00 87.31 327 MET A O 1
ATOM 2472 N N . LEU A 1 328 ? 7.459 -27.544 7.587 1.00 84.88 328 LEU A N 1
ATOM 2473 C CA . LEU A 1 328 ? 6.649 -27.959 6.437 1.00 84.88 328 LEU A CA 1
ATOM 2474 C C . LEU A 1 328 ? 6.938 -27.082 5.220 1.00 84.88 328 LEU A C 1
ATOM 2476 O O . LEU A 1 328 ? 7.078 -27.600 4.115 1.00 84.88 328 LEU A O 1
ATOM 2480 N N . ARG A 1 329 ? 7.121 -25.771 5.410 1.00 85.62 329 ARG A N 1
ATOM 2481 C CA . ARG A 1 329 ? 7.504 -24.858 4.321 1.00 85.62 329 ARG A CA 1
ATOM 2482 C C . ARG A 1 329 ? 8.814 -25.285 3.676 1.00 85.62 329 ARG A C 1
ATOM 2484 O O . ARG A 1 329 ? 8.901 -25.299 2.451 1.00 85.62 329 ARG A O 1
ATOM 2491 N N . ARG A 1 330 ? 9.816 -25.661 4.478 1.00 87.12 330 ARG A N 1
ATOM 2492 C CA . ARG A 1 330 ? 11.114 -26.132 3.973 1.00 87.12 330 ARG A CA 1
ATOM 2493 C C . ARG A 1 330 ? 10.973 -27.429 3.178 1.00 87.12 330 ARG A C 1
ATOM 2495 O O . ARG A 1 330 ? 11.456 -27.485 2.053 1.00 87.12 330 ARG A O 1
ATOM 2502 N N . VAL A 1 331 ? 10.258 -28.417 3.718 1.00 91.56 331 VAL A N 1
ATOM 2503 C CA . VAL A 1 331 ? 10.000 -29.695 3.029 1.00 91.56 331 VAL A CA 1
ATOM 2504 C C . VAL A 1 331 ? 9.287 -29.463 1.697 1.00 91.56 331 VAL A C 1
ATOM 2506 O O . VAL A 1 331 ? 9.704 -29.998 0.672 1.00 91.56 331 VAL A O 1
ATOM 2509 N N . VAL A 1 332 ? 8.252 -28.620 1.685 1.00 90.31 332 VAL A N 1
ATOM 2510 C CA . VAL A 1 332 ? 7.493 -28.317 0.467 1.00 90.31 332 VAL A CA 1
ATOM 2511 C C . VAL A 1 332 ? 8.345 -27.547 -0.545 1.00 90.31 332 VAL A C 1
ATOM 2513 O O . VAL A 1 332 ? 8.265 -27.850 -1.730 1.00 90.31 332 VAL A O 1
ATOM 2516 N N . ARG A 1 333 ? 9.203 -26.605 -0.123 1.00 88.50 333 ARG A N 1
ATOM 2517 C CA . ARG A 1 333 ? 10.142 -25.919 -1.035 1.00 88.50 333 ARG A CA 1
ATOM 2518 C C . ARG A 1 333 ? 11.076 -26.912 -1.721 1.00 88.50 333 ARG A C 1
ATOM 2520 O O . ARG A 1 333 ? 11.138 -26.911 -2.944 1.00 88.50 333 ARG A O 1
ATOM 2527 N N . THR A 1 334 ? 11.726 -27.789 -0.956 1.00 89.62 334 THR A N 1
ATOM 2528 C CA . THR A 1 334 ? 12.632 -28.810 -1.505 1.00 89.62 334 THR A CA 1
ATOM 2529 C C . THR A 1 334 ? 11.891 -29.793 -2.414 1.00 89.62 334 THR A C 1
ATOM 2531 O O . THR A 1 334 ? 12.390 -30.155 -3.472 1.00 89.62 334 THR A O 1
ATOM 2534 N N . GLY A 1 335 ? 10.661 -30.182 -2.062 1.00 90.38 335 GLY A N 1
ATOM 2535 C CA . GLY A 1 335 ? 9.832 -31.044 -2.910 1.00 90.38 335 GLY A CA 1
ATOM 2536 C C . GLY A 1 335 ? 9.365 -30.380 -4.212 1.00 90.38 335 GLY A C 1
ATOM 2537 O O . GLY A 1 335 ? 9.177 -31.065 -5.214 1.00 90.38 335 GLY A O 1
ATOM 2538 N N . LEU A 1 336 ? 9.190 -29.054 -4.222 1.00 91.12 336 LEU A N 1
ATOM 2539 C CA . LEU A 1 336 ? 8.799 -28.294 -5.413 1.00 91.12 336 LEU A CA 1
ATOM 2540 C C . LEU A 1 336 ? 9.977 -27.989 -6.348 1.00 91.12 336 LEU A C 1
ATOM 2542 O O . LEU A 1 336 ? 9.739 -27.727 -7.525 1.00 91.12 336 LEU A O 1
ATOM 2546 N N . GLU A 1 337 ? 11.224 -28.041 -5.875 1.00 90.06 337 GLU A N 1
ATOM 2547 C CA . GLU A 1 337 ? 12.416 -27.705 -6.671 1.00 90.06 337 GLU A CA 1
ATOM 2548 C C . GLU A 1 337 ? 12.527 -28.466 -8.003 1.00 90.06 337 GLU A C 1
ATOM 2550 O O . GLU A 1 337 ? 12.742 -27.802 -9.020 1.00 90.06 337 GLU A O 1
ATOM 2555 N N . PRO A 1 338 ? 12.320 -29.798 -8.078 1.00 91.69 338 PRO A N 1
ATOM 2556 C CA . PRO A 1 338 ? 12.368 -30.517 -9.352 1.00 91.69 338 PRO A CA 1
ATOM 2557 C C . PRO A 1 338 ? 11.299 -30.035 -10.336 1.00 91.69 338 PRO A C 1
ATOM 2559 O O . PRO A 1 338 ? 11.567 -29.874 -11.526 1.00 91.69 338 PRO A O 1
ATOM 2562 N N . LEU A 1 339 ? 10.090 -29.752 -9.839 1.00 88.38 339 LEU A N 1
ATOM 2563 C CA . LEU A 1 339 ? 8.986 -29.263 -10.662 1.00 88.38 339 LEU A CA 1
ATOM 2564 C C . LEU A 1 339 ? 9.234 -27.827 -11.134 1.00 88.38 339 LEU A C 1
ATOM 2566 O O . LEU A 1 339 ? 8.929 -27.487 -12.276 1.00 88.38 339 LEU A O 1
ATOM 2570 N N . VAL A 1 340 ? 9.821 -26.989 -10.279 1.00 87.75 340 VAL A N 1
ATOM 2571 C CA . VAL A 1 340 ? 10.262 -25.638 -10.636 1.00 87.75 340 VAL A CA 1
ATOM 2572 C C . VAL A 1 340 ? 11.367 -25.701 -11.689 1.00 87.75 340 VAL A C 1
ATOM 2574 O O . VAL A 1 340 ? 11.302 -24.955 -12.659 1.00 87.75 340 VAL A O 1
ATOM 2577 N N . ALA A 1 341 ? 12.352 -26.590 -11.542 1.00 86.69 341 ALA A N 1
ATOM 2578 C CA . ALA A 1 341 ? 13.426 -26.777 -12.516 1.00 86.69 341 ALA A CA 1
ATOM 2579 C C . ALA A 1 341 ? 12.890 -27.257 -13.874 1.00 86.69 341 ALA A C 1
ATOM 2581 O O . ALA A 1 341 ? 13.264 -26.709 -14.909 1.00 86.69 341 ALA A O 1
ATOM 2582 N N . LEU A 1 342 ? 11.952 -28.208 -13.873 1.00 88.50 342 LEU A N 1
ATOM 2583 C CA . LEU A 1 342 ? 11.260 -28.645 -15.085 1.00 88.50 342 LEU A CA 1
ATOM 2584 C C . LEU A 1 342 ? 10.469 -27.499 -15.728 1.00 88.50 342 LEU A C 1
ATOM 2586 O O . LEU A 1 342 ? 10.561 -27.278 -16.931 1.00 88.50 342 LEU A O 1
ATOM 2590 N N . SER A 1 343 ? 9.722 -26.740 -14.925 1.00 87.25 343 SER A N 1
ATOM 2591 C CA . SER A 1 343 ? 8.940 -25.599 -15.410 1.00 87.25 343 SER A CA 1
ATOM 2592 C C . SER A 1 343 ? 9.843 -24.513 -15.996 1.00 87.25 343 SER A C 1
ATOM 2594 O O . SER A 1 343 ? 9.523 -23.960 -17.039 1.00 87.25 343 SER A O 1
ATOM 2596 N N . ARG A 1 344 ? 11.002 -24.253 -15.375 1.00 84.25 344 ARG A N 1
ATOM 2597 C CA . ARG A 1 344 ? 12.055 -23.365 -15.900 1.00 84.25 344 ARG A CA 1
ATOM 2598 C C . ARG A 1 344 ? 12.580 -23.813 -17.255 1.00 84.25 344 ARG A C 1
ATOM 2600 O O . ARG A 1 344 ? 12.897 -22.969 -18.079 1.00 84.25 344 ARG A O 1
ATOM 2607 N N . TRP A 1 345 ? 12.696 -25.120 -17.464 1.00 85.69 345 TRP A N 1
ATOM 2608 C CA . TRP A 1 345 ? 13.194 -25.676 -18.716 1.00 85.69 345 TRP A CA 1
ATOM 2609 C C . TRP A 1 345 ? 12.151 -25.628 -19.842 1.00 85.69 345 TRP A C 1
ATOM 2611 O O . TRP A 1 345 ? 12.500 -25.365 -20.988 1.00 85.69 345 TRP A O 1
ATOM 2621 N N . LEU A 1 346 ? 10.875 -25.864 -19.521 1.00 82.56 346 LEU A N 1
ATOM 2622 C CA . LEU A 1 346 ? 9.785 -25.939 -20.503 1.00 82.56 346 LEU A CA 1
ATOM 2623 C C . LEU A 1 346 ? 9.198 -24.582 -20.896 1.00 82.56 346 LEU A C 1
ATOM 2625 O O . LEU A 1 346 ? 8.663 -24.427 -21.992 1.00 82.56 346 LEU A O 1
ATOM 2629 N N . VAL A 1 347 ? 9.216 -23.614 -19.990 1.00 78.94 347 VAL A N 1
ATOM 2630 C CA . VAL A 1 347 ? 8.577 -22.315 -20.190 1.00 78.94 347 VAL A CA 1
ATOM 2631 C C . VAL A 1 347 ? 9.627 -21.319 -20.682 1.00 78.94 347 VAL A C 1
ATOM 2633 O O . VAL A 1 347 ? 10.636 -21.113 -20.010 1.00 78.94 347 VAL A O 1
ATOM 2636 N N . ALA A 1 348 ? 9.384 -20.662 -21.822 1.00 56.03 348 ALA A N 1
ATOM 2637 C CA . ALA A 1 348 ? 10.143 -19.466 -22.203 1.00 56.03 348 ALA A CA 1
ATOM 2638 C C . ALA A 1 348 ? 9.966 -18.417 -21.096 1.00 56.03 348 ALA A C 1
ATOM 2640 O O . ALA A 1 348 ? 8.825 -18.199 -20.698 1.00 56.03 348 ALA A O 1
ATOM 2641 N N . GLU A 1 349 ? 11.068 -17.857 -20.571 1.00 47.44 349 GLU A N 1
ATOM 2642 C CA . GLU A 1 349 ? 11.137 -17.148 -19.279 1.00 47.44 349 GLU A CA 1
ATOM 2643 C C . GLU A 1 349 ? 9.808 -16.495 -18.836 1.00 47.44 349 GLU 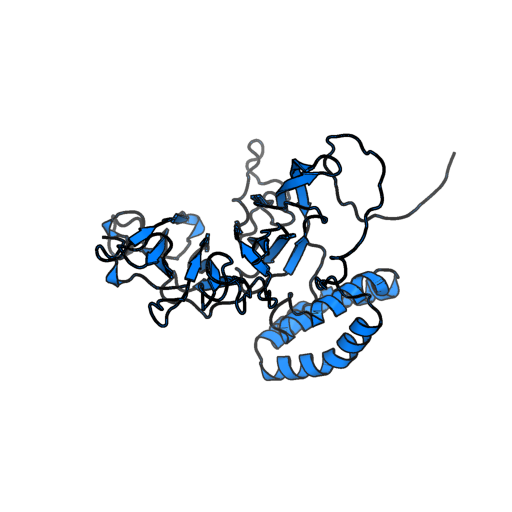A C 1
ATOM 2645 O O . GLU A 1 349 ? 9.235 -15.709 -19.590 1.00 47.44 349 GLU A O 1
ATOM 2650 N N . PRO A 1 350 ? 9.300 -16.776 -17.620 1.00 38.28 350 PRO A N 1
ATOM 2651 C CA . PRO A 1 350 ? 8.023 -16.279 -17.125 1.00 38.28 350 PRO A CA 1
ATOM 2652 C C . PRO A 1 350 ? 8.128 -14.782 -16.871 1.00 38.28 350 PRO A C 1
ATOM 2654 O O . PRO A 1 350 ? 8.343 -14.407 -15.727 1.00 38.28 350 PRO A O 1
ATOM 2657 N N . VAL A 1 351 ? 8.046 -13.958 -17.922 1.00 40.03 351 VAL A N 1
ATOM 2658 C CA . VAL A 1 351 ? 8.233 -12.495 -17.927 1.00 40.03 351 VAL A CA 1
ATOM 2659 C C . VAL A 1 351 ? 9.030 -12.037 -16.701 1.00 40.03 351 VAL A C 1
ATOM 2661 O O . VAL A 1 351 ? 8.565 -11.306 -15.827 1.00 40.03 351 VAL A O 1
ATOM 2664 N N . ALA A 1 352 ? 10.243 -12.576 -16.573 1.00 33.19 352 ALA A N 1
ATOM 2665 C CA . ALA A 1 352 ? 11.283 -11.847 -15.897 1.00 33.19 352 ALA A CA 1
ATOM 2666 C C . ALA A 1 352 ? 11.620 -10.767 -16.911 1.00 33.19 352 ALA A C 1
ATOM 2668 O O . ALA A 1 352 ? 11.879 -11.093 -18.066 1.00 33.19 352 ALA A O 1
ATOM 2669 N N . VAL A 1 353 ? 11.555 -9.497 -16.521 1.00 35.19 353 VAL A N 1
ATOM 2670 C CA . VAL A 1 353 ? 12.081 -8.425 -17.365 1.00 35.19 353 VAL A CA 1
ATOM 2671 C C . VAL A 1 353 ? 13.583 -8.684 -17.500 1.00 35.19 353 VAL A C 1
ATOM 2673 O O . VAL A 1 353 ? 14.389 -8.253 -16.675 1.00 35.19 353 VAL A O 1
ATOM 2676 N N . THR A 1 354 ? 13.965 -9.483 -18.490 1.00 29.56 354 THR A N 1
ATOM 2677 C CA . THR A 1 354 ? 15.333 -9.636 -18.939 1.00 29.56 354 THR A CA 1
ATOM 2678 C C . THR A 1 354 ? 15.606 -8.444 -19.834 1.00 29.56 354 THR A C 1
ATOM 2680 O O . THR A 1 354 ? 14.899 -8.175 -20.800 1.00 29.56 354 THR A O 1
ATOM 2683 N N . ALA A 1 355 ? 16.663 -7.705 -19.508 1.00 34.75 355 ALA A N 1
ATOM 2684 C CA . ALA A 1 355 ? 17.090 -6.492 -20.201 1.00 34.75 355 ALA A CA 1
ATOM 2685 C C . ALA A 1 355 ? 17.533 -6.722 -21.667 1.00 34.75 355 ALA A C 1
ATOM 2687 O O . ALA A 1 355 ? 18.239 -5.895 -22.234 1.00 34.75 355 ALA A O 1
ATOM 2688 N N . LYS A 1 356 ? 17.184 -7.856 -22.284 1.00 26.47 356 LYS A N 1
ATOM 2689 C CA . LYS A 1 356 ? 17.685 -8.271 -23.594 1.00 26.47 356 LYS A CA 1
ATOM 2690 C C . LYS A 1 356 ? 16.760 -7.920 -24.761 1.00 26.47 356 LYS A C 1
ATOM 2692 O O . LYS A 1 356 ? 17.232 -7.939 -25.888 1.00 26.47 356 LYS A O 1
ATOM 2697 N N . GLU A 1 357 ? 15.521 -7.497 -24.507 1.00 32.25 357 GLU A N 1
ATOM 2698 C CA . GLU A 1 357 ? 14.674 -6.855 -25.531 1.00 32.25 357 GLU A CA 1
ATOM 2699 C C . GLU A 1 357 ? 14.940 -5.338 -25.667 1.00 32.25 357 GLU A C 1
ATOM 2701 O O . GLU A 1 357 ? 14.356 -4.670 -26.512 1.00 32.25 357 GLU A O 1
ATOM 2706 N N . PHE A 1 358 ? 15.884 -4.779 -24.895 1.00 38.22 358 PHE A N 1
ATOM 2707 C CA . PHE A 1 358 ? 16.204 -3.341 -24.891 1.00 38.22 358 PHE A CA 1
ATOM 2708 C C . PHE A 1 358 ? 17.028 -2.841 -26.086 1.00 38.22 358 PHE A C 1
ATOM 2710 O O . PHE A 1 358 ? 17.292 -1.643 -26.183 1.00 38.22 358 PHE A O 1
ATOM 2717 N N . VAL A 1 359 ? 17.449 -3.716 -27.003 1.00 30.81 359 VAL A N 1
ATOM 2718 C CA . VAL A 1 359 ? 18.245 -3.317 -28.172 1.00 30.81 359 VAL A CA 1
ATOM 2719 C C . VAL A 1 359 ? 17.706 -4.007 -29.421 1.00 30.81 359 VAL A C 1
ATOM 2721 O O . VAL A 1 359 ? 18.220 -5.034 -29.848 1.00 30.81 359 VAL A O 1
ATOM 2724 N N . GLY A 1 360 ? 16.678 -3.415 -30.027 1.00 33.97 360 GLY A N 1
ATOM 2725 C CA . GLY A 1 360 ? 16.357 -3.649 -31.435 1.00 33.97 360 GLY A CA 1
ATOM 2726 C C . GLY A 1 360 ? 14.972 -4.222 -31.708 1.00 33.97 360 GLY A C 1
ATOM 2727 O O . GLY A 1 360 ? 14.789 -5.430 -31.737 1.00 33.97 360 GLY A O 1
ATOM 2728 N N . ALA A 1 361 ? 14.039 -3.338 -32.057 1.00 27.27 361 ALA A N 1
ATOM 2729 C CA . ALA A 1 361 ? 13.022 -3.619 -33.067 1.00 27.27 361 ALA A CA 1
ATOM 2730 C C . ALA A 1 361 ? 12.496 -2.295 -33.639 1.00 27.27 361 ALA A C 1
ATOM 2732 O O . ALA A 1 361 ? 11.393 -1.844 -33.354 1.00 27.27 361 ALA A O 1
ATOM 2733 N N . SER A 1 362 ? 13.313 -1.653 -34.472 1.00 32.88 362 SER A N 1
ATOM 2734 C CA . SER A 1 362 ? 12.813 -0.761 -35.512 1.00 32.88 362 SER A CA 1
ATOM 2735 C C . SER A 1 362 ? 12.138 -1.622 -36.587 1.00 32.88 362 SER A C 1
ATOM 2737 O O . SER A 1 362 ? 12.811 -2.106 -37.496 1.00 32.88 362 SER A O 1
ATOM 2739 N N . ALA A 1 363 ? 10.832 -1.858 -36.480 1.00 26.88 363 ALA A N 1
ATOM 2740 C CA . ALA A 1 363 ? 10.027 -2.347 -37.599 1.00 26.88 363 ALA A CA 1
ATOM 2741 C C . ALA A 1 363 ? 8.592 -1.797 -37.499 1.00 26.88 363 ALA A C 1
ATOM 2743 O O . ALA A 1 363 ? 8.024 -1.782 -36.407 1.00 26.88 363 ALA A O 1
ATOM 2744 N N . PRO A 1 364 ? 8.004 -1.320 -38.610 1.00 33.78 364 PRO A N 1
ATOM 2745 C CA . PRO A 1 364 ? 6.747 -0.589 -38.588 1.00 33.78 364 PRO A CA 1
ATOM 2746 C C . PRO A 1 364 ? 5.578 -1.570 -38.506 1.00 33.78 364 PRO A C 1
ATOM 2748 O O . PRO A 1 364 ? 5.415 -2.411 -39.389 1.00 33.78 364 PRO A O 1
ATOM 2751 N N . GLN A 1 365 ? 4.737 -1.454 -37.479 1.00 32.19 365 GLN A N 1
ATOM 2752 C CA . GLN A 1 365 ? 3.448 -2.141 -37.462 1.00 32.19 365 GLN A CA 1
ATOM 2753 C C . GLN A 1 365 ? 2.313 -1.134 -37.654 1.00 32.19 365 GLN A C 1
ATOM 2755 O O . GLN A 1 365 ? 2.029 -0.281 -36.821 1.00 32.19 365 GLN A O 1
ATOM 2760 N N . THR A 1 366 ? 1.771 -1.237 -38.864 1.00 30.72 366 THR A N 1
ATOM 2761 C CA . THR A 1 366 ? 0.467 -0.839 -39.397 1.00 30.72 366 THR A CA 1
ATOM 2762 C C . THR A 1 366 ? -0.545 -0.195 -38.443 1.00 30.72 366 THR A C 1
ATOM 2764 O O . THR A 1 366 ? -0.962 -0.769 -37.443 1.00 30.72 366 THR A O 1
ATOM 2767 N N . THR A 1 367 ? -1.007 0.973 -38.889 1.00 36.38 367 THR A N 1
ATOM 2768 C CA . THR A 1 367 ? -2.131 1.796 -38.428 1.00 36.38 367 THR A CA 1
ATOM 2769 C C . THR A 1 367 ? -3.352 1.010 -37.936 1.00 36.38 367 THR A C 1
ATOM 2771 O O . THR A 1 367 ? -4.022 0.347 -38.729 1.00 36.38 367 THR A O 1
ATOM 2774 N N . ALA A 1 368 ? -3.705 1.188 -36.663 1.00 29.80 368 ALA A N 1
ATOM 2775 C CA . ALA A 1 368 ? -5.031 0.891 -36.120 1.00 29.80 368 ALA A CA 1
ATOM 2776 C C . ALA A 1 368 ? -5.709 2.204 -35.669 1.00 29.80 368 ALA A C 1
ATOM 2778 O O . ALA A 1 368 ? -5.010 3.135 -35.258 1.00 29.80 368 ALA A O 1
ATOM 2779 N N . PRO A 1 369 ? -7.043 2.332 -35.796 1.00 30.44 369 PRO A N 1
ATOM 2780 C CA . PRO A 1 369 ? -7.736 3.597 -35.587 1.00 30.44 369 PRO A CA 1
ATOM 2781 C C . PRO A 1 369 ? -7.829 3.973 -34.102 1.00 30.44 369 PRO A C 1
ATOM 2783 O O . PRO A 1 369 ? -7.836 3.120 -33.216 1.00 30.44 369 PRO A O 1
ATOM 2786 N N . ARG A 1 370 ? -7.903 5.287 -33.855 1.00 38.62 370 ARG A N 1
ATOM 2787 C CA . ARG A 1 370 ? -8.006 5.904 -32.528 1.00 38.62 370 ARG A CA 1
ATOM 2788 C C . ARG A 1 370 ? -9.344 5.573 -31.851 1.00 38.62 370 ARG A C 1
ATOM 2790 O O . ARG A 1 370 ? -10.397 5.711 -32.463 1.00 38.62 370 ARG A O 1
ATOM 2797 N N . ILE A 1 371 ? -9.238 5.265 -30.557 1.00 39.50 371 ILE A N 1
ATOM 2798 C CA . ILE A 1 371 ? -10.292 5.071 -29.547 1.00 39.50 371 ILE A CA 1
ATOM 2799 C C . ILE A 1 371 ? -11.156 3.814 -29.743 1.00 39.50 371 ILE A C 1
ATOM 2801 O O . ILE A 1 371 ? -12.109 3.780 -30.514 1.00 39.50 371 ILE A O 1
ATOM 2805 N N . GLY A 1 372 ? -10.868 2.809 -28.917 1.00 29.02 372 GLY A N 1
ATOM 2806 C CA . GLY A 1 372 ? -11.756 1.697 -28.597 1.00 29.02 372 GLY A CA 1
ATOM 2807 C C . GLY A 1 372 ? -11.235 1.003 -27.343 1.00 29.02 372 GLY A C 1
ATOM 2808 O O . GLY A 1 372 ? -10.078 0.592 -27.315 1.00 29.02 372 GLY A O 1
ATOM 2809 N N . ALA A 1 373 ? -12.053 0.927 -26.291 1.00 33.44 373 ALA A N 1
ATOM 2810 C CA . ALA A 1 373 ? -11.736 0.168 -25.085 1.00 33.44 373 ALA A CA 1
ATOM 2811 C C . ALA A 1 373 ? -11.322 -1.262 -25.476 1.00 33.44 373 ALA A C 1
ATOM 2813 O O . ALA A 1 373 ? -12.084 -1.966 -26.136 1.00 33.44 373 ALA A O 1
ATOM 2814 N N . GLN A 1 374 ? -10.109 -1.682 -25.112 1.00 33.31 374 GLN A N 1
ATOM 2815 C CA . GLN A 1 374 ? -9.678 -3.061 -25.323 1.00 33.31 374 GLN A CA 1
ATOM 2816 C C . GLN A 1 374 ? -10.166 -3.921 -24.153 1.00 33.31 374 GLN A C 1
ATOM 2818 O O . GLN A 1 374 ? -9.600 -3.886 -23.061 1.00 33.31 374 GLN A O 1
ATOM 2823 N N . GLU A 1 375 ? -11.213 -4.712 -24.386 1.00 29.59 375 GLU A N 1
ATOM 2824 C CA . GLU A 1 375 ? -11.515 -5.877 -23.553 1.00 29.59 375 GLU A CA 1
ATOM 2825 C C . GLU A 1 375 ? -10.485 -6.978 -23.833 1.00 29.59 375 GLU A C 1
ATOM 2827 O O . GLU A 1 375 ? -10.356 -7.476 -24.953 1.00 29.59 375 GLU A O 1
ATOM 2832 N N . LEU A 1 376 ? -9.754 -7.401 -22.802 1.00 29.64 376 LEU A N 1
ATOM 2833 C CA . LEU A 1 376 ? -8.914 -8.596 -22.864 1.00 29.64 376 LEU A CA 1
ATOM 2834 C C . LEU A 1 376 ? -9.784 -9.851 -22.678 1.00 29.64 376 LEU A C 1
ATOM 2836 O O . LEU A 1 376 ? -9.828 -10.438 -21.598 1.00 29.64 376 LEU A O 1
ATOM 2840 N N . HIS A 1 377 ? -10.462 -10.292 -23.738 1.00 28.00 377 HIS A N 1
ATOM 2841 C CA . HIS A 1 377 ? -11.121 -11.600 -23.768 1.00 28.00 377 HIS A CA 1
ATOM 2842 C C . HIS A 1 377 ? -10.125 -12.715 -24.132 1.00 28.00 377 HIS A C 1
ATOM 2844 O O . HIS A 1 377 ? -9.703 -12.849 -25.278 1.00 28.00 377 HIS A O 1
ATOM 2850 N N . TYR A 1 378 ? -9.777 -13.566 -23.158 1.00 26.67 378 TYR A N 1
ATOM 2851 C CA . TYR A 1 378 ? -9.198 -14.889 -23.426 1.00 26.67 378 TYR A CA 1
ATOM 2852 C C . TYR A 1 378 ? -10.338 -15.866 -23.757 1.00 26.67 378 TYR A C 1
ATOM 2854 O O . TYR A 1 378 ? -11.276 -16.026 -22.978 1.00 26.67 378 TYR A O 1
ATOM 2862 N N . GLY A 1 379 ? -10.280 -16.448 -24.956 1.00 25.48 379 GLY A N 1
ATOM 2863 C CA . GLY A 1 379 ? -11.433 -17.013 -25.655 1.00 25.48 379 GLY A CA 1
ATOM 2864 C C . GLY A 1 379 ? -11.995 -18.348 -25.159 1.00 25.48 379 GLY A C 1
ATOM 2865 O O . GLY A 1 379 ? -11.421 -19.059 -24.338 1.00 25.48 379 GLY A O 1
ATOM 2866 N N . THR A 1 380 ? -13.112 -18.722 -25.785 1.00 27.00 380 THR A N 1
ATOM 2867 C CA . THR A 1 380 ? -13.572 -20.110 -25.903 1.00 27.00 380 THR A CA 1
ATOM 2868 C C . THR A 1 380 ? -13.832 -20.434 -27.380 1.00 27.00 380 THR A C 1
ATOM 2870 O O . THR A 1 380 ? -14.365 -19.624 -28.131 1.00 27.00 380 THR A O 1
ATOM 2873 N N . SER A 1 381 ? -13.366 -21.611 -27.802 1.00 27.47 381 SER A N 1
ATOM 2874 C CA . SER A 1 381 ? -13.500 -22.198 -29.146 1.00 27.47 381 SER A CA 1
ATOM 2875 C C . SER A 1 381 ? -14.659 -23.237 -29.159 1.00 27.47 381 SER A C 1
ATOM 2877 O O . SER A 1 381 ? -15.317 -23.410 -28.133 1.00 27.47 381 SER A O 1
ATOM 2879 N N . PRO A 1 382 ? -14.919 -23.997 -30.242 1.00 44.44 382 PRO A N 1
ATOM 2880 C CA . PRO A 1 382 ? -15.955 -23.769 -31.253 1.00 44.44 382 PRO A CA 1
ATOM 2881 C C . PRO A 1 382 ? -17.086 -24.825 -31.218 1.00 44.44 382 PRO A C 1
ATOM 2883 O O . PRO A 1 382 ? -16.817 -25.992 -30.954 1.00 44.44 382 PRO A O 1
ATOM 2886 N N . LYS A 1 383 ? -18.328 -24.465 -31.579 1.00 27.77 383 LYS A N 1
ATOM 2887 C CA . LYS A 1 383 ? -19.420 -25.344 -32.089 1.00 27.77 383 LYS A CA 1
ATOM 2888 C C . LYS A 1 383 ? -20.458 -24.422 -32.750 1.00 27.77 383 LYS A C 1
ATOM 2890 O O . LYS A 1 383 ? -20.687 -23.351 -32.213 1.00 27.77 383 LYS A O 1
ATOM 2895 N N . GLY A 1 384 ? -21.144 -24.696 -33.850 1.00 25.39 384 GLY A N 1
ATOM 2896 C CA . GLY A 1 384 ? -21.282 -25.819 -34.771 1.00 25.39 384 GLY A CA 1
ATOM 2897 C C . GLY A 1 384 ? -22.255 -25.342 -35.868 1.00 25.39 384 GLY A C 1
ATOM 2898 O O . GLY A 1 384 ? -22.990 -24.380 -35.650 1.00 25.39 384 GLY A O 1
ATOM 2899 N N . GLY A 1 385 ? -22.210 -25.944 -37.056 1.00 25.27 385 GLY A N 1
ATOM 2900 C CA . GLY A 1 385 ? -23.059 -25.533 -38.176 1.00 25.27 385 GLY A CA 1
ATOM 2901 C C . GLY A 1 385 ? -24.552 -25.762 -37.935 1.00 25.27 385 GLY A C 1
ATOM 2902 O O . GLY A 1 385 ? -24.925 -26.646 -37.165 1.00 25.27 385 GLY A O 1
ATOM 2903 N N . LEU A 1 386 ? -25.376 -24.986 -38.639 1.00 27.48 386 LEU A N 1
ATOM 2904 C CA . LEU A 1 386 ? -26.541 -25.424 -39.415 1.00 27.48 386 LEU A CA 1
ATOM 2905 C C . LEU A 1 386 ? -27.182 -24.209 -40.111 1.00 27.48 386 LEU A C 1
ATOM 2907 O O . LEU A 1 386 ? -27.228 -23.128 -39.531 1.00 27.48 386 LEU A O 1
ATOM 2911 N N . SER A 1 387 ? -27.690 -24.496 -41.316 1.00 32.09 387 SER A N 1
ATOM 2912 C CA . SER A 1 387 ? -28.357 -23.665 -42.337 1.00 32.09 387 SER A CA 1
ATOM 2913 C C . SER A 1 387 ? -27.483 -22.711 -43.144 1.00 32.09 387 SER A C 1
ATOM 2915 O O . SER A 1 387 ? -27.137 -21.632 -42.615 1.00 32.09 387 SER A O 1
#

Radius of gyration: 23.19 Å; chains: 1; bounding box: 61×57×71 Å

Secondary structure (DSSP, 8-state):
--S-TTEEEEEEEEEE--HHHHTT--EEEEEEEEEEETT-TT---EEEEEEEE--TT-TT--S-SGGGBPPGGG-EESS-TT---SS-EEEEEEEEEETTEEEEEEEEES-STTT-TTT-SS-S---EEEEEEESSTTS-----EESS----TTEEEEEEEEEEPPPPPPPTTTSSPPTT-S--TT-EEEEEEEEE-STT--EEEEEEEEESSTTSS-EEEEE--S-TT-EEEEEEE-TTSS-EEEEEEEEETTTTEEEEEEEEE-------HHHHHHHSSTT-HHHHHHHHHIIIIITTSHHHHHHHHHHHHHHHHHHHHHHH-HHHHHHHHHHHHHHHHHHHHHSS--S---TTSSS----------S-----------------

Sequence (387 aa):
MVSDPNLNARRARVVLQGATQAGTSPLRVVILYRQGPATMPGAPADIVVLRGLKDSTNAASTGYRPEDIEPQSAAQNVSDPGGLSAIDNARAHRAVVRGSSIAVGYTHTPDMMAAEPDFTANPTRNYNFYVRISSDSGATFGPARNLSNVWNPRVSVGEPRLVPTPGTITNPLTGVPDPGDTQNTDVLYAAWGLYGNDSKGADYSVVVTRTTDFCNSFERLAEAPGGLGQSETQLRATPDGSSVAMLWMQEMPPDGARDVVLATATPKDSRCFIATAAYGTPMAKEIGYLRAFRDQYLLTNKIGQQLVAYYYRYSPPVADVIREHEMLRRVVRTGLEPLVALSRWLVAEPVAVTAKEFVGASAPQTTAPRIGAQELHYGTSPKGGLS